Protein 6UTO (pdb70)

InterPro domains:
  IPR006424 Glyceraldehyde-3-phosphate dehydrogenase, type I [TIGR01534] (4-324)
  IPR020828 Glyceraldehyde 3-phosphate dehydrogenase, NAD(P) binding domain [PF00044] (3-102)
  IPR020828 Glyceraldehyde 3-phosphate dehydrogenase, NAD(P) binding domain [SM00846] (3-150)
  IPR020829 Glyceraldehyde 3-phosphate dehydrogenase, catalytic domain [PF02800] (155-312)
  IPR020830 Glyceraldehyde 3-phosphate dehydrogenase, active site [PS00071] (148-155)
  IPR020831 Glyceraldehyde/Erythrose phosphate dehydrogenase family [PIRSF000149] (1-330)
  IPR020831 Glyceraldehyde/Erythrose phosphate dehydrogenase family [PR00078] (109-122)
  IPR020831 Glyceraldehyde/Erythrose phosphate dehydrogenase family [PR00078] (144-162)
  IPR020831 Glyceraldehyde/Erythrose phosphate dehydrogenase family [PR00078] (171-187)
  IPR020831 Glyceraldehyde/Erythrose phosphate dehydrogenase family [PR00078] (228-245)
  IPR020831 Glyceraldehyde/Erythrose phosphate dehydrogenase family [PR00078] (268-283)
  IPR020831 Glyceraldehyde/Erythrose phosphate dehydrogenase family [PTHR10836] (2-330)
  IPR036291 NAD(P)-binding domain superfamily [SSF51735] (3-166)

B-factor: mean 21.81, std 9.91, range [8.24, 70.38]

GO terms:
  GO:0051287 NAD binding (F, IDA)
  GO:0004365 glyceraldehyde-3-phosphate dehydrogenase (NAD+) (phosphorylating) activity (F, IDA)
  GO:0042802 identical protein binding (F, IPI)
  GO:0005515 protein binding (F, IPI)
  GO:0005829 cytosol (C, IDA)
  GO:0006096 glycolytic process (P, IMP)
  GO:0051287 NAD binding (F, IPI)
  GO:0005829 cytosol (C, HDA)
  GO:0016020 membrane (C, HDA)

CATH classification: 3.30.360.10

Radius of gyration: 27.79 Å; Cα contacts (8 Å, |Δi|>4): 1585; chains: 2; bounding box: 50×75×79 Å

Secondary structure (DSSP, 8-state):
-EEEEEE--SHHHHHHHHHHHT-SSEEEEEEE-SS-S--------TTT-S-SS-EEEETTEEEETTEEEEEE--SSGGG--GGGGT--EEEE-SSS--SHHHHTHHHHTT-SEE-----SSS----TTTTGGG--S-SB-----HHHHHHHHHHHHHHHHH-EEEE--EEEE--TTSBSSS---TT-SGGGSBGGG--EE---THHHHHHHHSGGGTTTB---EEES-SS-EEEEEEEEESS---HHHHHHHHHHHHH----SEEEE-S---GGGGTT--SSEEEETTT-EEEETTEEEEEEEE-TTHHHHHHHHHHHHHHH-/-EEEEEE--SHHHHHHHHHHHT-SSEEEEEEE-SS-S--------TTT-S-SS-EEEETTEEEETTEEEEEE--SSGGG--GGGGT-SEEEE-SSS--SHHHHTHHHHTT-SEE-----SSS----TTTTGGG----SB-----HHHHHHHHHHHHHHHHH-EEEE--EEEE--TTSBSSS---TT-SGGGSBGGG--EE---HHHHHHHHHSGGGTTTB---EEES-SS-EEEEEEEEESS---HHHHHHHHHHHHH----SEEEE-S---GGGGTT--SSEEEETTT-EEEETTEEEEEEEE-TTHHHHHHHHHHHHHHH-

Nearest PDB structures (foldseek):
  2ep7-assembly1_B  TM=9.533E-01  e=4.306E-43  Aquifex aeolicus
  1vc2-assembly1_A  TM=9.626E-01  e=2.678E-40  Thermus thermophilus
  3lc7-assembly1_P  TM=9.422E-01  e=2.764E-39  Staphylococcus aureus subsp. aureus MRSA252
  4dib-assembly1_F  TM=9.390E-01  e=6.699E-38  Bacillus anthracis str. Sterne
  4dib-assembly1_D  TM=9.387E-01  e=8.412E-38  Bacillus anthracis str. Sterne

Organism: Escherichia coli (strain K12) (NCBI:txid83333)

Solvent-accessible surface area: 28480 Å² total

Foldseek 3Di:
DAEEEEEDCPLLNLLLQLLQVPDPVYDYAEYEAQDFQVVLCNQQDPQQGGRPFDWDADPRFIQTNNHTHHYYHDPQLLQVLCVVRPHAEYEYPHVPQQECVRQCSNVNSPYQAYEAAHHPDPAAEAPLQALVVDDQDRYHYNHALVLLAPLNLVVLQCVVWNFQAKEEKAFEDDPQADQAQDDDPVQNQRNHHQAPDFGDDADCSFCCSCRSHVVCHVRYGYYTYHHDHWKMKDKMKTFTPHFADLVRSLVSQCCVCVPPHQAEAEDADPDDRSVCSQPQHSWYWHSVVKAAPGRGIIITMTMGGRRRNSSNVSVVSVVSSVD/DAEEEEEDCPLQSLLLQLLVVVDPVYDYAEYEAQDFQVVLCNQQDPQQGGRPFDWDADPRWIQTNNHTHHYYHDPQLLQVLCVVRPHAEYEYPHVPQQECVRQCSPVNSPYQAYEAEHHPDPAAEAPQQALVVDDLDRYHYHHALVLNAPLNLVVLQCVVFNFQAKEEKAFEDDPQADQAQDDDPVQNQRNHHQAPDFGDDADASFCCSCRSHVVCHVRYGYYTYHHDHWKMKDKMKTFTNHFADLVRSLVSQCVCCVPCHQAEAEDADPDDRSVCSQPQHSWYWHSVVKDAPGRGIIITMTMGGRRRNSSNVSVVSVVSSVD

Structure (mmCIF, N/CA/C/O backbone):
data_6UTO
#
_entry.id   6UTO
#
_cell.length_a   77.273
_cell.length_b   186.709
_cell.length_c   122.132
_cell.angle_alpha   90.000
_cell.angle_beta   90.000
_cell.angle_gamma   90.000
#
_symmetry.space_group_name_H-M   'C 2 2 21'
#
loop_
_entity.id
_entity.type
_entity.pdbx_description
1 polymer 'Glyceraldehyde-3-phosphate dehydrogenase'
2 branched alpha-D-glucopyranose-(1-1)-alpha-D-glucopyranose
3 non-polymer 'SODIUM ION'
4 non-polymer SN-GLYCEROL-3-PHOSPHATE
5 non-polymer 'ACETATE ION'
6 water water
#
loop_
_atom_site.group_PDB
_atom_site.id
_atom_site.type_symbol
_atom_site.label_atom_id
_atom_site.label_alt_id
_atom_site.label_comp_id
_atom_site.label_asym_id
_atom_site.label_entity_id
_atom_site.label_seq_id
_atom_site.pdbx_PDB_ins_code
_atom_site.Cartn_x
_atom_site.Cartn_y
_atom_site.Cartn_z
_atom_site.occupancy
_atom_site.B_iso_or_equiv
_atom_site.auth_seq_id
_atom_site.auth_comp_id
_atom_site.auth_asym_id
_atom_site.auth_atom_id
_atom_site.pdbx_PDB_model_num
ATOM 1 N N . THR A 1 1 ? 31.62433 82.74494 69.16242 1.000 41.95541 1 THR A N 1
ATOM 2 C CA . THR A 1 1 ? 30.62427 82.44676 70.18111 1.000 38.48830 1 THR A CA 1
ATOM 3 C C . THR A 1 1 ? 29.52597 83.50438 70.22107 1.000 32.69583 1 THR A C 1
ATOM 4 O O . THR A 1 1 ? 29.80572 84.69446 70.33545 1.000 33.82638 1 THR A O 1
ATOM 8 N N . ILE A 1 2 ? 28.27708 83.06103 70.12995 1.000 27.23607 2 ILE A N 1
ATOM 9 C CA . ILE A 1 2 ? 27.12868 83.95770 70.21804 1.000 24.51495 2 ILE A CA 1
ATOM 10 C C . ILE A 1 2 ? 26.85720 84.24390 71.69114 1.000 23.56830 2 ILE A C 1
ATOM 11 O O . ILE A 1 2 ? 26.58826 83.32113 72.46486 1.000 23.30209 2 ILE A O 1
ATOM 16 N N . LYS A 1 3 ? 26.88500 85.52129 72.07598 1.000 22.00482 3 LYS A N 1
ATOM 17 C CA . LYS A 1 3 ? 26.60987 85.91011 73.45747 1.000 22.34748 3 LYS A CA 1
ATOM 18 C C . LYS A 1 3 ? 25.11454 86.13240 73.63646 1.000 20.82123 3 LYS A C 1
ATOM 19 O O . LYS A 1 3 ? 24.49615 86.88023 72.87595 1.000 21.89868 3 LYS A O 1
ATOM 25 N N . VAL A 1 4 ? 24.52960 85.47783 74.63376 1.000 18.42113 4 VAL A N 1
ATOM 26 C CA . VAL A 1 4 ? 23.08663 85.49915 74.81948 1.000 18.13826 4 VAL A CA 1
ATOM 27 C C . VAL A 1 4 ? 22.76118 86.05044 76.20213 1.000 20.45007 4 VAL A C 1
ATOM 28 O O . VAL A 1 4 ? 23.40533 85.69235 77.19651 1.000 21.09196 4 VAL A O 1
A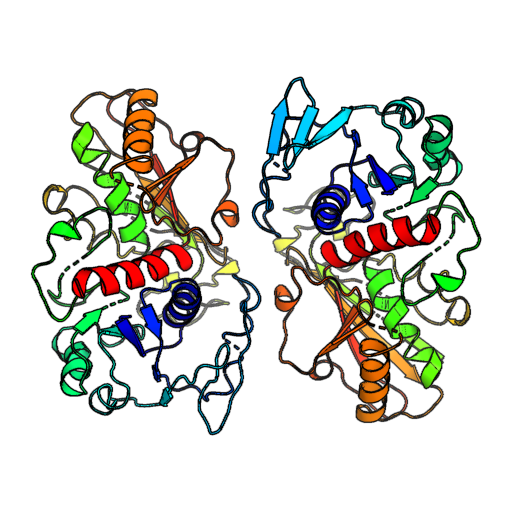TOM 32 N N . GLY A 1 5 ? 21.77482 86.94044 76.25250 1.000 19.50448 5 GLY A N 1
ATOM 33 C CA . GLY A 1 5 ? 21.17292 87.38599 77.50209 1.000 20.48783 5 GLY A CA 1
ATOM 34 C C . GLY A 1 5 ? 19.79232 86.73183 77.63196 1.000 19.12977 5 GLY A C 1
ATOM 35 O O . GLY A 1 5 ? 19.05632 86.64195 76.65434 1.000 18.19680 5 GLY A O 1
ATOM 36 N N . ILE A 1 6 ? 19.48685 86.24306 78.81829 1.000 16.01942 6 ILE A N 1
ATOM 37 C CA . ILE A 1 6 ? 18.18272 85.63855 79.06372 1.000 17.27901 6 ILE A CA 1
ATOM 38 C C . ILE A 1 6 ? 17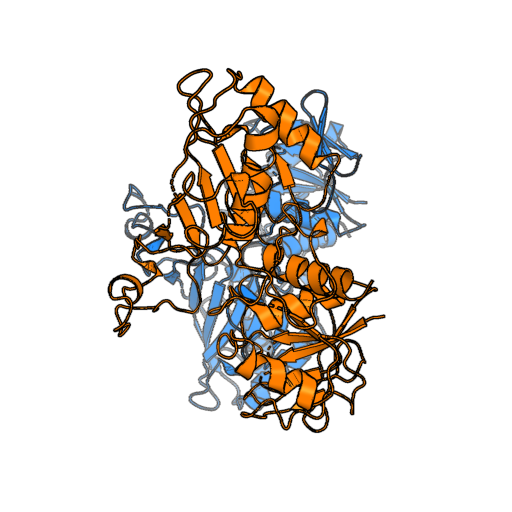.35036 86.64291 79.83974 1.000 19.64812 6 ILE A C 1
ATOM 39 O O . ILE A 1 6 ? 17.75694 87.08735 80.91930 1.000 19.73573 6 ILE A O 1
ATOM 44 N N . ASN A 1 7 ? 16.18347 87.00166 79.30632 1.000 17.35335 7 ASN A N 1
ATOM 45 C CA . ASN A 1 7 ? 15.22768 87.81942 80.04607 1.000 17.58910 7 ASN A CA 1
ATOM 46 C C . ASN A 1 7 ? 14.10695 86.90587 80.53103 1.000 18.73847 7 ASN A C 1
ATOM 47 O O . ASN A 1 7 ? 13.32041 86.39644 79.72583 1.000 17.89541 7 ASN A O 1
ATOM 52 N N . GLY A 1 8 ? 14.04593 86.68270 81.85624 1.000 17.88889 8 GLY A N 1
ATOM 53 C CA . GLY A 1 8 ? 13.07920 85.77660 82.45057 1.000 16.30470 8 GLY A CA 1
ATOM 54 C C . GLY A 1 8 ? 13.69162 84.43222 82.81003 1.000 19.01894 8 GLY A C 1
ATOM 55 O O . GLY A 1 8 ? 14.17200 83.69714 81.94181 1.000 19.09517 8 GLY A O 1
ATOM 56 N N . PHE A 1 9 ? 13.69862 84.09551 84.09461 1.000 19.28880 9 PHE A N 1
ATOM 57 C CA . PHE A 1 9 ? 14.31743 82.85765 84.56547 1.000 19.20262 9 PHE A CA 1
ATOM 58 C C . PHE A 1 9 ? 13.26436 81.88439 85.08681 1.000 19.82992 9 PHE A C 1
ATOM 59 O O . PHE A 1 9 ? 13.43881 81.25201 86.13301 1.000 20.55323 9 PHE A O 1
ATOM 67 N N . GLY A 1 10 ? 12.15080 81.76123 84.35793 1.000 18.53993 10 GLY A N 1
ATOM 68 C CA . GLY A 1 10 ? 11.17313 80.71541 84.59190 1.000 18.49169 10 GLY A CA 1
ATOM 69 C C . GLY A 1 10 ? 11.63369 79.41206 83.96990 1.000 18.92283 10 GLY A C 1
ATOM 70 O O . GLY A 1 10 ? 12.81408 79.23940 83.66232 1.000 18.96992 10 GLY A O 1
ATOM 71 N N . ARG A 1 11 ? 10.69146 78.46927 83.79770 1.000 18.06920 11 ARG A N 1
ATOM 72 C CA . ARG A 1 11 ? 11.06396 77.13203 83.32749 1.000 17.27441 11 ARG A CA 1
ATOM 73 C C . ARG A 1 11 ? 11.85957 77.19594 82.02169 1.000 17.13678 11 ARG A C 1
ATOM 74 O O . ARG A 1 11 ? 12.89464 76.53758 81.88342 1.000 17.37216 11 ARG A O 1
ATOM 82 N N . ILE A 1 12 ? 11.37172 77.94702 81.03138 1.000 17.88072 12 ILE A N 1
ATOM 83 C CA . ILE A 1 12 ? 12.08350 77.98177 79.75700 1.000 17.12825 12 ILE A CA 1
ATOM 84 C C . ILE A 1 12 ? 13.43855 78.65440 79.92069 1.000 14.77074 12 ILE A C 1
ATOM 85 O O . ILE A 1 12 ? 14.45537 78.15742 79.42866 1.000 15.08791 12 ILE A O 1
ATOM 90 N N . GLY A 1 13 ? 13.47709 79.79772 80.61112 1.000 14.95050 13 GLY A N 1
ATOM 91 C CA . GLY A 1 13 ? 14.74809 80.46655 80.82737 1.000 15.16559 13 GLY A CA 1
ATOM 92 C C . GLY A 1 13 ? 15.78225 79.55752 81.47631 1.000 15.79933 13 GLY A C 1
ATOM 93 O O . GLY A 1 13 ? 16.94154 79.51872 81.05503 1.000 15.21630 13 GLY A O 1
ATOM 94 N N . ARG A 1 14 ? 15.36834 78.78460 82.48880 1.000 15.38376 14 ARG A N 1
ATOM 95 C CA . ARG A 1 14 ? 16.33006 77.94861 83.20518 1.000 14.67140 14 ARG A CA 1
ATOM 96 C C . ARG A 1 14 ? 16.75125 76.72800 82.40210 1.000 15.55610 14 ARG A C 1
ATOM 97 O O . ARG A 1 14 ? 17.88874 76.26390 82.53934 1.000 16.86575 14 ARG A O 1
ATOM 105 N N . ILE A 1 15 ? 15.85250 76.16862 81.59046 1.000 15.51281 15 ILE A N 1
ATOM 106 C CA . ILE A 1 15 ? 16.24559 74.99776 80.81225 1.000 15.25019 15 ILE A CA 1
ATOM 107 C C . ILE A 1 15 ? 17.02549 75.41853 79.56164 1.000 16.31243 15 ILE A C 1
ATOM 108 O O . ILE A 1 15 ? 17.94306 74.70758 79.13742 1.000 16.34253 15 ILE A O 1
ATOM 113 N N . VAL A 1 16 ? 16.71323 76.58943 78.98181 1.000 14.44414 16 VAL A N 1
ATOM 114 C CA . VAL A 1 16 ? 17.59793 77.16912 77.97270 1.000 14.84562 16 VAL A CA 1
ATOM 115 C C . VAL A 1 16 ? 18.99555 77.35889 78.53945 1.000 16.76900 16 VAL A C 1
ATOM 116 O O . VAL A 1 16 ? 19.99793 77.02864 77.88995 1.000 17.21912 16 VAL A O 1
ATOM 120 N N . PHE A 1 17 ? 19.09048 77.88978 79.76349 1.000 14.51289 17 PHE A N 1
ATOM 121 C CA . PHE A 1 17 ? 20.40359 78.06623 80.37698 1.000 14.67740 17 PHE A CA 1
ATOM 122 C C . PHE A 1 17 ? 21.15417 76.73597 80.47224 1.000 16.08147 17 PHE A C 1
ATOM 123 O O . PHE A 1 17 ? 22.34253 76.65339 80.12578 1.000 16.16957 17 PHE A O 1
ATOM 131 N N . ARG A 1 18 ? 20.49449 75.69791 80.98137 1.000 16.42100 18 ARG A N 1
ATOM 132 C CA . ARG A 1 18 ? 21.17270 74.40756 81.10749 1.000 16.43185 18 ARG A CA 1
ATOM 133 C C . ARG A 1 18 ? 21.59807 73.86486 79.74882 1.000 18.24915 18 ARG A C 1
ATOM 134 O O . ARG A 1 18 ? 22.72565 73.37456 79.59402 1.000 20.05109 18 ARG A O 1
ATOM 142 N N . ALA A 1 19 ? 20.71516 73.95526 78.75113 1.000 17.09776 19 ALA A N 1
ATOM 143 C CA . ALA A 1 19 ? 21.04691 73.43699 77.42355 1.000 17.20604 19 ALA A CA 1
ATOM 144 C C . ALA A 1 19 ? 22.19460 74.20638 76.78262 1.000 18.31853 19 ALA A C 1
ATOM 145 O O . ALA A 1 19 ? 22.98230 73.63118 76.01549 1.000 19.81125 19 ALA A O 1
ATOM 147 N N . ALA A 1 20 ? 22.30717 75.50486 77.06716 1.000 16.27197 20 ALA A N 1
ATOM 148 C CA . ALA A 1 20 ? 23.39114 76.28934 76.49324 1.000 18.05667 20 ALA A CA 1
ATOM 149 C C . ALA A 1 20 ? 24.74560 75.83006 77.00520 1.000 21.62592 20 ALA A C 1
ATOM 150 O O . ALA A 1 20 ? 25.75961 76.03500 76.33919 1.000 22.98750 20 ALA A O 1
ATOM 152 N N . GLN A 1 21 ? 24.78953 75.21761 78.19177 1.000 22.27796 21 GLN A N 1
ATOM 153 C CA . GLN A 1 21 ? 26.07367 74.77081 78.72180 1.000 26.23791 21 GLN A CA 1
ATOM 154 C C . GLN A 1 21 ? 26.70984 73.70025 77.83910 1.000 29.07352 21 GLN A C 1
ATOM 155 O O . GLN A 1 21 ? 27.93838 73.56866 77.81523 1.000 33.79426 21 GLN A O 1
ATOM 161 N N . LYS A 1 22 ? 25.89989 72.92267 77.12279 1.000 28.48465 22 LYS A N 1
ATOM 162 C CA . LYS A 1 22 ? 26.38328 71.82286 76.30118 1.000 32.51977 22 LYS A CA 1
ATOM 163 C C . LYS A 1 22 ? 26.71777 72.22797 74.86716 1.000 33.27263 22 LYS A C 1
ATOM 164 O O . LYS A 1 22 ? 27.12149 71.37053 74.07688 1.000 38.10860 22 LYS A O 1
ATOM 170 N N . ARG A 1 23 ? 26.56365 73.49635 74.50969 1.000 27.80096 23 ARG A N 1
ATOM 171 C CA . ARG A 1 23 ? 26.82916 73.97682 73.15658 1.000 26.74934 23 ARG A CA 1
ATOM 172 C C . ARG A 1 23 ? 28.04377 74.88914 73.17471 1.000 28.50238 23 ARG A C 1
ATOM 173 O O . ARG A 1 23 ? 28.13446 75.78064 74.02117 1.000 32.71746 23 ARG A O 1
ATOM 181 N N . SER A 1 24 ? 28.95858 74.69764 72.22756 1.000 29.13341 24 SER A N 1
ATOM 182 C CA . SER A 1 24 ? 30.13727 75.55093 72.19986 1.000 34.15954 24 SER A CA 1
ATOM 183 C C . SER A 1 24 ? 29.89736 76.86223 71.46238 1.000 33.65638 24 SER A C 1
ATOM 184 O O . SER A 1 24 ? 30.65362 77.81445 71.66920 1.000 37.73761 24 SER A O 1
ATOM 187 N N . ASP A 1 25 ? 28.87270 76.93288 70.60916 1.000 29.59382 25 ASP A N 1
ATOM 188 C CA . ASP A 1 25 ? 28.62846 78.11756 69.78694 1.000 27.67414 25 ASP A CA 1
ATOM 189 C C . ASP A 1 25 ? 27.84270 79.21052 70.50343 1.000 26.40812 25 ASP A C 1
ATOM 190 O O . ASP A 1 25 ? 27.75943 80.32803 69.97181 1.000 26.41386 25 ASP A O 1
ATOM 195 N N . ILE A 1 26 ? 27.26118 78.92172 71.67149 1.000 24.66927 26 ILE A N 1
ATOM 196 C CA . ILE A 1 26 ? 26.41455 79.87136 72.38797 1.000 24.73922 26 ILE A CA 1
ATOM 197 C C . ILE A 1 26 ? 26.85273 79.92686 73.84369 1.000 25.61299 26 ILE A C 1
ATOM 198 O O . ILE A 1 26 ? 27.08849 78.88988 74.46761 1.000 24.35163 26 ILE A O 1
ATOM 203 N N . GLU A 1 27 ? 26.97506 81.13464 74.37532 1.000 25.34772 27 GLU A N 1
ATOM 204 C CA . GLU A 1 27 ? 27.37391 81.34037 75.75593 1.000 28.86352 27 GLU A CA 1
ATOM 205 C C . GLU A 1 27 ? 26.40089 82.32035 76.39535 1.000 25.26197 27 GLU A C 1
ATOM 206 O O . GLU A 1 27 ? 26.16674 83.40093 75.84407 1.000 25.76193 27 GLU A O 1
ATOM 212 N N . ILE A 1 28 ? 25.79018 81.92608 77.51878 1.000 21.57331 28 ILE A N 1
ATOM 213 C CA . ILE A 1 28 ? 24.95041 82.84510 78.28503 1.000 21.44418 28 ILE A CA 1
ATOM 214 C C . ILE A 1 28 ? 25.85241 83.75948 79.09428 1.000 21.77035 28 ILE A C 1
ATOM 215 O O . ILE A 1 28 ? 26.67663 83.27638 79.87667 1.000 24.01354 28 ILE A O 1
ATOM 220 N N . VAL A 1 29 ? 25.68103 85.07242 78.94354 1.000 20.91590 29 VAL A N 1
ATOM 221 C CA . VAL A 1 29 ? 26.50520 86.03442 79.67145 1.000 21.68954 29 VAL A CA 1
ATOM 222 C C . VAL A 1 29 ? 25.71006 86.88178 80.64855 1.000 20.71213 29 VAL A C 1
ATOM 223 O O . VAL A 1 29 ? 26.32017 87.66029 81.39983 1.000 24.33523 29 VAL A O 1
ATOM 227 N N . ALA A 1 30 ? 24.38426 86.77723 80.66865 1.000 19.96343 30 ALA A N 1
ATOM 228 C CA . ALA A 1 30 ? 23.59598 87.66245 81.51109 1.000 19.76899 30 ALA A CA 1
ATOM 229 C C . ALA A 1 30 ? 22.19233 87.10164 81.64823 1.000 21.78733 30 ALA A C 1
ATOM 230 O O . ALA A 1 30 ? 21.65664 86.48757 80.71988 1.000 21.66004 30 ALA A O 1
ATOM 232 N N . ILE A 1 31 ? 21.61083 87.30995 82.82821 1.000 19.55132 31 ILE A N 1
ATOM 233 C CA . ILE A 1 31 ? 20.23625 86.92653 83.11983 1.000 19.91519 31 ILE A CA 1
ATOM 234 C C . ILE A 1 31 ? 19.55041 88.10537 83.79285 1.000 22.61373 31 ILE A C 1
ATOM 235 O O . ILE A 1 31 ? 20.12493 88.72635 84.69452 1.000 24.93952 31 ILE A O 1
ATOM 240 N N . ASN A 1 32 ? 18.31708 88.40240 83.37900 1.000 20.08644 32 ASN A N 1
ATOM 241 C CA . ASN A 1 32 ? 17.51789 89.44648 84.01153 1.000 19.70550 32 ASN A CA 1
ATOM 242 C C . ASN A 1 32 ? 16.21126 88.86420 84.52897 1.000 19.67902 32 ASN A C 1
ATOM 243 O O . ASN A 1 32 ? 15.47491 88.22352 83.77466 1.000 20.07585 32 ASN A O 1
ATOM 248 N N . ASP A 1 33 ? 15.93542 89.06050 85.82080 1.000 20.48198 33 ASP A N 1
ATOM 249 C CA . ASP A 1 33 ? 14.64370 88.68991 86.38767 1.000 20.81508 33 ASP A CA 1
ATOM 250 C C . ASP A 1 33 ? 14.54700 89.32915 87.76379 1.000 22.07122 33 ASP A C 1
ATOM 251 O O . ASP A 1 33 ? 15.54841 89.76391 88.33636 1.000 24.26764 33 ASP A O 1
ATOM 256 N N . LEU A 1 34 ? 13.33185 89.35417 88.30309 1.000 24.37488 34 LEU A N 1
ATOM 257 C CA . LEU A 1 34 ? 13.12729 89.92014 89.63886 1.000 28.07273 34 LEU A CA 1
ATOM 258 C C . LEU A 1 34 ? 13.34331 88.84296 90.70140 1.000 29.11078 34 LEU A C 1
ATOM 259 O O . LEU A 1 34 ? 12.46161 88.47903 91.48338 1.000 31.82154 34 LEU A O 1
ATOM 264 N N . LEU A 1 35 ? 14.55989 88.31687 90.68957 1.000 26.00726 35 LEU A N 1
ATOM 265 C CA . LEU A 1 35 ? 15.00774 87.33339 91.65983 1.000 24.49256 35 LEU A CA 1
ATOM 266 C C . LEU A 1 35 ? 16.41265 87.71380 92.08812 1.000 24.59455 35 LEU A C 1
ATOM 267 O O . LEU A 1 35 ? 17.23212 88.09310 91.24778 1.000 26.62042 35 LEU A O 1
ATOM 272 N N . ASP A 1 36 ? 16.68426 87.62198 93.39179 1.000 23.46593 36 ASP A N 1
ATOM 273 C CA . ASP A 1 36 ? 18.04240 87.79928 93.88424 1.000 24.79531 36 ASP A CA 1
ATOM 274 C C . ASP A 1 36 ? 18.94647 86.72835 93.28984 1.000 18.90681 36 ASP A C 1
ATOM 275 O O . ASP A 1 36 ? 18.50268 85.61736 92.97743 1.000 19.40196 36 ASP A O 1
ATOM 280 N N . ALA A 1 37 ? 20.23485 87.05778 93.16342 1.000 20.25661 37 ALA A N 1
ATOM 281 C CA . ALA A 1 37 ? 21.18317 86.10392 92.59196 1.000 20.29606 37 ALA A CA 1
ATOM 282 C C . ALA A 1 37 ? 21.23884 84.80982 93.40028 1.000 20.18172 37 ALA A C 1
ATOM 283 O O . ALA A 1 37 ? 21.37756 83.72258 92.82999 1.000 19.75228 37 ALA A O 1
ATOM 285 N N . ASP A 1 38 ? 21.16164 84.89784 94.73289 1.000 21.28606 38 ASP A N 1
ATOM 286 C CA . ASP A 1 38 ? 21.24637 83.64830 95.47904 1.000 20.06836 38 ASP A CA 1
ATOM 287 C C . ASP A 1 38 ? 20.02138 82.78030 95.24030 1.000 18.88917 38 ASP A C 1
ATOM 288 O O . ASP A 1 38 ? 20.13243 81.54835 95.20722 1.000 18.84269 38 ASP A O 1
ATOM 293 N N . TYR A 1 39 ? 18.85871 83.39026 95.01612 1.000 18.59978 39 TYR A N 1
ATOM 294 C CA . TYR A 1 39 ? 17.68915 82.59019 94.67681 1.000 17.20786 39 TYR A CA 1
ATOM 295 C C . TYR A 1 39 ? 17.77692 82.04918 93.24352 1.000 17.90146 39 TYR A C 1
ATOM 296 O O . TYR A 1 39 ? 17.38739 80.90194 92.99229 1.000 14.95639 39 TYR A O 1
ATOM 313 N N . ALA A 1 41 ? 20.49474 81.18339 91.79200 1.000 14.96495 41 ALA A N 1
ATOM 314 C CA . ALA A 1 41 ? 21.43006 80.07033 91.94093 1.000 14.57330 41 ALA A CA 1
ATOM 315 C C . ALA A 1 41 ? 20.72967 78.82948 92.46526 1.000 16.31698 41 ALA A C 1
ATOM 316 O O . ALA A 1 41 ? 20.97877 77.72109 91.98691 1.000 15.68961 41 ALA A O 1
ATOM 318 N N . TYR A 1 42 ? 19.86372 78.99776 93.46882 1.000 15.48596 42 TYR A N 1
ATOM 319 C CA . TYR A 1 42 ? 19.11259 77.86257 94.00364 1.000 14.66469 42 TYR A CA 1
ATOM 320 C C . TYR A 1 42 ? 18.22366 77.21950 92.94180 1.000 13.84894 42 TYR A C 1
ATOM 321 O O . TYR A 1 42 ? 18.16424 75.98809 92.82594 1.000 14.24533 42 TYR A O 1
ATOM 338 N N . LEU A 1 44 ? 18.55390 77.29105 89.67516 1.000 15.50523 44 LEU A N 1
ATOM 339 C CA . LEU A 1 44 ? 19.41527 76.62202 88.70190 1.000 15.44960 44 LEU A CA 1
ATOM 340 C C . LEU A 1 44 ? 19.97899 75.31253 89.25070 1.000 16.01743 44 LEU A C 1
ATOM 341 O O . LEU A 1 44 ? 20.03170 74.29860 88.53169 1.000 15.62550 44 LEU A O 1
ATOM 346 N N . LYS A 1 45 ? 20.41054 75.31960 90.52056 1.000 15.14395 45 LYS A N 1
ATOM 347 C CA . LYS A 1 45 ? 21.10998 74.16568 91.09127 1.000 15.34063 45 LYS A CA 1
ATOM 348 C C . LYS A 1 45 ? 20.18993 72.96883 91.21597 1.000 14.68999 45 LYS A C 1
ATOM 349 O O . LYS A 1 45 ? 20.60964 71.83067 90.97598 1.000 16.17182 45 LYS A O 1
ATOM 355 N N . TYR A 1 46 ? 18.94918 73.19559 91.64318 1.000 14.88355 46 TYR A N 1
ATOM 356 C CA . TYR A 1 46 ? 18.03166 72.11056 91.97013 1.000 13.61852 46 TYR A CA 1
ATOM 357 C C . TYR A 1 46 ? 16.81330 72.17818 91.06788 1.000 13.24646 46 TYR A C 1
ATOM 358 O O . TYR A 1 46 ? 16.17633 73.23370 90.96161 1.000 15.27517 46 TYR A O 1
ATOM 367 N N . ASP A 1 47 ? 16.47671 71.05926 90.43774 1.000 12.28982 47 ASP A N 1
ATOM 368 C CA . ASP A 1 47 ? 15.32045 71.00113 89.54591 1.000 11.23354 47 ASP A CA 1
ATOM 369 C C . ASP A 1 47 ? 14.55884 69.70977 89.80577 1.000 10.90837 47 ASP A C 1
ATOM 370 O O . ASP A 1 47 ? 15.12658 68.61670 89.70806 1.000 12.74424 47 ASP A O 1
ATOM 375 N N . SER A 1 48 ? 13.27365 69.82984 90.14135 1.000 10.37900 48 SER A N 1
ATOM 376 C CA . SER A 1 48 ? 12.50932 68.62682 90.46491 1.000 11.63029 48 SER A CA 1
ATOM 377 C C . SER A 1 48 ? 12.39572 67.68544 89.27486 1.000 11.30735 48 SER A C 1
ATOM 378 O O . SER A 1 48 ? 12.33416 66.46747 89.44976 1.000 14.04995 48 SER A O 1
ATOM 381 N N . THR A 1 49 ? 12.33143 68.23020 88.06339 1.000 11.37064 49 THR A N 1
ATOM 382 C CA . THR A 1 49 ? 12.12723 67.42424 86.86997 1.000 11.94039 49 THR A CA 1
ATOM 383 C C . THR A 1 49 ? 13.43516 66.92559 86.25980 1.000 13.62730 49 THR A C 1
ATOM 384 O O . THR A 1 49 ? 13.52092 65.76514 85.83081 1.000 14.83202 49 THR A O 1
ATOM 388 N N . HIS A 1 50 ? 14.45488 67.78151 86.22672 1.000 13.20445 50 HIS A N 1
ATOM 389 C CA . HIS A 1 50 ? 15.67956 67.50003 85.49195 1.000 13.98225 50 HIS A CA 1
ATOM 390 C C . HIS A 1 50 ? 16.88572 67.26355 86.37639 1.000 14.82258 50 HIS A C 1
ATOM 391 O O . HIS A 1 50 ? 17.98167 67.05833 85.85603 1.000 15.66290 50 HIS A O 1
ATOM 398 N N . GLY A 1 51 ? 16.71025 67.23571 87.69423 1.000 13.04068 51 GLY A N 1
ATOM 399 C CA . GLY A 1 51 ? 17.80777 66.86789 88.54793 1.000 13.08363 51 GLY A CA 1
ATOM 400 C C . GLY A 1 51 ? 18.77317 68.01054 88.78733 1.000 13.27857 51 GLY A C 1
ATOM 401 O O . GLY A 1 51 ? 18.54281 69.17301 88.42532 1.000 14.35249 51 GLY A O 1
ATOM 402 N N . ARG A 1 52 ? 19.87221 67.66706 89.44663 1.000 14.74425 52 ARG A N 1
ATOM 403 C CA . ARG A 1 52 ? 20.82607 68.69573 89.84629 1.000 15.17317 52 ARG A CA 1
ATOM 404 C C . ARG A 1 52 ? 21.60252 69.23350 88.65246 1.000 13.69420 52 ARG A C 1
ATOM 405 O O . ARG A 1 52 ? 21.90241 68.51522 87.69449 1.000 16.71739 52 ARG A O 1
ATOM 413 N N . PHE A 1 53 ? 21.92521 70.52154 88.72029 1.000 13.69376 53 PHE A N 1
ATOM 414 C CA . PHE A 1 53 ? 22.73309 71.15569 87.68996 1.000 15.78628 53 PHE A CA 1
ATOM 415 C C . PHE A 1 53 ? 24.07960 70.46108 87.55601 1.000 18.44997 53 PHE A C 1
ATOM 416 O O . PHE A 1 53 ? 24.74297 70.14963 88.55160 1.000 19.26621 53 PHE A O 1
ATOM 424 N N . ASP A 1 54 ? 24.49259 70.23049 86.31443 1.000 19.88776 54 ASP A N 1
ATOM 425 C CA . ASP A 1 54 ? 25.76488 69.56268 86.04599 1.000 23.75676 54 ASP A CA 1
ATOM 426 C C . ASP A 1 54 ? 26.85891 70.62325 85.94509 1.000 25.12166 54 ASP A C 1
ATOM 427 O O . ASP A 1 54 ? 27.22054 71.09122 84.86388 1.000 27.28037 54 ASP A O 1
ATOM 432 N N . GLY A 1 55 ? 27.39649 71.00340 87.08508 1.000 26.27264 55 GLY A N 1
ATOM 433 C CA . GLY A 1 55 ? 28.39608 72.05104 87.12544 1.000 25.84125 55 GLY A CA 1
ATOM 434 C C . GLY A 1 55 ? 28.39028 72.75137 88.46681 1.000 26.90834 55 GLY A C 1
ATOM 435 O O . GLY A 1 55 ? 27.74331 72.32017 89.41336 1.000 26.67225 55 GLY A O 1
ATOM 436 N N . THR A 1 56 ? 29.14829 73.83758 88.53257 1.000 28.69823 56 THR A N 1
ATOM 437 C CA . THR A 1 56 ? 29.28792 74.62037 89.75015 1.000 28.98576 56 THR A CA 1
ATOM 438 C C . THR A 1 56 ? 28.53876 75.93875 89.61887 1.000 26.67413 56 THR A C 1
ATOM 439 O O . THR A 1 56 ? 28.52468 76.55241 88.54501 1.000 27.42543 56 THR A O 1
ATOM 443 N N . VAL A 1 57 ? 27.89529 76.34737 90.71299 1.000 25.80420 57 VAL A N 1
ATOM 444 C CA . VAL A 1 57 ? 27.12763 77.58395 90.79216 1.000 25.47736 57 VAL A CA 1
ATOM 445 C C . VAL A 1 57 ? 27.54394 78.28224 92.07160 1.000 28.85141 57 VAL A C 1
ATOM 446 O O . VAL A 1 57 ? 27.39986 77.71263 93.16076 1.000 29.90230 57 VAL A O 1
ATOM 450 N N . GLU A 1 58 ? 28.08206 79.48997 91.94405 1.000 28.75129 58 GLU A N 1
ATOM 451 C CA . GLU A 1 58 ? 28.43984 80.31061 93.09067 1.000 30.05436 58 GLU A CA 1
ATOM 452 C C . GLU A 1 58 ? 27.84514 81.69502 92.89904 1.000 27.71911 58 GLU A C 1
ATOM 453 O O . GLU A 1 58 ? 27.58468 82.12366 91.77250 1.000 27.63465 58 GLU A O 1
ATOM 455 N N . VAL A 1 59 ? 27.62726 82.39667 94.00407 1.000 25.09996 59 VAL A N 1
ATOM 456 C CA . VAL A 1 59 ? 27.21306 83.79176 93.97097 1.000 25.39638 59 VAL A CA 1
ATOM 457 C C . VAL A 1 59 ? 28.37888 84.62967 94.46082 1.000 26.98156 59 VAL A C 1
ATOM 458 O O . VAL A 1 59 ? 28.97006 84.32269 95.50007 1.000 28.72390 59 VAL A O 1
ATOM 462 N N . LYS A 1 60 ? 28.73869 85.65667 93.69580 1.000 25.22275 60 LYS A N 1
ATOM 463 C CA . LYS A 1 60 ? 29.84912 86.53044 94.05949 1.000 28.06254 60 LYS A CA 1
ATOM 464 C C . LYS A 1 60 ? 29.47435 87.94314 93.65209 1.000 29.89279 60 LYS A C 1
ATOM 465 O O . LYS A 1 60 ? 29.23969 88.20177 92.46788 1.000 30.33886 60 LYS A O 1
ATOM 471 N N . ASP A 1 61 ? 29.37283 88.83357 94.64229 1.000 33.74503 61 ASP A N 1
ATOM 472 C CA . ASP A 1 61 ? 29.12716 90.25769 94.41471 1.000 38.56172 61 ASP A CA 1
ATOM 473 C C . ASP A 1 61 ? 27.80529 90.48626 93.68859 1.000 35.56434 61 ASP A C 1
ATOM 474 O O . ASP A 1 61 ? 27.69923 91.33936 92.80362 1.000 36.35253 61 ASP A O 1
ATOM 479 N N . GLY A 1 62 ? 26.78430 89.73544 94.08901 1.000 33.64538 62 GLY A N 1
ATOM 480 C CA . GLY A 1 62 ? 25.46584 89.86024 93.51257 1.000 31.50618 62 GLY A CA 1
ATOM 481 C C . GLY A 1 62 ? 25.29737 89.27106 92.13344 1.000 27.81002 62 GLY A C 1
ATOM 482 O O . GLY A 1 62 ? 24.22405 89.43270 91.54282 1.000 29.28316 62 GLY A O 1
ATOM 483 N N . HIS A 1 63 ? 26.31410 88.60715 91.59322 1.000 26.10073 63 HIS A N 1
ATOM 484 C CA . HIS A 1 63 ? 26.22608 87.96674 90.28791 1.000 24.26107 63 HIS A CA 1
ATOM 485 C C . HIS A 1 63 ? 26.47556 86.47254 90.42456 1.000 24.62457 63 HIS A C 1
ATOM 486 O O . HIS A 1 63 ? 26.90917 85.98110 91.46966 1.000 23.25318 63 HIS A O 1
ATOM 493 N N . LEU A 1 64 ? 26.17256 85.74556 89.35790 1.000 24.09408 64 LEU A N 1
ATOM 494 C CA . LEU A 1 64 ? 26.35364 84.30245 89.33488 1.000 24.14681 64 LEU A CA 1
ATOM 495 C C . LEU A 1 64 ? 27.70134 83.96515 88.72427 1.000 27.13862 64 LEU A C 1
ATOM 496 O O . LEU A 1 64 ? 28.15346 84.62403 87.78130 1.000 28.50112 64 LEU A O 1
ATOM 501 N N . ILE A 1 65 ? 28.35881 82.96140 89.29481 1.000 27.21071 65 ILE A N 1
ATOM 502 C CA . ILE A 1 65 ? 29.55318 82.36544 88.70935 1.000 28.60957 65 ILE A CA 1
ATOM 503 C C . ILE A 1 65 ? 29.19597 80.92065 88.40230 1.000 25.78956 65 ILE A C 1
ATOM 504 O O . ILE A 1 65 ? 29.02787 80.10887 89.32092 1.000 26.63319 65 ILE A O 1
ATOM 509 N N . VAL A 1 66 ? 29.06299 80.59339 87.12342 1.000 26.08322 66 VAL A N 1
ATOM 510 C CA . VAL A 1 66 ? 28.59325 79.27657 86.71351 1.000 25.59846 66 VAL A CA 1
ATOM 511 C C . VAL A 1 66 ? 29.70405 78.61444 85.92177 1.000 30.12306 66 VAL A C 1
ATOM 512 O O . VAL A 1 66 ? 30.12451 79.13848 84.88324 1.000 30.96376 66 VAL A O 1
ATOM 516 N N . ASN A 1 67 ? 30.16877 77.46262 86.40423 1.000 31.43520 67 ASN A N 1
ATOM 517 C CA . ASN A 1 67 ? 31.31496 76.78648 85.80774 1.000 34.14884 67 ASN A CA 1
ATOM 518 C C . ASN A 1 67 ? 32.47705 77.76322 85.65440 1.000 36.65348 67 ASN A C 1
ATOM 519 O O . ASN A 1 67 ? 33.17446 77.78964 84.63768 1.000 37.73429 67 ASN A O 1
ATOM 524 N N . GLY A 1 68 ? 32.66806 78.59551 86.67769 1.000 38.61041 68 GLY A N 1
ATOM 525 C CA . GLY A 1 68 ? 33.75672 79.54199 86.71149 1.000 41.96555 68 GLY A CA 1
ATOM 526 C C . GLY A 1 68 ? 33.55610 80.81506 85.91669 1.000 43.17341 68 GLY A C 1
ATOM 527 O O . GLY A 1 68 ? 34.39809 81.71354 86.01663 1.000 48.39527 68 GLY A O 1
ATOM 528 N N . LYS A 1 69 ? 32.48980 80.92633 85.12250 1.000 38.39677 69 LYS A N 1
ATOM 529 C CA . LYS A 1 69 ? 32.23542 82.10442 84.29736 1.000 34.74740 69 LYS A CA 1
ATOM 530 C C . LYS A 1 69 ? 31.22530 83.03842 84.96049 1.000 33.30367 69 LYS A C 1
ATOM 531 O O . LYS A 1 69 ? 30.21477 82.58972 85.50964 1.000 33.37095 69 LYS A O 1
ATOM 533 N N . LYS A 1 70 ? 31.48967 84.34535 84.88880 1.000 32.11043 70 LYS A N 1
ATOM 534 C CA . LYS A 1 70 ? 30.58929 85.31987 85.48866 1.000 29.82046 70 LYS A CA 1
ATOM 535 C C . LYS A 1 70 ? 29.37569 85.54540 84.58952 1.000 28.69374 70 LYS A C 1
ATOM 536 O O . LYS A 1 70 ? 29.51605 85.77365 83.38261 1.000 31.33652 70 LYS A O 1
ATOM 542 N N . ILE A 1 71 ? 28.18520 85.48181 85.18454 1.000 24.93951 71 ILE A N 1
ATOM 543 C CA . ILE A 1 71 ? 26.92150 85.79790 84.51796 1.000 23.73051 71 ILE A CA 1
ATOM 544 C C . ILE A 1 71 ? 26.38075 87.06419 85.17153 1.000 22.67183 71 ILE A C 1
ATOM 545 O O . ILE A 1 71 ? 26.09029 87.05560 86.37185 1.000 21.87833 71 ILE A O 1
ATOM 550 N N . ARG A 1 72 ? 26.23094 88.14713 84.40192 1.000 22.65970 72 ARG A N 1
ATOM 551 C CA . ARG A 1 72 ? 25.69271 89.38486 84.96467 1.000 22.60967 72 ARG A CA 1
ATOM 552 C C . ARG A 1 72 ? 24.22150 89.21389 85.32351 1.000 24.66975 72 ARG A C 1
ATOM 553 O O . ARG A 1 72 ? 23.41390 88.78492 84.49464 1.000 24.59447 72 ARG A O 1
ATOM 561 N N . VAL A 1 73 ? 23.87198 89.55149 86.56124 1.000 22.45538 73 VAL A N 1
ATOM 562 C CA . VAL A 1 73 ? 22.50411 89.44989 87.05874 1.000 23.11555 73 VAL A CA 1
ATOM 563 C C . VAL A 1 73 ? 21.94303 90.85225 87.23416 1.000 24.15824 73 VAL A C 1
ATOM 564 O O . VAL A 1 73 ? 22.59415 91.71269 87.83983 1.000 26.84332 73 VAL A O 1
ATOM 568 N N . THR A 1 74 ? 20.74285 91.08089 86.69359 1.000 23.52652 74 THR A N 1
ATOM 569 C CA . THR A 1 74 ? 20.03112 92.34709 86.83527 1.000 23.83903 74 THR A CA 1
ATOM 570 C C . THR A 1 74 ? 18.57083 92.04590 87.14755 1.000 24.30355 74 THR A C 1
ATOM 571 O O . THR A 1 74 ? 18.09000 90.92387 86.95154 1.000 25.07212 74 THR A O 1
ATOM 575 N N . ALA A 1 75 ? 17.86421 93.07239 87.62246 1.000 26.04935 75 ALA A N 1
ATOM 576 C CA . ALA A 1 75 ? 16.45315 92.95851 87.98098 1.000 26.17954 75 ALA A CA 1
ATOM 577 C C . ALA A 1 75 ? 15.67726 94.16168 87.44600 1.000 29.33535 75 ALA A C 1
ATOM 578 O O . ALA A 1 75 ? 15.02204 94.89092 88.19198 1.000 31.08521 75 ALA A O 1
ATOM 580 N N . GLU A 1 76 ? 15.76928 94.39228 86.13637 1.000 28.54992 76 GLU A N 1
ATOM 581 C CA . GLU A 1 76 ? 15.11303 95.52582 85.48544 1.000 27.31816 76 GLU A CA 1
ATOM 582 C C . GLU A 1 76 ? 13.72404 95.13493 85.00445 1.000 28.54649 76 GLU A C 1
ATOM 583 O O . GLU A 1 76 ? 13.56367 94.12173 84.31352 1.000 26.44208 76 GLU A O 1
ATOM 589 N N . ARG A 1 77 ? 12.72396 95.95113 85.35225 1.000 30.57130 77 ARG A N 1
ATOM 590 C CA . ARG A 1 77 ? 11.38041 95.71447 84.83768 1.000 33.98006 77 ARG A CA 1
ATOM 591 C C . ARG A 1 77 ? 11.21842 96.20017 83.40735 1.000 34.73669 77 ARG A C 1
ATOM 592 O O . ARG A 1 77 ? 10.42422 95.62819 82.65278 1.000 37.96731 77 ARG A O 1
ATOM 600 N N . ASP A 1 78 ? 11.95872 97.23476 83.02304 1.000 34.11480 78 ASP A N 1
ATOM 601 C CA . ASP A 1 78 ? 11.84400 97.83208 81.70116 1.000 35.10268 78 ASP A CA 1
ATOM 602 C C . ASP A 1 78 ? 13.00404 97.37043 80.82934 1.000 33.45066 78 ASP A C 1
ATOM 603 O O . ASP A 1 78 ? 14.15674 97.74380 81.10345 1.000 33.74163 78 ASP A O 1
ATOM 608 N N . PRO A 1 79 ? 12.76628 96.58150 79.77528 1.000 32.82119 79 PRO A N 1
ATOM 609 C CA . PRO A 1 79 ? 13.89617 96.05874 78.99021 1.000 29.93954 79 PRO A CA 1
ATOM 610 C C . PRO A 1 79 ? 14.73997 97.13570 78.34229 1.000 29.78182 79 PRO A C 1
ATOM 611 O O . PRO A 1 79 ? 15.90153 96.87525 78.01627 1.000 29.91117 79 PRO A O 1
ATOM 615 N N . ALA A 1 80 ? 14.21239 98.34603 78.16900 1.000 30.85483 80 ALA A N 1
ATOM 616 C CA . ALA A 1 80 ? 15.01587 99.41055 77.58594 1.000 32.67952 80 ALA A CA 1
ATOM 617 C C . ALA A 1 80 ? 16.20612 99.78439 78.46197 1.000 32.22263 80 ALA A C 1
ATOM 618 O O . ALA A 1 80 ? 17.16184 100.38699 77.95918 1.000 32.37869 80 ALA A O 1
ATOM 620 N N . ASN A 1 81 ? 16.17342 99.44176 79.75447 1.000 32.20231 81 ASN A N 1
ATOM 621 C CA . ASN A 1 81 ? 17.25563 99.74848 80.68047 1.000 34.24546 81 ASN A CA 1
ATOM 622 C C . ASN A 1 81 ? 18.22158 98.59063 80.87154 1.000 33.24583 81 ASN A C 1
ATOM 623 O O . ASN A 1 81 ? 19.00957 98.60279 81.82154 1.000 34.02645 81 ASN A O 1
ATOM 628 N N . LEU A 1 82 ? 18.16896 97.58116 80.01315 1.000 29.48132 82 LEU A N 1
ATOM 629 C CA . LEU A 1 82 ? 18.92575 96.37332 80.29301 1.000 26.75776 82 LEU A CA 1
ATOM 630 C C . LEU A 1 82 ? 20.40473 96.48822 79.95404 1.000 26.56266 82 LEU A C 1
ATOM 631 O O . LEU A 1 82 ? 21.16653 95.60531 80.35185 1.000 26.49553 82 LEU A O 1
ATOM 636 N N . LYS A 1 83 ? 20.82833 97.53113 79.23042 1.000 27.07495 83 LYS A N 1
ATOM 637 C CA . LYS A 1 83 ? 22.25200 97.74726 78.94613 1.000 29.27159 83 LYS A CA 1
ATOM 638 C C . LYS A 1 83 ? 22.91078 96.47938 78.40228 1.000 28.17937 83 LYS A C 1
ATOM 639 O O . LYS A 1 83 ? 23.98159 96.06391 78.85296 1.000 28.55159 83 LYS A O 1
ATOM 645 N N . TRP A 1 84 ? 22.23615 95.81926 77.46078 1.000 26.26926 84 TRP A N 1
ATOM 646 C CA . TRP A 1 84 ? 22.77929 94.56892 76.93839 1.000 26.63129 84 TRP A CA 1
ATOM 647 C C . TRP A 1 84 ? 24.14453 94.76814 76.30152 1.000 28.12666 84 TRP A C 1
ATOM 648 O O . TRP A 1 84 ? 24.94933 93.83225 76.25892 1.000 29.13935 84 TRP A O 1
ATOM 659 N N . ASP A 1 85 ? 24.40531 95.96250 75.76247 1.000 28.51172 85 ASP A N 1
ATOM 660 C CA . ASP A 1 85 ? 25.67494 96.20433 75.08636 1.000 31.45070 85 ASP A CA 1
ATOM 661 C C . ASP A 1 85 ? 26.85004 96.14089 76.05129 1.000 31.57096 85 ASP A C 1
ATOM 662 O O . ASP A 1 85 ? 27.97148 95.83021 75.63555 1.000 32.34249 85 ASP A O 1
ATOM 667 N N . GLU A 1 86 ? 26.60789 96.40675 77.33818 1.000 30.24173 86 GLU A N 1
ATOM 668 C CA . GLU A 1 86 ? 27.67859 96.39393 78.32824 1.000 31.88412 86 GLU A CA 1
ATOM 669 C C . GLU A 1 86 ? 28.22712 94.99356 78.58096 1.000 32.00278 86 GLU A C 1
ATOM 670 O O . GLU A 1 86 ? 29.35502 94.86485 79.06814 1.000 34.36478 86 GLU A O 1
ATOM 676 N N . VAL A 1 87 ? 27.47705 93.94835 78.24606 1.000 29.09430 87 VAL A N 1
ATOM 677 C CA . VAL A 1 87 ? 27.96679 92.57891 78.35351 1.000 29.40432 87 VAL A CA 1
ATOM 678 C C . VAL A 1 87 ? 28.10466 91.92488 76.97592 1.000 27.99010 87 VAL A C 1
ATOM 679 O O . VAL A 1 87 ? 28.23261 90.70466 76.87025 1.000 29.40740 87 VAL A O 1
ATOM 683 N N . GLY A 1 88 ? 28.07725 92.72524 75.91559 1.000 26.33883 88 GLY A N 1
ATOM 684 C CA . GLY A 1 88 ? 28.31323 92.21521 74.57699 1.000 26.80593 88 GLY A CA 1
ATOM 685 C C . GLY A 1 88 ? 27.26539 91.24560 74.08528 1.000 27.16328 88 GLY A C 1
ATOM 686 O O . GLY A 1 88 ? 27.57092 90.38661 73.25248 1.000 27.27368 88 GLY A O 1
ATOM 687 N N . VAL A 1 89 ? 26.02530 91.37911 74.55179 1.000 26.97182 89 VAL A N 1
ATOM 688 C CA . VAL A 1 89 ? 24.97785 90.44146 74.15797 1.000 23.72650 89 VAL A CA 1
ATOM 689 C C . VAL A 1 89 ? 24.64801 90.62376 72.68348 1.000 23.08672 89 VAL A C 1
ATOM 690 O O . VAL A 1 89 ? 24.41013 91.74794 72.21278 1.000 26.62079 89 VAL A O 1
ATOM 694 N N . ASP A 1 90 ? 24.66933 89.51511 71.94235 1.000 23.09663 90 ASP A N 1
ATOM 695 C CA . ASP A 1 90 ? 24.23716 89.44617 70.54983 1.000 23.98751 90 ASP A CA 1
ATOM 696 C C . ASP A 1 90 ? 22.73114 89.22473 70.43303 1.000 22.40234 90 ASP A C 1
ATOM 697 O O . ASP A 1 90 ? 22.03844 89.98571 69.74463 1.000 22.61348 90 ASP A O 1
ATOM 702 N N . VAL A 1 91 ? 22.21486 88.18246 71.08254 1.000 20.48277 91 VAL A N 1
ATOM 703 C CA . VAL A 1 91 ? 20.82011 87.78239 70.95075 1.000 18.77448 91 VAL A CA 1
ATOM 704 C C . VAL A 1 91 ? 20.21926 87.66638 72.34409 1.000 19.77003 91 VAL A C 1
ATOM 705 O O . VAL A 1 91 ? 20.84343 87.11581 73.26247 1.000 19.91293 91 VAL A O 1
ATOM 709 N N . VAL A 1 92 ? 18.99638 88.15606 72.49941 1.000 18.15464 92 VAL A N 1
ATOM 710 C CA . VAL A 1 92 ? 18.25880 88.00764 73.75700 1.000 17.60617 92 VAL A CA 1
ATOM 711 C C . VAL A 1 92 ? 17.27063 86.85378 73.63593 1.000 18.32173 92 VAL A C 1
ATOM 712 O O . VAL A 1 92 ? 16.48917 86.78968 72.68227 1.000 18.28917 92 VAL A O 1
ATOM 716 N N . ALA A 1 93 ? 17.30085 85.93104 74.59176 1.000 15.70087 93 ALA A N 1
ATOM 717 C CA . ALA A 1 93 ? 16.21800 84.95725 74.71879 1.000 16.30330 93 ALA A CA 1
ATOM 718 C C . ALA A 1 93 ? 15.14833 85.60504 75.58432 1.000 19.36452 93 ALA A C 1
ATOM 719 O O . ALA A 1 93 ? 15.32207 85.75113 76.80253 1.000 17.36941 93 ALA A O 1
ATOM 721 N N . GLU A 1 94 ? 14.06085 86.03925 74.94961 1.000 16.95096 94 GLU A N 1
ATOM 722 C CA . GLU A 1 94 ? 13.01437 86.80646 75.62797 1.000 15.96034 94 GLU A CA 1
ATOM 723 C C . GLU A 1 94 ? 12.00151 85.80135 76.15123 1.000 15.74128 94 GLU A C 1
ATOM 724 O O . GLU A 1 94 ? 11.14902 85.30444 75.40754 1.000 14.40695 94 GLU A O 1
ATOM 730 N N . ALA A 1 95 ? 12.10904 85.50532 77.45239 1.000 14.08114 95 ALA A N 1
ATOM 731 C CA . ALA A 1 95 ? 11.46189 84.35822 78.07931 1.000 15.61040 95 ALA A CA 1
ATOM 732 C C . ALA A 1 95 ? 10.54475 84.75474 79.23207 1.000 17.06643 95 ALA A C 1
ATOM 733 O O . ALA A 1 95 ? 10.27003 83.92162 80.10271 1.000 18.82405 95 ALA A O 1
ATOM 735 N N . THR A 1 96 ? 10.07608 86.00377 79.27231 1.000 17.58764 96 THR A N 1
ATOM 736 C CA . THR A 1 96 ? 9.20030 86.43788 80.36215 1.000 19.92200 96 THR A CA 1
ATOM 737 C C . THR A 1 96 ? 7.72523 86.22255 80.06212 1.000 21.47187 96 THR A C 1
ATOM 738 O O . THR A 1 96 ? 6.89910 86.31972 80.97895 1.000 23.02888 96 THR A O 1
ATOM 742 N N . GLY A 1 97 ? 7.37475 85.98106 78.80183 1.000 18.58564 97 GLY A N 1
ATOM 743 C CA . GLY A 1 97 ? 5.99683 85.94525 78.36142 1.000 21.23407 97 GLY A CA 1
ATOM 744 C C . GLY A 1 97 ? 5.31807 87.29438 78.23997 1.000 20.42177 97 GLY A C 1
ATOM 745 O O . GLY A 1 97 ? 4.14844 87.33821 77.84695 1.000 24.25748 97 GLY A O 1
ATOM 746 N N . LEU A 1 98 ? 6.01093 88.39520 78.54572 1.000 19.43851 98 LEU A N 1
ATOM 747 C CA . LEU A 1 98 ? 5.40523 89.72024 78.61584 1.000 21.37216 98 LEU A CA 1
ATOM 748 C C . LEU A 1 98 ? 5.67586 90.58189 77.39199 1.000 20.33101 98 LEU A C 1
ATOM 749 O O . LEU A 1 98 ? 5.04494 91.63464 77.25305 1.000 22.99078 98 LEU A O 1
ATOM 754 N N . PHE A 1 99 ? 6.60738 90.18119 76.51107 1.000 19.29091 99 PHE A N 1
ATOM 755 C CA . PHE A 1 99 ? 7.09143 91.04954 75.43508 1.000 20.69011 99 PHE A CA 1
ATOM 756 C C . PHE A 1 99 ? 7.02986 90.27225 74.12140 1.000 19.08465 99 PHE A C 1
ATOM 757 O O . PHE A 1 99 ? 8.04336 89.99000 73.48589 1.000 23.63510 99 PHE A O 1
ATOM 765 N N . LEU A 1 100 ? 5.81538 89.93974 73.70402 1.000 19.57299 100 LEU A N 1
ATOM 766 C CA . LEU A 1 100 ? 5.59856 89.07215 72.55645 1.000 17.95193 100 LEU A CA 1
ATOM 767 C C . LEU A 1 100 ? 5.10250 89.86268 71.34887 1.000 19.40072 100 LEU A C 1
ATOM 768 O O . LEU A 1 100 ? 4.43010 89.31995 70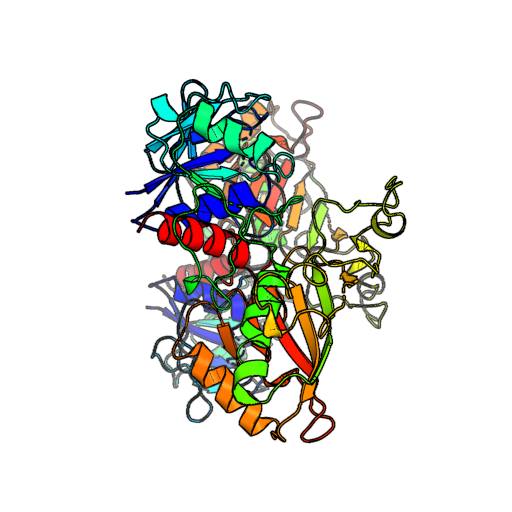.47061 1.000 19.88509 100 LEU A O 1
ATOM 773 N N . THR A 1 101 ? 5.44556 91.14941 71.28754 1.000 19.29814 101 THR A N 1
ATOM 774 C CA . THR A 1 101 ? 5.17247 91.96557 70.11202 1.000 18.86646 101 THR A CA 1
ATOM 775 C C . THR A 1 101 ? 6.44297 92.68591 69.69265 1.000 18.00654 101 THR A C 1
ATOM 776 O O . THR A 1 101 ? 7.37589 92.84637 70.48474 1.000 19.07039 101 THR A O 1
ATOM 780 N N . ASP A 1 102 ? 6.46003 93.15435 68.43836 1.000 18.18933 102 ASP A N 1
ATOM 781 C CA . ASP A 1 102 ? 7.64079 93.86240 67.96218 1.000 19.31932 102 ASP A CA 1
ATOM 782 C C . ASP A 1 102 ? 7.95750 95.06099 68.84772 1.000 20.85899 102 ASP A C 1
ATOM 783 O O . ASP A 1 102 ? 9.10902 95.26718 69.23502 1.000 21.97078 102 ASP A O 1
ATOM 788 N N . GLU A 1 103 ? 6.94602 95.86299 69.18566 1.000 20.55164 103 GLU A N 1
ATOM 789 C CA . GLU A 1 103 ? 7.23478 97.10577 69.88378 1.000 23.24580 103 GLU A CA 1
ATOM 790 C C . GLU A 1 103 ? 7.83519 96.84613 71.26070 1.000 24.61485 103 GLU A C 1
ATOM 791 O O . GLU A 1 103 ? 8.73237 97.57935 71.69595 1.000 27.06627 103 GLU A O 1
ATOM 797 N N . THR A 1 104 ? 7.34903 95.81855 71.96746 1.000 23.13984 104 THR A N 1
ATOM 798 C CA . THR A 1 104 ? 7.89144 95.53443 73.29380 1.000 21.82859 104 THR A CA 1
ATOM 799 C C . THR A 1 104 ? 9.24780 94.83949 73.20742 1.000 21.61529 104 THR A C 1
ATOM 800 O O . THR A 1 104 ? 10.17775 95.19901 73.93401 1.000 23.53751 104 THR A O 1
ATOM 804 N N . ALA A 1 105 ? 9.37569 93.82671 72.34596 1.000 20.40106 105 ALA A N 1
ATOM 805 C CA . ALA A 1 105 ? 10.64036 93.09866 72.25909 1.000 18.30943 105 ALA A CA 1
ATOM 806 C C . ALA A 1 105 ? 11.75449 93.96267 71.68287 1.000 19.15155 105 ALA A C 1
ATOM 807 O O . ALA A 1 105 ? 12.93152 93.74605 72.00097 1.000 19.77455 105 ALA A O 1
ATOM 809 N N . ARG A 1 106 ? 11.40999 94.93235 70.82800 1.000 17.49600 106 ARG A N 1
ATOM 810 C CA . ARG A 1 106 ? 12.42889 95.77455 70.22072 1.000 18.13805 106 ARG A CA 1
ATOM 811 C C . ARG A 1 106 ? 13.11262 96.66867 71.25060 1.000 18.58370 106 ARG A C 1
ATOM 812 O O . ARG A 1 106 ? 14.17102 97.23113 70.96096 1.000 20.56799 106 ARG A O 1
ATOM 820 N N . LYS A 1 107 ? 12.53330 96.82625 72.44569 1.000 21.57376 107 LYS A N 1
ATOM 821 C CA . LYS A 1 107 ? 13.24619 97.55830 73.48549 1.000 24.32493 107 LYS A CA 1
ATOM 822 C C . LYS A 1 107 ? 14.60009 96.92038 73.79071 1.000 21.58261 107 LYS A C 1
ATOM 823 O O . LYS A 1 107 ? 15.53075 97.62103 74.19510 1.000 22.56492 107 LYS A O 1
ATOM 829 N N . HIS A 1 108 ? 14.72881 95.60077 73.60739 1.000 20.38628 108 HIS A N 1
ATOM 830 C CA . HIS A 1 108 ? 16.02483 94.94689 73.80028 1.000 19.44345 108 HIS A CA 1
ATOM 831 C C . HIS A 1 108 ? 17.05796 95.44685 72.81127 1.000 20.46418 108 HIS A C 1
ATOM 832 O O . HIS A 1 108 ? 18.25191 95.50639 73.13461 1.000 22.76058 108 HIS A O 1
ATOM 839 N N . ILE A 1 109 ? 16.63090 95.76994 71.58852 1.000 18.88784 109 ILE A N 1
ATOM 840 C CA . ILE A 1 109 ? 17.57845 96.25731 70.60339 1.000 19.88818 109 ILE A CA 1
ATOM 841 C C . ILE A 1 109 ? 17.97117 97.68746 70.93480 1.000 22.82076 109 ILE A C 1
ATOM 842 O O . ILE A 1 109 ? 19.15106 98.05477 70.87689 1.000 25.93743 109 ILE A O 1
ATOM 847 N N . THR A 1 110 ? 17.00255 98.50067 71.35538 1.000 22.43927 110 THR A N 1
ATOM 848 C CA . THR A 1 110 ? 17.32818 99.82178 71.88660 1.000 25.32151 110 THR A CA 1
ATOM 849 C C . THR A 1 110 ? 18.31487 99.72303 73.04713 1.000 27.06774 110 THR A C 1
ATOM 850 O O . THR A 1 110 ? 19.19318 100.57689 73.19548 1.000 28.50936 110 THR A O 1
ATOM 854 N N . ALA A 1 111 ? 18.20077 98.67403 73.86027 1.000 25.86226 111 ALA A N 1
ATOM 855 C CA . ALA A 1 111 ? 19.10829 98.44812 74.98499 1.000 26.66987 111 ALA A CA 1
ATOM 856 C C . ALA A 1 111 ? 20.43462 97.80490 74.58066 1.000 28.60632 111 ALA A C 1
ATOM 857 O O . ALA A 1 111 ? 21.24690 97.49898 75.46055 1.000 29.56855 111 ALA A O 1
ATOM 859 N N . GLY A 1 112 ? 20.67557 97.58009 73.29016 1.000 25.18868 112 GLY A N 1
ATOM 860 C CA . GLY A 1 112 ? 21.98854 97.19977 72.80334 1.000 25.65103 112 GLY A CA 1
ATOM 861 C C . GLY A 1 112 ? 22.10851 95.80872 72.22017 1.000 24.61787 112 GLY A C 1
ATOM 862 O O . GLY A 1 112 ? 23.15708 95.49958 71.64109 1.000 25.97553 112 GLY A O 1
ATOM 863 N N . ALA A 1 113 ? 21.08642 94.96289 72.33821 1.000 22.64480 113 ALA A N 1
ATOM 864 C CA . ALA A 1 113 ? 21.14387 93.65217 71.70467 1.000 21.70006 113 ALA A CA 1
ATOM 865 C C . ALA A 1 113 ? 20.99013 93.80407 70.19868 1.000 22.95416 113 ALA A C 1
ATOM 866 O O . ALA A 1 113 ? 20.49549 94.81779 69.70656 1.000 26.09497 113 ALA A O 1
ATOM 868 N N . LYS A 1 114 ? 21.46695 92.80022 69.45820 1.000 21.68854 114 LYS A N 1
ATOM 869 C CA . LYS A 1 114 ? 21.31104 92.83374 68.00608 1.000 21.53183 114 LYS A CA 1
ATOM 870 C C . LYS A 1 114 ? 20.03929 92.13405 67.53109 1.000 21.76819 114 LYS A C 1
ATOM 871 O O . LYS A 1 114 ? 19.44725 92.55438 66.52515 1.000 21.83785 114 LYS A O 1
ATOM 873 N N . LYS A 1 115 ? 19.64666 91.03667 68.18326 1.000 21.52530 115 LYS A N 1
ATOM 874 C CA . LYS A 1 115 ? 18.47619 90.26366 67.78712 1.000 19.21851 115 LYS A CA 1
ATOM 875 C C . LYS A 1 115 ? 17.76632 89.73804 69.03102 1.000 17.60893 115 LYS A C 1
ATOM 876 O O . LYS A 1 115 ? 18.32597 89.71600 70.13309 1.000 20.59058 115 LYS A O 1
ATOM 882 N N . VAL A 1 116 ? 16.50832 89.34937 68.84809 1.000 16.42074 116 VAL A N 1
ATOM 883 C CA . VAL A 1 116 ? 15.67709 88.81234 69.92662 1.000 15.87703 116 VAL A CA 1
ATOM 884 C C . VAL A 1 116 ? 14.99654 87.54164 69.44175 1.000 15.31528 116 VAL A C 1
ATOM 885 O O . VAL A 1 116 ? 14.44140 87.51503 68.33813 1.000 16.12418 116 VAL A O 1
ATOM 889 N N . VAL A 1 117 ? 15.01190 86.49556 70.27086 1.000 14.83677 117 VAL A N 1
ATOM 890 C CA . VAL A 1 117 ? 14.18775 85.31612 70.03514 1.000 15.23966 117 VAL A CA 1
ATOM 891 C C . VAL A 1 117 ? 13.15196 85.25304 71.15059 1.000 15.32487 117 VAL A C 1
ATOM 892 O O . VAL A 1 117 ? 13.50922 85.09123 72.32398 1.000 16.91205 117 VAL A O 1
ATOM 904 N N . THR A 1 119 ? 10.51512 83.32087 73.29091 1.000 13.36287 119 THR A N 1
ATOM 905 C CA . THR A 1 119 ? 10.30443 81.91517 73.64768 1.000 14.39027 119 THR A CA 1
ATOM 906 C C . THR A 1 119 ? 8.83124 81.58791 73.85625 1.000 15.84557 119 THR A C 1
ATOM 907 O O . THR A 1 119 ? 8.45700 80.83651 74.76526 1.000 17.25616 119 THR A O 1
ATOM 911 N N . GLY A 1 120 ? 7.98109 82.13914 73.00591 1.000 16.35918 120 GLY A N 1
ATOM 912 C CA . GLY A 1 120 ? 6.57352 81.82838 72.95298 1.000 16.26590 120 GLY A CA 1
ATOM 913 C C . GLY A 1 120 ? 6.00983 82.41384 71.67544 1.000 15.86914 120 GLY A C 1
ATOM 914 O O . GLY A 1 120 ? 6.68760 83.18714 70.97801 1.000 16.60030 120 GLY A O 1
ATOM 915 N N . PRO A 1 121 ? 4.77655 82.04360 71.32061 1.000 16.56276 121 PRO A N 1
ATOM 916 C CA . PRO A 1 121 ? 4.18728 82.54509 70.07120 1.000 16.18673 121 PRO A CA 1
ATOM 917 C C . PRO A 1 121 ? 3.99902 84.05657 70.10656 1.000 18.56841 121 PRO A C 1
ATOM 918 O O . PRO A 1 121 ? 3.54478 84.61872 71.10496 1.000 19.12417 121 PRO A O 1
ATOM 922 N N . SER A 1 122 ? 4.32579 84.71560 68.99886 1.000 19.10384 122 SER A N 1
ATOM 923 C CA . SER A 1 122 ? 4.16039 86.15891 68.99577 1.000 19.68865 122 SER A CA 1
ATOM 924 C C . SER A 1 122 ? 2.67982 86.52937 69.03686 1.000 20.91742 122 SER A C 1
ATOM 925 O O . SER A 1 122 ? 1.81428 85.79062 68.56417 1.000 22.24629 122 SER A O 1
ATOM 928 N N . LYS A 1 123 ? 2.39459 87.68582 69.62946 1.000 21.68379 123 LYS A N 1
ATOM 929 C CA . LYS A 1 123 ? 1.03147 88.18588 69.69101 1.000 22.40658 123 LYS A CA 1
ATOM 930 C C . LYS A 1 123 ? 0.70606 89.15262 68.56304 1.000 26.10519 123 LYS A C 1
ATOM 931 O O . LYS A 1 123 ? -0.45848 89.53402 68.41386 1.000 29.46384 123 LYS A O 1
ATOM 937 N N . ASP A 1 124 ? 1.70357 89.55979 67.78231 1.000 23.39985 124 ASP A N 1
ATOM 938 C CA . ASP A 1 124 ? 1.47481 90.32024 66.55759 1.000 21.07862 124 ASP A CA 1
ATOM 939 C C . ASP A 1 124 ? 2.00974 89.49097 65.40330 1.000 24.00326 124 ASP A C 1
ATOM 940 O O . ASP A 1 124 ? 2.09641 88.26469 65.52348 1.000 26.04431 124 ASP A O 1
ATOM 945 N N . ASN A 1 125 ? 2.40057 90.12091 64.29998 1.000 26.18134 125 ASN A N 1
ATOM 946 C CA . ASN A 1 125 ? 2.85774 89.34336 63.15783 1.000 28.70845 125 ASN A CA 1
ATOM 947 C C . ASN A 1 125 ? 4.36058 89.11400 63.15843 1.000 23.61764 125 ASN A C 1
ATOM 948 O O . ASN A 1 125 ? 4.92809 88.82085 62.10194 1.000 23.09692 125 ASN A O 1
ATOM 953 N N . THR A 1 126 ? 5.01943 89.27275 64.29966 1.000 20.96769 126 THR A N 1
ATOM 954 C CA . THR A 1 126 ? 6.39680 88.83291 64.40961 1.000 18.75708 126 THR A CA 1
ATOM 955 C C . THR A 1 126 ? 6.48219 87.40783 63.87937 1.000 17.66624 126 THR A C 1
ATOM 956 O O . THR A 1 126 ? 5.70044 86.54579 64.31515 1.000 19.35247 126 THR A O 1
ATOM 960 N N . PRO A 1 127 ? 7.38499 87.12571 62.94441 1.000 16.65736 127 PRO A N 1
ATOM 961 C CA . PRO A 1 127 ? 7.38079 85.81133 62.29224 1.000 16.76269 127 PRO A CA 1
ATOM 962 C C . PRO A 1 127 ? 7.82597 84.71541 63.23821 1.000 17.33594 127 PRO A C 1
ATOM 963 O O . PRO A 1 127 ? 8.73647 84.89882 64.04929 1.000 16.99380 127 PRO A O 1
ATOM 975 N N . PHE A 1 129 ? 9.34446 80.77848 63.59425 1.000 16.00930 129 PHE A N 1
ATOM 976 C CA . PHE A 1 129 ? 10.13574 79.78124 62.89939 1.000 15.84507 129 PHE A CA 1
ATOM 977 C C . PHE A 1 129 ? 10.21791 78.54699 63.76539 1.000 15.18338 129 PHE A C 1
ATOM 978 O O . PHE A 1 129 ? 10.45672 78.64260 64.97760 1.000 16.38011 129 PHE A O 1
ATOM 986 N N . VAL A 1 130 ? 10.00841 77.39122 63.14046 1.000 14.32342 130 VAL A N 1
ATOM 987 C CA . VAL A 1 130 ? 9.99246 76.11115 63.83987 1.000 14.28537 130 VAL A CA 1
ATOM 988 C C . VAL A 1 130 ? 10.90856 75.17643 63.06619 1.000 14.97762 130 VAL A C 1
ATOM 989 O O . VAL A 1 130 ? 10.72130 74.99015 61.85569 1.000 16.21091 130 VAL A O 1
ATOM 993 N N . LYS A 1 131 ? 11.92145 74.63465 63.74302 1.000 15.77858 131 LYS A N 1
ATOM 994 C CA . LYS A 1 131 ? 12.87310 73.77550 63.05049 1.000 13.48483 131 LYS A CA 1
ATOM 995 C C . LYS A 1 131 ? 12.17946 72.50901 62.55365 1.000 14.90332 131 LYS A C 1
ATOM 996 O O . LYS A 1 131 ? 11.40000 71.88373 63.27021 1.000 15.58899 131 LYS A O 1
ATOM 1002 N N . GLY A 1 132 ? 12.46497 72.12089 61.31222 1.000 17.24886 132 GLY A N 1
ATOM 1003 C CA . GLY A 1 132 ? 11.70147 71.03290 60.73862 1.000 20.87060 132 GLY A CA 1
ATOM 1004 C C . GLY A 1 132 ? 10.40621 71.47310 60.08459 1.000 22.53822 132 GLY A C 1
ATOM 1005 O O . GLY A 1 132 ? 9.64102 70.62486 59.60733 1.000 24.63179 132 GLY A O 1
ATOM 1006 N N . ALA A 1 133 ? 10.08492 72.76141 60.12313 1.000 17.15199 133 ALA A N 1
ATOM 1007 C CA . ALA A 1 133 ? 8.93946 73.27019 59.38908 1.000 17.76956 133 ALA A CA 1
ATOM 1008 C C . ALA A 1 133 ? 9.32879 74.40592 58.46047 1.000 17.03341 133 ALA A C 1
ATOM 1009 O O . ALA A 1 133 ? 9.04191 74.34842 57.25778 1.000 19.84259 133 ALA A O 1
ATOM 1011 N N . ASN A 1 134 ? 10.03536 75.41846 58.97602 1.000 18.29513 134 ASN A N 1
ATOM 1012 C CA . ASN A 1 134 ? 10.28415 76.59511 58.13821 1.000 16.49080 134 ASN A CA 1
ATOM 1013 C C . ASN A 1 134 ? 11.52791 77.37593 58.52965 1.000 15.03160 134 ASN A C 1
ATOM 1014 O O . ASN A 1 134 ? 11.56675 78.57388 58.21021 1.000 15.48417 134 ASN A O 1
ATOM 1019 N N . PHE A 1 135 ? 12.53683 76.80260 59.20558 1.000 15.94891 135 PHE A N 1
ATOM 1020 C CA . PHE A 1 135 ? 13.76907 77.56468 59.42734 1.000 16.27177 135 PHE A CA 1
ATOM 1021 C C . PHE A 1 135 ? 14.33255 78.10273 58.12092 1.000 19.14199 135 PHE A C 1
ATOM 1022 O O . PHE A 1 135 ? 14.93174 79.18794 58.09128 1.000 17.89007 135 PHE A O 1
ATOM 1030 N N . ASP A 1 136 ? 14.16822 77.35766 57.02589 1.000 20.79898 136 ASP A N 1
ATOM 1031 C CA . ASP A 1 136 ? 14.77655 77.83209 55.78637 1.000 25.95389 136 ASP A CA 1
ATOM 1032 C C . ASP A 1 136 ? 14.06228 79.04633 55.19815 1.000 23.30092 136 ASP A C 1
ATOM 1033 O O . ASP A 1 136 ? 14.57262 79.63488 54.23142 1.000 24.61836 136 ASP A O 1
ATOM 1038 N N . LYS A 1 137 ? 12.91922 79.44938 55.75548 1.000 19.42907 137 LYS A N 1
ATOM 1039 C CA . LYS A 1 137 ? 12.27879 80.69567 55.33089 1.000 19.96522 137 LYS A CA 1
ATOM 1040 C C . LYS A 1 137 ? 12.83343 81.92570 56.04294 1.000 21.07429 137 LYS A C 1
ATOM 1041 O O . LYS A 1 137 ? 12.51352 83.05815 55.64544 1.000 20.81303 137 LYS A O 1
ATOM 1047 N N . TYR A 1 138 ? 13.65765 81.74241 57.07229 1.000 17.90298 138 TYR A N 1
ATOM 1048 C CA . TYR A 1 138 ? 14.23142 82.88420 57.76835 1.000 17.23180 138 TYR A CA 1
ATOM 1049 C C . TYR A 1 138 ? 15.04567 83.73724 56.79755 1.000 19.15508 138 TYR A C 1
ATOM 1050 O O . TYR A 1 138 ? 15.79822 83.21591 55.96223 1.000 19.43808 138 TYR A O 1
ATOM 1059 N N . ALA A 1 139 ? 14.84746 85.05382 56.85850 1.000 19.10257 139 ALA A N 1
ATOM 1060 C CA . ALA A 1 139 ? 15.41389 85.95437 55.86335 1.000 20.16972 139 ALA A CA 1
ATOM 1061 C C . ALA A 1 139 ? 15.87955 87.26076 56.50675 1.000 20.68845 139 ALA A C 1
ATOM 1062 O O . ALA A 1 139 ? 15.55010 88.35697 56.05330 1.000 21.10904 139 ALA A O 1
ATOM 1064 N N . GLY A 1 140 ? 16.59026 87.15403 57.62790 1.000 18.82768 140 GLY A N 1
ATOM 1065 C CA . GLY A 1 140 ? 17.31708 88.27396 58.19689 1.000 21.21980 140 GLY A CA 1
ATOM 1066 C C . GLY A 1 140 ? 16.61434 89.06319 59.28759 1.000 20.11524 140 GLY A C 1
ATOM 1067 O O . GLY A 1 140 ? 17.22213 90.00247 59.83115 1.000 18.41575 140 GLY A O 1
ATOM 1068 N N . GLN A 1 141 ? 15.39170 88.69036 59.65435 1.000 18.44717 141 GLN A N 1
ATOM 1069 C CA . GLN A 1 141 ? 14.65258 89.44299 60.66903 1.000 20.75495 141 GLN A CA 1
ATOM 1070 C C . GLN A 1 141 ? 15.41517 89.48508 61.98929 1.000 20.68110 141 GLN A C 1
ATOM 1071 O O . GLN A 1 141 ? 16.04043 88.50144 62.39429 1.000 19.97591 141 GLN A O 1
ATOM 1077 N N . ASP A 1 142 ? 15.37427 90.63975 62.66554 1.000 20.91386 142 ASP A N 1
ATOM 1078 C CA . ASP A 1 142 ? 16.07339 90.74719 63.94818 1.000 17.63008 142 ASP A CA 1
ATOM 1079 C C . ASP A 1 142 ? 15.22289 90.35034 65.14739 1.000 18.57903 142 ASP A C 1
ATOM 1080 O O . ASP A 1 142 ? 15.78088 90.14191 66.22910 1.000 19.48106 142 ASP A O 1
ATOM 1085 N N . ILE A 1 143 ? 13.91182 90.18336 64.98833 1.000 17.00783 143 ILE A N 1
ATOM 1086 C CA . ILE A 1 143 ? 13.04933 89.72032 66.07328 1.000 16.21384 143 ILE A CA 1
ATOM 1087 C C . ILE A 1 143 ? 12.20851 88.57638 65.52656 1.000 16.21623 143 ILE A C 1
ATOM 1088 O O . ILE A 1 143 ? 11.54828 88.72714 64.49397 1.000 16.55221 143 ILE A O 1
ATOM 1093 N N . VAL A 1 144 ? 12.27281 87.42723 66.18587 1.000 15.19546 144 VAL A N 1
ATOM 1094 C CA . VAL A 1 144 ? 11.58028 86.22908 65.73419 1.000 14.72473 144 VAL A CA 1
ATOM 1095 C C . VAL A 1 144 ? 11.01294 85.51737 66.95184 1.000 14.33492 144 VAL A C 1
ATOM 1096 O O . VAL A 1 144 ? 11.35901 85.81937 68.08999 1.000 15.11037 144 VAL A O 1
ATOM 1100 N N . SER A 1 145 ? 10.13661 84.56349 66.69257 1.000 14.57286 145 SER A N 1
ATOM 1101 C CA . SER A 1 145 ? 9.52336 83.74234 67.73177 1.000 13.69823 145 SER A CA 1
ATOM 1102 C C . SER A 1 145 ? 9.74666 82.28063 67.38836 1.000 14.97820 145 SER A C 1
ATOM 1103 O O . SER A 1 145 ? 9.72198 81.91259 66.21096 1.000 14.67223 145 SER A O 1
ATOM 1106 N N . ASN A 1 146 ? 10.00116 81.46006 68.41119 1.000 12.59396 146 ASN A N 1
ATOM 1107 C CA . ASN A 1 146 ? 10.14331 80.01597 68.22650 1.000 13.90714 146 ASN A CA 1
ATOM 1108 C C . ASN A 1 146 ? 8.81749 79.27345 68.36884 1.000 13.83720 146 ASN A C 1
ATOM 1109 O O . ASN A 1 146 ? 8.82786 78.05625 68.54507 1.000 14.56340 146 ASN A O 1
ATOM 1114 N N . ALA A 1 147 ? 7.68772 79.97017 68.29071 1.000 15.60912 147 ALA A N 1
ATOM 1115 C CA . ALA A 1 147 ? 6.34251 79.35601 68.45675 1.000 14.35552 147 ALA A CA 1
ATOM 1116 C C . ALA A 1 147 ? 6.27638 78.76553 69.86769 1.000 13.95687 147 ALA A C 1
ATOM 1117 O O . ALA A 1 147 ? 6.79862 79.37484 70.81049 1.000 15.77058 147 ALA A O 1
ATOM 1119 N N . SER A 1 148 ? 5.67833 77.58804 70.04093 1.000 14.25594 148 SER A N 1
ATOM 1120 C CA . SER A 1 148 ? 5.44451 76.97315 71.34319 1.000 14.44428 148 SER A CA 1
ATOM 1121 C C . SER A 1 148 ? 5.88165 75.52255 71.25712 1.000 15.71666 148 SER A C 1
ATOM 1122 O O . SER A 1 148 ? 6.12593 75.00295 70.16759 1.000 13.54030 148 SER A O 1
ATOM 1125 N N . CYS A 1 149 ? 5.93887 74.84823 72.40981 1.000 16.14816 149 CYS A N 1
ATOM 1126 C CA . CYS A 1 149 ? 6.38910 73.46055 72.40335 1.000 16.05706 149 CYS A CA 1
ATOM 1127 C C . CYS A 1 149 ? 5.46590 72.57678 71.57071 1.000 13.45259 149 CYS A C 1
ATOM 1128 O O . CYS A 1 149 ? 5.93523 71.74082 70.78986 1.000 11.95248 149 CYS A O 1
ATOM 1131 N N . THR A 1 150 ? 4.15841 72.74787 71.70481 1.000 11.68016 150 THR A N 1
ATOM 1132 C CA . THR A 1 150 ? 3.24822 71.86954 70.99229 1.000 13.90155 150 THR A CA 1
ATOM 1133 C C . THR A 1 150 ? 3.37119 72.10305 69.50179 1.000 12.44046 150 THR A C 1
ATOM 1134 O O . THR A 1 150 ? 3.28272 71.16133 68.69287 1.000 12.30527 150 THR A O 1
ATOM 1138 N N . THR A 1 151 ? 3.56998 73.36198 69.10699 1.000 13.30610 151 THR A N 1
ATOM 1139 C CA . THR A 1 151 ? 3.76423 73.62644 67.68672 1.000 14.22249 151 THR A CA 1
ATOM 1140 C C . THR A 1 151 ? 5.04590 72.97860 67.17303 1.000 12.82832 151 THR A C 1
ATOM 1141 O O . THR A 1 151 ? 5.09947 72.49582 66.02776 1.000 12.92497 151 THR A O 1
ATOM 1145 N N . ASN A 1 152 ? 6.08807 72.95195 68.00864 1.000 11.78488 152 ASN A N 1
ATOM 1146 C CA . ASN A 1 152 ? 7.33823 72.30241 67.61928 1.000 12.93145 152 ASN A CA 1
ATOM 1147 C C . ASN A 1 152 ? 7.19819 70.78391 67.51588 1.000 12.13307 152 ASN A C 1
ATOM 1148 O O . ASN A 1 152 ? 7.99915 70.15637 66.82109 1.000 13.72160 152 ASN A O 1
ATOM 1153 N N . CYS A 1 153 ? 6.21026 70.18537 68.18955 1.000 11.53731 153 CYS A N 1
ATOM 1154 C CA . CYS A 1 153 ? 5.94883 68.76130 67.99117 1.000 11.40362 153 CYS A CA 1
ATOM 1155 C C . CYS A 1 153 ? 5.08679 68.53719 66.74910 1.000 14.09662 153 CYS A C 1
ATOM 1156 O O . CYS A 1 153 ? 5.41011 67.70496 65.89123 1.000 13.28072 153 CYS A O 1
ATOM 1159 N N . LEU A 1 154 ? 3.99667 69.29381 66.62677 1.000 12.80394 154 LEU A N 1
ATOM 1160 C CA . LEU A 1 154 ? 3.02410 69.04417 65.56597 1.000 11.87829 154 LEU A CA 1
ATOM 1161 C C . LEU A 1 154 ? 3.57889 69.40799 64.19507 1.000 14.18711 154 LEU A C 1
ATOM 1162 O O . LEU A 1 154 ? 3.39341 68.65831 63.23196 1.000 14.53081 154 LEU A O 1
ATOM 1167 N N . ALA A 1 155 ? 4.25523 70.55019 64.08516 1.000 14.34400 155 ALA A N 1
ATOM 1168 C CA . ALA A 1 155 ? 4.58859 71.03921 62.74270 1.000 14.12177 155 ALA A CA 1
ATOM 1169 C C . ALA A 1 155 ? 5.56018 70.12582 61.99307 1.000 12.75447 155 ALA A C 1
ATOM 1170 O O . ALA A 1 155 ? 5.33735 69.85430 60.80891 1.000 14.37592 155 ALA A O 1
ATOM 1172 N N . PRO A 1 156 ? 6.64354 69.63155 62.60604 1.000 13.52059 156 PRO A N 1
ATOM 1173 C CA . PRO A 1 156 ? 7.53896 68.74767 61.84156 1.000 15.04242 156 PRO A CA 1
ATOM 1174 C C . PRO A 1 156 ? 6.84500 67.47598 61.38791 1.000 15.18571 156 PRO A C 1
ATOM 1175 O O . PRO A 1 156 ? 7.09051 66.99457 60.26746 1.000 14.43118 156 PRO A O 1
ATOM 1179 N N . LEU A 1 157 ? 5.97993 66.92209 62.24112 1.000 14.85135 157 LEU A N 1
ATOM 1180 C CA . LEU A 1 157 ? 5.24358 65.71299 61.87547 1.000 14.87015 157 LEU A CA 1
ATOM 1181 C C . LEU A 1 157 ? 4.24278 66.00282 60.76494 1.000 14.89110 157 LEU A C 1
ATOM 1182 O O . LEU A 1 157 ? 4.15136 65.24916 59.78796 1.000 15.71507 157 LEU A O 1
ATOM 1187 N N . ALA A 1 158 ? 3.48794 67.09953 60.89800 1.000 13.67321 158 ALA A N 1
ATOM 1188 C CA . ALA A 1 158 ? 2.51894 67.46400 59.86741 1.000 13.52718 158 ALA A CA 1
ATOM 1189 C C . ALA A 1 158 ? 3.20485 67.70897 58.52996 1.000 15.03064 158 ALA A C 1
ATOM 1190 O O . ALA A 1 158 ? 2.66538 67.35908 57.47266 1.000 14.34772 158 ALA A O 1
ATOM 1192 N N . LYS A 1 159 ? 4.39990 68.30133 58.55502 1.000 14.84834 159 LYS A N 1
ATOM 1193 C CA . LYS A 1 159 ? 5.09523 68.56843 57.30246 1.000 14.40422 159 LYS A CA 1
ATOM 1194 C C . LYS A 1 159 ? 5.47889 67.27050 56.59229 1.000 15.23961 159 LYS A C 1
ATOM 1195 O O . LYS A 1 159 ? 5.28230 67.14779 55.38156 1.000 16.87099 159 LYS A O 1
ATOM 1201 N N . VAL A 1 160 ? 6.04486 66.28884 57.30712 1.000 15.21333 160 VAL A N 1
ATOM 1202 C CA A VAL A 1 160 ? 6.43345 65.04784 56.63773 0.691 14.74922 160 VAL A CA 1
ATOM 1203 C CA B VAL A 1 160 ? 6.43284 65.06090 56.61149 0.309 15.13320 160 VAL A CA 1
ATOM 1204 C C . VAL A 1 160 ? 5.20568 64.33732 56.07952 1.000 14.92681 160 VAL A C 1
ATOM 1205 O O . VAL A 1 160 ? 5.22901 63.79737 54.96993 1.000 16.31903 160 VAL A O 1
ATOM 1212 N N . ILE A 1 161 ? 4.11568 64.32545 56.84333 1.000 14.84510 161 ILE A N 1
ATOM 1213 C CA . ILE A 1 161 ? 2.91708 63.63019 56.38605 1.000 13.66020 161 ILE A CA 1
ATOM 1214 C C . ILE A 1 161 ? 2.30299 64.35463 55.19621 1.000 15.56281 161 ILE A C 1
ATOM 1215 O O . ILE A 1 161 ? 1.94539 63.73841 54.18368 1.000 15.31870 161 ILE A O 1
ATOM 1220 N N . ASN A 1 162 ? 2.18478 65.67857 55.29059 1.000 15.78525 162 ASN A N 1
ATOM 1221 C CA . ASN A 1 162 ? 1.61273 66.43153 54.17706 1.000 15.02336 162 ASN A CA 1
ATOM 1222 C C . ASN A 1 162 ? 2.48080 66.33219 52.92266 1.000 15.81255 162 ASN A C 1
ATOM 1223 O O . ASN A 1 162 ? 1.96062 66.15462 51.81508 1.000 16.68388 162 ASN A O 1
ATOM 1228 N N . ASP A 1 163 ? 3.80435 66.47566 53.06675 1.000 17.09090 163 ASP A N 1
ATOM 1229 C CA . ASP A 1 163 ? 4.67848 66.45733 51.89540 1.000 17.27607 163 ASP A CA 1
ATOM 1230 C C . ASP A 1 163 ? 4.61255 65.11723 51.17509 1.000 17.66586 163 ASP A C 1
ATOM 1231 O O . ASP A 1 163 ? 4.68397 65.06060 49.93959 1.000 18.82936 163 ASP A O 1
ATOM 1236 N N . ASN A 1 164 ? 4.49254 64.02989 51.92754 1.000 16.32329 164 ASN A N 1
ATOM 1237 C CA . ASN A 1 164 ? 4.48427 62.70232 51.32054 1.000 17.95988 164 ASN A CA 1
ATOM 1238 C C . ASN A 1 164 ? 3.10583 62.25355 50.86621 1.000 17.50832 164 ASN A C 1
ATOM 1239 O O . ASN A 1 164 ? 2.98722 61.60364 49.81930 1.000 18.10844 164 ASN A O 1
ATOM 1244 N N . PHE A 1 165 ? 2.05974 62.56522 51.63739 1.000 16.67934 165 PHE A N 1
ATOM 1245 C CA . PHE A 1 165 ? 0.75964 61.95927 51.41198 1.000 15.31988 165 PHE A CA 1
ATOM 1246 C C . PHE A 1 165 ? -0.37163 62.96449 51.25787 1.000 17.09062 165 PHE A C 1
ATOM 1247 O O . PHE A 1 165 ? -1.43788 62.57604 50.77349 1.000 19.39572 165 PHE A O 1
ATOM 1255 N N . GLY A 1 166 ? -0.17461 64.23469 51.63221 1.000 16.19048 166 GLY A N 1
ATOM 1256 C CA . GLY A 1 166 ? -1.20474 65.25158 51.48862 1.000 15.03659 166 GLY A CA 1
ATOM 1257 C C . GLY A 1 166 ? -2.23834 65.20436 52.59557 1.000 18.25973 166 GLY A C 1
ATOM 1258 O O . GLY A 1 166 ? -3.11120 64.33213 52.60906 1.000 18.72033 166 GLY A O 1
ATOM 1259 N N . ILE A 1 167 ? -2.14010 66.11184 53.56141 1.000 13.74316 167 ILE A N 1
ATOM 1260 C CA . ILE A 1 167 ? -3.17178 66.21322 54.58364 1.000 13.74169 167 ILE A CA 1
ATOM 1261 C C . ILE A 1 167 ? -4.34653 66.99836 54.00346 1.000 16.63899 167 ILE A C 1
ATOM 1262 O O . ILE A 1 167 ? -4.23611 68.19998 53.74975 1.000 19.48618 167 ILE A O 1
ATOM 1267 N N . ILE A 1 168 ? -5.48124 66.33048 53.81257 1.000 14.32412 168 ILE A N 1
ATOM 1268 C CA . ILE A 1 168 ? -6.68609 67.04630 53.40606 1.000 13.95630 168 ILE A CA 1
ATOM 1269 C C . ILE A 1 168 ? -7.20467 67.86798 54.56625 1.000 15.41904 168 ILE A C 1
ATOM 1270 O O . ILE A 1 168 ? -7.54626 69.05216 54.42158 1.000 17.78073 168 ILE A O 1
ATOM 1275 N N . GLU A 1 169 ? -7.28381 67.23477 55.73211 1.000 12.75645 169 GLU A N 1
ATOM 1276 C CA . GLU A 1 169 ? -7.78688 67.87826 56.93220 1.000 13.37264 169 GLU A CA 1
ATOM 1277 C C . GLU A 1 169 ? -7.29954 67.05371 58.10864 1.000 12.97993 169 GLU A C 1
ATOM 1278 O O . GLU A 1 169 ? -7.05250 65.85090 57.97943 1.000 15.81870 169 GLU A O 1
ATOM 1284 N N . GLY A 1 170 ? -7.12631 67.70040 59.24473 1.000 13.99134 170 GLY A N 1
ATOM 1285 C CA . GLY A 1 170 ? -6.67773 66.97064 60.41866 1.000 13.46342 170 GLY A CA 1
ATOM 1286 C C . GLY A 1 170 ? -7.13159 67.65053 61.68524 1.000 13.28026 170 GLY A C 1
ATOM 1287 O O . GLY A 1 170 ? -7.36546 68.86045 61.71598 1.000 15.15677 170 GLY A O 1
ATOM 1288 N N . LEU A 1 171 ? -7.28542 66.85731 62.72921 1.000 12.24775 171 LEU A N 1
ATOM 1289 C CA . LEU A 1 171 ? -7.62098 67.39000 64.03362 1.000 12.92210 171 LEU A CA 1
ATOM 1290 C C . LEU A 1 171 ? -6.67638 66.76180 65.03683 1.000 14.13846 171 LEU A C 1
ATOM 1291 O O . LEU A 1 171 ? -6.36666 65.57316 64.94040 1.000 14.21399 171 LEU A O 1
ATOM 1304 N N . THR A 1 173 ? -5.11320 66.38897 69.21652 1.000 11.99496 173 THR A N 1
ATOM 1305 C CA . THR A 1 173 ? -5.17988 66.56782 70.65917 1.000 11.96257 173 THR A CA 1
ATOM 1306 C C . THR A 1 173 ? -3.76207 66.48285 71.17149 1.000 12.36531 173 THR A C 1
ATOM 1307 O O . THR A 1 173 ? -2.99867 65.64898 70.68998 1.000 12.74263 173 THR A O 1
ATOM 1311 N N . THR A 1 174 ? -3.38532 67.33611 72.12403 1.000 11.54599 174 THR A N 1
ATOM 1312 C CA . THR A 1 174 ? -2.19683 67.04770 72.91452 1.000 10.46062 174 THR A CA 1
ATOM 1313 C C . THR A 1 174 ? -2.62161 66.66199 74.32077 1.000 11.86760 174 THR A C 1
ATOM 1314 O O . THR A 1 174 ? -3.42549 67.36180 74.95107 1.000 12.18959 174 THR A O 1
ATOM 1318 N N . VAL A 1 175 ? -2.13259 65.51417 74.77380 1.000 9.52022 175 VAL A N 1
ATOM 1319 C CA . VAL A 1 175 ? -2.27124 65.10843 76.16908 1.000 9.18287 175 VAL A CA 1
ATOM 1320 C C . VAL A 1 175 ? -1.02513 65.66145 76.85411 1.000 10.19129 175 VAL A C 1
ATOM 1321 O O . VAL A 1 175 ? 0.10056 65.24237 76.56875 1.000 11.96999 175 VAL A O 1
ATOM 1325 N N . HIS A 1 176 ? -1.22189 66.66226 77.70019 1.000 10.48101 176 HIS A N 1
ATOM 1326 C CA . HIS A 1 176 ? -0.18594 67.63444 78.00078 1.000 10.36580 176 HIS A CA 1
ATOM 1327 C C . HIS A 1 176 ? 0.09985 67.63248 79.49205 1.000 10.83354 176 HIS A C 1
ATOM 1328 O O . HIS A 1 176 ? -0.82099 67.59942 80.31446 1.000 12.42198 176 HIS A O 1
ATOM 1335 N N . ALA A 1 177 ? 1.38052 67.66968 79.82465 1.000 10.00144 177 ALA A N 1
ATOM 1336 C CA . ALA A 1 177 ? 1.79800 67.76806 81.21995 1.000 11.07797 177 ALA A CA 1
ATOM 1337 C C . ALA A 1 177 ? 1.23204 69.02380 81.90095 1.000 11.12162 177 ALA A C 1
ATOM 1338 O O . ALA A 1 177 ? 0.90071 70.01897 81.26986 1.000 12.26729 177 ALA A O 1
ATOM 1340 N N . THR A 1 178 ? 1.12894 68.96434 83.22962 1.000 10.13147 178 THR A N 1
ATOM 1341 C CA . THR A 1 178 ? 0.79246 70.15295 84.01115 1.000 9.40302 178 THR A CA 1
ATOM 1342 C C . THR A 1 178 ? 1.85749 71.22639 83.81573 1.000 13.34616 178 THR A C 1
ATOM 1343 O O . THR A 1 178 ? 3.05051 70.92276 83.70533 1.000 16.74422 178 THR A O 1
ATOM 1347 N N . THR A 1 179 ? 1.43548 72.48590 83.77318 1.000 13.51480 179 THR A N 1
ATOM 1348 C CA . THR A 1 179 ? 2.40523 73.56994 83.67284 1.000 14.19950 179 THR A CA 1
ATOM 1349 C C . THR A 1 179 ? 2.17055 74.58798 84.78060 1.000 13.58673 179 THR A C 1
ATOM 1350 O O . THR A 1 179 ? 1.23075 74.49026 85.57774 1.000 14.13769 179 THR A O 1
ATOM 1354 N N . ALA A 1 180 ? 3.06559 75.57107 84.80955 1.000 14.28286 180 ALA A N 1
ATOM 1355 C CA . ALA A 1 180 ? 3.07345 76.59328 85.84376 1.000 12.84640 180 ALA A CA 1
ATOM 1356 C C . ALA A 1 180 ? 1.81913 77.46334 85.84739 1.000 15.99836 180 ALA A C 1
ATOM 1357 O O . ALA A 1 180 ? 1.54051 78.09885 86.86695 1.000 17.34527 180 ALA A O 1
ATOM 1359 N N . THR A 1 181 ? 1.06482 77.53282 84.74126 1.000 16.48527 181 THR A N 1
ATOM 1360 C CA . THR A 1 181 ? -0.15176 78.33838 84.78126 1.000 16.98700 181 THR A CA 1
ATOM 1361 C C . THR A 1 181 ? -1.26296 77.67594 85.57348 1.000 16.26500 181 THR A C 1
ATOM 1362 O O . THR A 1 181 ? -2.24479 78.35075 85.91646 1.000 17.53607 181 THR A O 1
ATOM 1366 N N . GLN A 1 182 ? -1.11106 76.40380 85.91184 1.000 14.21450 182 GLN A N 1
ATOM 1367 C CA . GLN A 1 182 ? -2.15614 75.67252 86.60763 1.000 11.93670 182 GLN A CA 1
ATOM 1368 C C . GLN A 1 182 ? -2.06756 75.88026 88.11605 1.000 11.96216 182 GLN A C 1
ATOM 1369 O O . GLN A 1 182 ? -1.18926 76.58629 88.61503 1.000 14.22781 182 GLN A O 1
ATOM 1375 N N . LYS A 1 183 ? -3.04776 75.32398 88.83306 1.000 12.20208 183 LYS A N 1
ATOM 1376 C CA . LYS A 1 183 ? -3.21994 75.49895 90.27671 1.000 9.75121 183 LYS A CA 1
ATOM 1377 C C . LYS A 1 183 ? -3.11800 74.15321 90.98165 1.000 13.26022 183 LYS A C 1
ATOM 1378 O O . LYS A 1 183 ? -3.54561 73.13430 90.44723 1.000 12.68906 183 LYS A O 1
ATOM 1384 N N . THR A 1 184 ? -2.56510 74.16947 92.20081 1.000 11.78276 184 THR A N 1
ATOM 1385 C CA . THR A 1 184 ? -2.36416 72.93019 92.94890 1.000 11.63576 184 THR A CA 1
ATOM 1386 C C . THR A 1 184 ? -3.66931 72.38153 93.50829 1.000 13.66043 184 THR A C 1
ATOM 1387 O O . THR A 1 184 ? -3.81654 71.15642 93.63056 1.000 14.83255 184 THR A O 1
ATOM 1391 N N . VAL A 1 185 ? -4.59553 73.26576 93.87962 1.000 13.35164 185 VAL A N 1
ATOM 1392 C CA . VAL A 1 185 ? -5.94881 72.92173 94.30612 1.000 13.18391 185 VAL A CA 1
ATOM 1393 C C . VAL A 1 185 ? -6.87270 73.93055 93.63250 1.000 13.72772 185 VAL A C 1
ATOM 1394 O O . VAL A 1 185 ? -6.41696 74.96558 93.14998 1.000 15.54244 185 VAL A O 1
ATOM 1398 N N . ASP A 1 186 ? -8.18292 73.62575 93.59041 1.000 12.27396 186 ASP A N 1
ATOM 1399 C CA . ASP A 1 186 ? -9.13853 74.49784 92.88386 1.000 11.76768 186 ASP A CA 1
ATOM 1400 C C . ASP A 1 186 ? -8.96016 75.94792 93.31248 1.000 13.26775 186 ASP A C 1
ATOM 1401 O O . ASP A 1 186 ? -9.21417 76.29153 94.47533 1.000 14.58217 186 ASP A O 1
ATOM 1406 N N . GLY A 1 187 ? -8.59013 76.80844 92.36658 1.000 12.71330 187 GLY A N 1
ATOM 1407 C CA . GLY A 1 187 ? -8.31610 78.19127 92.69348 1.000 14.74933 187 GLY A CA 1
ATOM 1408 C C . GLY A 1 187 ? -8.69137 79.13110 91.56937 1.000 13.93966 187 GLY A C 1
ATOM 1409 O O . GLY A 1 187 ? -9.18897 78.71434 90.51504 1.000 14.35901 187 GLY A O 1
ATOM 1410 N N . PRO A 1 188 ? -8.44681 80.42697 91.76279 1.000 16.64534 188 PRO A N 1
ATOM 1411 C CA . PRO A 1 188 ? -8.99986 81.42679 90.83522 1.000 16.67100 188 PRO A CA 1
ATOM 1412 C C . PRO A 1 188 ? -8.24814 81.46781 89.51420 1.000 18.15025 188 PRO A C 1
ATOM 1413 O O . PRO A 1 188 ? -7.01485 81.49541 89.47103 1.000 17.71594 188 PRO A O 1
ATOM 1417 N N . SER A 1 189 ? -9.01313 81.46176 88.42875 1.000 16.72795 189 SER A N 1
ATOM 1418 C CA . SER A 1 189 ? -8.46575 81.49088 87.08613 1.000 16.54292 189 SER A CA 1
ATOM 1419 C C . SER A 1 189 ? -9.56063 82.10734 86.22487 1.000 18.25609 189 SER A C 1
ATOM 1420 O O . SER A 1 189 ? -10.19463 81.42147 85.42752 1.000 17.24127 189 SER A O 1
ATOM 1423 N N . HIS A 1 190 ? -9.83801 83.39980 86.42605 1.000 21.60394 190 HIS A N 1
ATOM 1424 C CA . HIS A 1 190 ? -11.09630 83.93401 85.91993 1.000 24.43326 190 HIS A CA 1
ATOM 1425 C C . HIS A 1 190 ? -11.14346 83.98302 84.40034 1.000 23.38303 190 HIS A C 1
ATOM 1426 O O . HIS A 1 190 ? -12.24277 84.03805 83.84194 1.000 25.27687 190 HIS A O 1
ATOM 1433 N N . LYS A 1 191 ? -9.99645 83.91246 83.71976 1.000 22.35557 191 LYS A N 1
ATOM 1434 C CA . LYS A 1 191 ? -9.95621 83.90707 82.26086 1.000 24.81398 191 LYS A CA 1
ATOM 1435 C C . LYS A 1 191 ? -9.90401 82.49903 81.67702 1.000 24.53629 191 LYS A C 1
ATOM 1436 O O . LYS A 1 191 ? -9.94324 82.34481 80.45164 1.000 25.30106 191 LYS A O 1
ATOM 1439 N N . ASP A 1 192 ? -9.82562 81.46914 82.52121 1.000 22.71547 192 ASP A N 1
ATOM 1440 C CA . ASP A 1 192 ? -9.78326 80.08248 82.04048 1.000 19.72218 192 ASP A CA 1
ATOM 1441 C C . ASP A 1 192 ? -10.28520 79.22758 83.21487 1.000 16.31059 192 ASP A C 1
ATOM 1442 O O . ASP A 1 192 ? -9.48865 78.74216 84.01291 1.000 15.63153 192 ASP A O 1
ATOM 1447 N N . TRP A 1 193 ? -11.61322 79.09454 83.31712 1.000 15.80229 193 TRP A N 1
ATOM 1448 C CA . TRP A 1 193 ? -12.17060 78.49239 84.52853 1.000 14.68538 193 TRP A CA 1
ATOM 1449 C C . TRP A 1 193 ? -11.67937 77.05972 84.71337 1.000 13.42930 193 TRP A C 1
ATOM 1450 O O . TRP A 1 193 ? -11.27614 76.68444 85.81558 1.000 12.95711 193 TRP A O 1
ATOM 1461 N N . ARG A 1 194 ? -11.69610 76.23827 83.65023 1.000 14.79611 194 ARG A N 1
ATOM 1462 C CA . ARG A 1 194 ? -11.22591 74.86429 83.83183 1.000 13.58629 194 ARG A CA 1
ATOM 1463 C C . ARG A 1 194 ? -9.78698 74.84122 84.32667 1.000 11.61582 194 ARG A C 1
ATOM 1464 O O . ARG A 1 194 ? -9.41969 73.98643 85.13488 1.000 12.87285 194 ARG A O 1
ATOM 1472 N N . GLY A 1 195 ? -8.96524 75.78805 83.86068 1.000 12.82572 195 GLY A N 1
ATOM 1473 C CA . GLY A 1 195 ? -7.56399 75.82561 84.22531 1.000 14.00775 195 GLY A CA 1
ATOM 1474 C C . GLY A 1 195 ? -7.29515 76.19904 85.65900 1.000 15.73098 195 GLY A C 1
ATOM 1475 O O . GLY A 1 195 ? -6.13710 76.14756 86.08813 1.000 15.87040 195 GLY A O 1
ATOM 1476 N N . GLY A 1 196 ? -8.31516 76.61142 86.39360 1.000 13.34969 196 GLY A N 1
ATOM 1477 C CA . GLY A 1 196 ? -8.10918 76.83445 87.80988 1.000 12.49518 196 GLY A CA 1
ATOM 1478 C C . GLY A 1 196 ? -8.29848 75.60806 88.65142 1.000 11.94881 196 GLY A C 1
ATOM 1479 O O . GLY A 1 196 ? -7.92919 75.60116 89.82494 1.000 13.27482 196 GLY A O 1
ATOM 1480 N N . ARG A 1 197 ? -8.83894 74.53936 88.07604 1.000 12.44001 197 ARG A N 1
ATOM 1481 C CA . ARG A 1 197 ? -9.14861 73.36648 88.88472 1.000 12.64247 197 ARG A CA 1
ATOM 1482 C C . ARG A 1 197 ? -7.87143 72.60980 89.23554 1.000 12.28431 197 ARG A C 1
ATOM 1483 O O . ARG A 1 197 ? -6.89105 72.62964 88.47947 1.000 13.66829 197 ARG A O 1
ATOM 1491 N N . GLY A 1 198 ? -7.88178 71.95089 90.40348 1.000 11.28802 198 GLY A N 1
ATOM 1492 C CA . GLY A 1 198 ? -6.68392 71.31145 90.94856 1.000 10.75743 198 GLY A CA 1
ATOM 1493 C C . GLY A 1 198 ? -5.97240 70.41326 89.94524 1.000 12.84576 198 GLY A C 1
ATOM 1494 O O . GLY A 1 198 ? -6.55230 69.43604 89.44468 1.000 12.11066 198 GLY A O 1
ATOM 1495 N N . ALA A 1 199 ? -4.71294 70.73408 89.62840 1.000 11.46968 199 ALA A N 1
ATOM 1496 C CA . ALA A 1 199 ? -4.03830 70.07335 88.50177 1.000 11.08133 199 ALA A CA 1
ATOM 1497 C C . ALA A 1 199 ? -3.78165 68.59663 88.76523 1.000 12.96865 199 ALA A C 1
ATOM 1498 O O . ALA A 1 199 ? -3.87715 67.77477 87.84223 1.000 14.41771 199 ALA A O 1
ATOM 1500 N N . SER A 1 200 ? -3.44800 68.22782 90.00816 1.000 10.80341 200 SER A N 1
ATOM 1501 C CA . SER A 1 200 ? -3.08324 66.83812 90.28469 1.000 13.22232 200 SER A CA 1
ATOM 1502 C C . SER A 1 200 ? -4.28663 65.91279 90.33960 1.000 13.59522 200 SER A C 1
ATOM 1503 O O . SER A 1 200 ? -4.11116 64.68711 90.28903 1.000 14.53771 200 SER A O 1
ATOM 1506 N N . GLN A 1 201 ? -5.49024 66.46711 90.43032 1.000 10.37105 201 GLN A N 1
ATOM 1507 C CA . GLN A 1 201 ? -6.70630 65.68777 90.58624 1.000 8.97139 201 GLN A CA 1
ATOM 1508 C C . GLN A 1 201 ? -7.41231 65.40298 89.27663 1.000 10.51289 201 GLN A C 1
ATOM 1509 O O . GLN A 1 201 ? -8.28939 64.52812 89.25384 1.000 13.75682 201 GLN A O 1
ATOM 1515 N N . ASN A 1 202 ? -7.06783 66.10918 88.19992 1.000 10.83909 202 ASN A N 1
ATOM 1516 C CA . ASN A 1 202 ? -7.99379 66.24251 87.07973 1.000 10.22906 202 ASN A CA 1
ATOM 1517 C C . ASN A 1 202 ? -7.34795 66.01191 85.72341 1.000 11.56519 202 ASN A C 1
ATOM 1518 O O . ASN A 1 202 ? -6.19096 66.38266 85.49042 1.000 12.04994 202 ASN A O 1
ATOM 1523 N N . ILE A 1 203 ? -8.16493 65.48509 84.80024 1.000 10.29061 203 ILE A N 1
ATOM 1524 C CA . ILE A 1 203 ? -7.99078 65.71981 83.36115 1.000 8.94131 203 ILE A CA 1
ATOM 1525 C C . ILE A 1 203 ? -8.72883 67.00933 83.02388 1.000 9.95106 203 ILE A C 1
ATOM 1526 O O . ILE A 1 203 ? -9.92690 67.12832 83.30811 1.000 11.39883 203 ILE A O 1
ATOM 1531 N N . ILE A 1 204 ? -8.02475 67.97266 82.42358 1.000 8.80152 204 ILE A N 1
ATOM 1532 C CA . ILE A 1 204 ? -8.55004 69.33004 82.21988 1.000 8.96729 204 ILE A CA 1
ATOM 1533 C C . ILE A 1 204 ? -8.53681 69.69457 80.73766 1.000 10.16617 204 ILE A C 1
ATOM 1534 O O . ILE A 1 204 ? -7.46237 69.93871 80.16401 1.000 12.25340 204 ILE A O 1
ATOM 1539 N N . PRO A 1 205 ? -9.69690 69.79590 80.09555 1.000 10.81342 205 PRO A N 1
ATOM 1540 C CA . PRO A 1 205 ? -9.73100 70.29360 78.71336 1.000 12.15194 205 PRO A CA 1
ATOM 1541 C C . PRO A 1 205 ? -9.19229 71.72005 78.64771 1.000 12.66912 205 PRO A C 1
ATOM 1542 O O . PRO A 1 205 ? -9.47006 72.55856 79.51511 1.000 13.94439 205 PRO A O 1
ATOM 1546 N N . SER A 1 206 ? -8.42915 71.99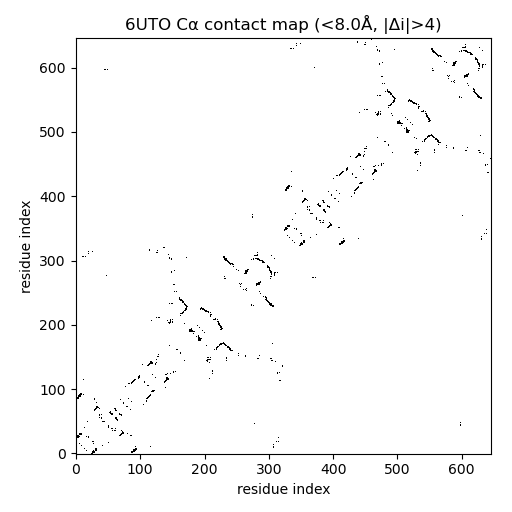627 77.59268 1.000 13.22546 206 SER A N 1
ATOM 1547 C CA A SER A 1 206 ? -7.82066 73.30587 77.44421 0.592 14.39231 206 SER A CA 1
ATOM 1548 C CA B SER A 1 206 ? -7.68030 73.24085 77.44347 0.408 14.51625 206 SER A CA 1
ATOM 1549 C C . SER A 1 206 ? -7.64050 73.61161 75.96574 1.000 15.69567 206 SER A C 1
ATOM 1550 O O . SER A 1 206 ? -7.65209 72.73190 75.11086 1.000 16.54869 206 SER A O 1
ATOM 1555 N N A SER A 1 207 ? -7.25968 74.85416 75.67758 0.601 18.95791 207 SER A N 1
ATOM 1556 N N B SER A 1 207 ? -7.84905 74.89057 75.68102 0.399 18.53233 207 SER A N 1
ATOM 1557 C CA A SER A 1 207 ? -6.85693 75.18961 74.31576 0.601 18.75334 207 SER A CA 1
ATOM 1558 C CA B SER A 1 207 ? -7.85572 75.35787 74.30805 0.399 19.18736 207 SER A CA 1
ATOM 1559 C C A SER A 1 207 ? -5.34077 75.03878 74.14343 0.601 18.42474 207 SER A C 1
ATOM 1560 C C B SER A 1 207 ? -6.41774 75.65190 73.92332 0.399 19.79711 207 SER A C 1
ATOM 1561 O O A SER A 1 207 ? -4.57170 75.12179 75.10119 0.601 19.54181 207 SER A O 1
ATOM 1562 O O B SER A 1 207 ? -5.62072 76.07535 74.76310 0.399 19.92552 207 SER A O 1
ATOM 1567 N N A THR A 1 208 ? -4.90277 74.84729 72.89307 0.601 19.18783 208 THR A N 1
ATOM 1568 N N B THR A 1 208 ? -6.07421 75.40168 72.66355 0.399 19.36125 208 THR A N 1
ATOM 1569 C CA A THR A 1 208 ? -3.47945 74.69330 72.60751 0.601 19.51604 208 THR A CA 1
ATOM 1570 C CA B THR A 1 208 ? -4.72011 75.69514 72.22320 0.399 18.49183 208 THR A CA 1
ATOM 1571 C C A THR A 1 208 ? -2.98100 75.81422 71.70572 0.601 18.04201 208 THR A C 1
ATOM 1572 C C B THR A 1 208 ? -4.75115 76.13945 70.77024 0.399 17.69357 208 THR A C 1
ATOM 1573 O O A THR A 1 208 ? -3.68090 76.23392 70.78167 0.601 18.08741 208 THR A O 1
ATOM 1574 O O B THR A 1 208 ? -5.44995 75.54991 69.94423 0.399 17.58499 208 THR A O 1
ATOM 1581 N N A GLY A 1 209 ? -1.75192 76.27382 71.96302 0.601 17.58723 209 GLY A N 1
ATOM 1582 N N B GLY A 1 209 ? -4.00646 77.19478 70.47754 0.399 19.72560 209 GLY A N 1
ATOM 1583 C CA A GLY A 1 209 ? -1.14652 77.28530 71.10731 0.601 17.31336 209 GLY A CA 1
ATOM 1584 C CA B GLY A 1 209 ? -3.83943 77.64105 69.11566 0.399 19.57387 209 GLY A CA 1
ATOM 1585 C C A GLY A 1 209 ? -0.90931 76.81073 69.68945 0.601 19.43211 209 GLY A C 1
ATOM 1586 C C B GLY A 1 209 ? -2.74567 76.93680 68.34273 0.399 20.22328 209 GLY A C 1
ATOM 1587 O O A GLY A 1 209 ? -0.82246 77.63487 68.76730 0.601 19.69720 209 GLY A O 1
ATOM 1588 O O B GLY A 1 209 ? -2.46155 77.34251 67.21362 0.399 21.93649 209 GLY A O 1
ATOM 1589 N N A ALA A 1 210 ? -0.82963 75.49344 69.48878 0.601 18.60008 210 ALA A N 1
ATOM 1590 N N B ALA A 1 210 ? -2.13978 75.87804 68.89368 0.399 19.56066 210 ALA A N 1
ATOM 1591 C CA A ALA A 1 210 ? -0.55700 74.94217 68.16633 0.601 19.60604 210 ALA A CA 1
ATOM 1592 C CA B ALA A 1 210 ? -0.91488 75.33849 68.30477 0.399 19.37240 210 ALA A CA 1
ATOM 1593 C C A ALA A 1 210 ? -1.72585 75.10568 67.20833 0.601 20.35489 210 ALA A C 1
ATOM 1594 C C B ALA A 1 210 ? -1.16190 74.74612 66.92323 0.399 20.30178 210 ALA A C 1
ATOM 1595 O O A ALA A 1 210 ? -1.52354 75.07994 65.98935 0.601 20.84809 210 ALA A O 1
ATOM 1596 O O B ALA A 1 210 ? -0.34388 74.91666 66.00877 0.399 20.97959 210 ALA A O 1
ATOM 1599 N N A ALA A 1 211 ? -2.94403 75.27097 67.71814 0.601 20.32263 211 ALA A N 1
ATOM 1600 N N B ALA A 1 211 ? -2.28430 74.04802 66.74607 0.399 19.98963 211 ALA A N 1
ATOM 1601 C CA A ALA A 1 211 ? -4.08219 75.37212 66.81544 0.601 21.80333 211 ALA A CA 1
ATOM 1602 C CA B ALA A 1 211 ? -2.54431 73.41553 65.45931 0.399 22.31745 211 ALA A CA 1
ATOM 1603 C C A ALA A 1 211 ? -4.00173 76.63784 65.96812 0.601 24.71861 211 ALA A C 1
ATOM 1604 C C B ALA A 1 211 ? -2.89035 74.44661 64.39833 0.399 22.99784 211 ALA A C 1
ATOM 1605 O O A ALA A 1 211 ? -4.39346 76.62736 64.79597 0.601 26.73791 211 ALA A O 1
ATOM 1606 O O B ALA A 1 211 ? -2.39121 74.37490 63.26710 0.399 24.54567 211 ALA A O 1
ATOM 1609 N N A LYS A 1 212 ? -3.47535 77.73327 66.53488 0.601 20.74681 212 LYS A N 1
ATOM 1610 N N B LYS A 1 212 ? -3.73533 75.42071 64.74216 0.399 24.46088 212 LYS A N 1
ATOM 1611 C CA A LYS A 1 212 ? -3.28281 78.95817 65.75629 0.601 21.17977 212 LYS A CA 1
ATOM 1612 C CA B LYS A 1 212 ? -3.99106 76.51404 63.81632 0.399 26.24942 212 LYS A CA 1
ATOM 1613 C C A LYS A 1 212 ? -1.95307 78.98049 65.00858 0.601 21.58295 212 LYS A C 1
ATOM 1614 C C B LYS A 1 212 ? -2.70003 77.24482 63.48520 0.399 24.22661 212 LYS A C 1
ATOM 1615 O O A LYS A 1 212 ? -1.87456 79.55487 63.91716 0.601 23.88265 212 LYS A O 1
ATOM 1616 O O B LYS A 1 212 ? -2.48166 77.62833 62.33233 0.399 21.32275 212 LYS A O 1
ATOM 1619 N N A ALA A 1 213 ? -0.90969 78.35845 65.55309 0.601 20.78342 213 ALA A N 1
ATOM 1620 N N B ALA A 1 213 ? -1.80851 77.38472 64.47808 0.399 22.96372 213 ALA A N 1
ATOM 1621 C CA A ALA A 1 213 ? 0.44041 78.57416 65.03657 0.601 20.08366 213 ALA A CA 1
ATOM 1622 C CA B ALA A 1 213 ? -0.54362 78.09745 64.31792 0.399 21.48365 213 ALA A CA 1
ATOM 1623 C C A ALA A 1 213 ? 0.81341 77.70099 63.84008 0.601 21.06106 213 ALA A C 1
ATOM 1624 C C B ALA A 1 213 ? 0.46055 77.33606 63.47241 0.399 21.46504 213 ALA A C 1
ATOM 1625 O O A ALA A 1 213 ? 1.68447 78.08907 63.04945 0.601 21.82447 213 ALA A O 1
ATOM 1626 O O B ALA A 1 213 ? 1.36315 77.95702 62.89694 0.399 21.50335 213 ALA A O 1
ATOM 1629 N N A VAL A 1 214 ? 0.19729 76.53170 63.67330 0.601 21.03836 214 VAL A N 1
ATOM 1630 N N B VAL A 1 214 ? 0.33113 76.01130 63.36887 0.399 20.25028 214 VAL A N 1
ATOM 1631 C CA A VAL A 1 214 ? 0.73124 75.56132 62.71845 0.601 20.56979 214 VAL A CA 1
ATOM 1632 C CA B VAL A 1 214 ? 1.01731 75.34145 62.27519 0.399 20.98860 214 VAL A CA 1
ATOM 1633 C C A VAL A 1 214 ? 0.59221 76.05560 61.26970 0.601 21.85801 214 VAL A C 1
ATOM 1634 C C B VAL A 1 214 ? 0.62359 76.00853 60.97426 0.399 21.87384 214 VAL A C 1
ATOM 1635 O O A VAL A 1 214 ? 1.51199 75.90426 60.45982 0.601 21.30451 214 VAL A O 1
ATOM 1636 O O B VAL A 1 214 ? 1.39974 76.00913 60.01295 0.399 22.25719 214 VAL A O 1
ATOM 1643 N N . GLY A 1 215 ? -0.55508 76.64606 60.93011 1.000 24.69859 215 GLY A N 1
ATOM 1644 C CA . GLY A 1 215 ? -0.85030 77.29777 59.66549 1.000 26.27489 215 GLY A CA 1
ATOM 1645 C C . GLY A 1 215 ? -0.01968 78.53755 59.40989 1.000 26.58347 215 GLY A C 1
ATOM 1646 O O . GLY A 1 215 ? 0.03788 79.00878 58.27175 1.000 27.82864 215 GLY A O 1
ATOM 1647 N N . LYS A 1 216 ? 0.61054 79.08921 60.44449 1.000 24.58136 216 LYS A N 1
ATOM 1648 C CA . LYS A 1 216 ? 1.52422 80.20190 60.21673 1.000 24.93465 216 LYS A CA 1
ATOM 1649 C C . LYS A 1 216 ? 2.91370 79.71875 59.80727 1.000 24.63939 216 LYS A C 1
ATOM 1650 O O . LYS A 1 216 ? 3.52511 80.30034 58.91090 1.000 26.30265 216 LYS A O 1
ATOM 1654 N N . VAL A 1 217 ? 3.43233 78.64416 60.41035 1.000 20.87222 217 VAL A N 1
ATOM 1655 C CA . VAL A 1 217 ? 4.73606 78.15658 59.96153 1.000 20.65304 217 VAL A CA 1
ATOM 1656 C C . VAL A 1 217 ? 4.64037 77.23997 58.74663 1.000 22.27225 217 VAL A C 1
ATOM 1657 O O . VAL A 1 217 ? 5.64041 77.06684 58.04166 1.000 22.78473 217 VAL A O 1
ATOM 1661 N N . LEU A 1 218 ? 3.47984 76.63661 58.49202 1.000 23.23097 218 LEU A N 1
ATOM 1662 C CA . LEU A 1 218 ? 3.24606 75.84797 57.28209 1.000 24.56611 218 LEU A CA 1
ATOM 1663 C C . LEU A 1 218 ? 1.99961 76.40863 56.61207 1.000 23.83618 218 LEU A C 1
ATOM 1664 O O . LEU A 1 218 ? 0.88955 75.89994 56.81276 1.000 22.67319 218 LEU A O 1
ATOM 1669 N N . PRO A 1 219 ? 2.14267 77.48151 55.82935 1.000 27.82514 219 PRO A N 1
ATOM 1670 C CA . PRO A 1 219 ? 0.95284 78.11658 55.23792 1.000 27.70773 219 PRO A CA 1
ATOM 1671 C C . PRO A 1 219 ? 0.12511 77.17297 54.37989 1.000 25.79014 219 PRO A C 1
ATOM 1672 O O . PRO A 1 219 ? -1.09626 77.35004 54.28827 1.000 26.19739 219 PRO A O 1
ATOM 1676 N N . GLU A 1 220 ? 0.75275 76.18291 53.74710 1.000 25.62304 220 GLU A N 1
ATOM 1677 C CA . GLU A 1 220 ? 0.00816 75.19092 52.97304 1.000 25.58372 220 GLU A CA 1
ATOM 1678 C C . GLU A 1 220 ? -0.99103 74.39708 53.81936 1.000 24.16415 220 GLU A C 1
ATOM 1679 O O . GLU A 1 220 ? -1.88406 73.75448 53.25354 1.000 25.15691 220 GLU A O 1
ATOM 1685 N N . LEU A 1 221 ? -0.86260 74.40142 55.14859 1.000 22.10052 221 LEU A N 1
ATOM 1686 C CA . LEU A 1 221 ? -1.81191 73.72402 56.02285 1.000 19.35907 221 LEU A CA 1
ATOM 1687 C C . LEU A 1 221 ? -2.75245 74.68984 56.72617 1.000 19.31392 221 LEU A C 1
ATOM 1688 O O . LEU A 1 221 ? -3.51468 74.27552 57.60391 1.000 19.61513 221 LEU A O 1
ATOM 1693 N N . ASN A 1 222 ? -2.71436 75.97525 56.38544 1.000 23.19533 222 ASN A N 1
ATOM 1694 C CA . ASN A 1 222 ? -3.59043 76.90219 57.07787 1.000 26.97122 222 ASN A CA 1
ATOM 1695 C C . ASN A 1 222 ? -5.04439 76.55012 56.78650 1.000 22.53170 222 ASN A C 1
ATOM 1696 O O . ASN A 1 222 ? -5.41163 76.27566 55.63898 1.000 21.99348 222 ASN A O 1
ATOM 1701 N N . GLY A 1 223 ? -5.85929 76.52620 57.83442 1.000 22.63079 223 GLY A N 1
ATOM 1702 C CA . GLY A 1 223 ? -7.25007 76.15130 57.70318 1.000 24.41291 223 GLY A CA 1
ATOM 1703 C C . GLY A 1 223 ? -7.49631 74.66425 57.60500 1.000 23.02537 223 GLY A C 1
ATOM 1704 O O . GLY A 1 223 ? -8.66162 74.24450 57.58350 1.000 23.47491 223 GLY A O 1
ATOM 1705 N N . LYS A 1 224 ? -6.44349 73.85650 57.56138 1.000 17.70446 224 LYS A N 1
ATOM 1706 C CA . LYS A 1 224 ? -6.59619 72.42157 57.39812 1.000 16.53620 224 LYS A CA 1
ATOM 1707 C C . LYS A 1 224 ? -6.41044 71.64626 58.70092 1.000 14.76336 224 LYS A C 1
ATOM 1708 O O . LYS A 1 224 ? -6.67923 70.44609 58.72231 1.000 16.60082 224 LYS A O 1
ATOM 1714 N N . LEU A 1 225 ? -5.95430 72.29367 59.77434 1.000 13.97371 225 LEU A N 1
ATOM 1715 C CA . LEU A 1 225 ? -5.67519 71.61047 61.03252 1.000 16.61943 225 LEU A CA 1
ATOM 1716 C C . LEU A 1 225 ? -6.12293 72.48954 62.17885 1.000 17.02885 225 LEU A C 1
ATOM 1717 O O . LEU A 1 225 ? -5.89368 73.70156 62.15759 1.000 19.65162 225 LEU A O 1
ATOM 1722 N N . THR A 1 226 ? -6.72073 71.87587 63.18852 1.000 15.24880 226 THR A N 1
ATOM 1723 C CA . THR A 1 226 ? -6.88832 72.55192 64.46824 1.000 15.58254 226 THR A CA 1
ATOM 1724 C C . THR A 1 226 ? -6.91596 71.47788 65.54038 1.000 16.50614 226 THR A C 1
ATOM 1725 O O . THR A 1 226 ? -6.69715 70.30107 65.25547 1.000 14.01788 226 THR A O 1
ATOM 1729 N N . GLY A 1 227 ? -7.11542 71.88473 66.79071 1.000 16.54474 227 GLY A N 1
ATOM 1730 C CA . GLY A 1 227 ? -7.09569 70.89106 67.83924 1.000 15.26795 227 GLY A CA 1
ATOM 1731 C C . GLY A 1 227 ? -7.28992 71.51516 69.19574 1.000 14.85578 227 GLY A C 1
ATOM 1732 O O . GLY A 1 227 ? -7.65855 72.68681 69.32311 1.000 16.96989 227 GLY A O 1
ATOM 1741 N N . ALA A 1 229 ? -6.37475 70.51695 73.81211 1.000 13.62516 229 ALA A N 1
ATOM 1742 C CA . ALA A 1 229 ? -5.49256 69.85722 74.76596 1.000 11.25391 229 ALA A CA 1
ATOM 1743 C C . ALA A 1 229 ? -6.27818 69.25374 75.92142 1.000 10.80985 229 ALA A C 1
ATOM 1744 O O . ALA A 1 229 ? -7.37531 69.70242 76.26982 1.000 12.75788 229 ALA A O 1
ATOM 1746 N N . PHE A 1 230 ? -5.68453 68.23217 76.53516 1.000 10.47454 230 PHE A N 1
ATOM 1747 C CA . PHE A 1 230 ? -6.08578 67.80953 77.87350 1.000 10.82654 230 PHE A CA 1
ATOM 1748 C C . PHE A 1 230 ? -4.86030 67.90414 78.75882 1.000 11.97733 230 PHE A C 1
ATOM 1749 O O . PHE A 1 230 ? -3.87319 67.21001 78.50874 1.000 12.55746 230 PHE A O 1
ATOM 1757 N N . ARG A 1 231 ? -4.93074 68.73006 79.80385 1.000 11.84052 231 ARG A N 1
ATOM 1758 C CA . ARG A 1 231 ? -3.86983 68.74671 80.79737 1.000 12.06449 231 ARG A CA 1
ATOM 1759 C C . ARG A 1 231 ? -4.08661 67.62312 81.79825 1.000 11.34039 231 ARG A C 1
ATOM 1760 O O . ARG A 1 231 ? -5.20689 67.43711 82.30097 1.000 12.61225 231 ARG A O 1
ATOM 1768 N N . VAL A 1 232 ? -3.01344 66.90620 82.11283 1.000 11.02415 232 VAL A N 1
ATOM 1769 C CA . VAL A 1 232 ? -3.09946 65.73610 82.99203 1.000 10.86738 232 VAL A CA 1
ATOM 1770 C C . VAL A 1 232 ? -2.01899 65.83769 84.07680 1.000 12.40300 232 VAL A C 1
ATOM 1771 O O . VAL A 1 232 ? -1.08164 66.64450 83.97681 1.000 12.88326 232 VAL A O 1
ATOM 1775 N N . PRO A 1 233 ? -2.16049 65.02803 85.16694 1.000 10.45760 233 PRO A N 1
ATOM 1776 C CA . PRO A 1 233 ? -1.23897 65.14682 86.32527 1.000 11.91977 233 PRO A CA 1
ATOM 1777 C C . PRO A 1 233 ? 0.11400 64.47288 86.11822 1.000 14.87230 233 PRO A C 1
ATOM 1778 O O . PRO A 1 233 ? 0.50437 63.55443 86.85559 1.000 18.13267 233 PRO A O 1
ATOM 1782 N N . THR A 1 234 ? 0.86149 64.93543 85.12008 1.000 13.00686 234 THR A N 1
ATOM 1783 C CA . THR A 1 234 ? 2.28532 64.62191 85.04238 1.000 11.88649 234 THR A CA 1
ATOM 1784 C C . THR A 1 234 ? 3.07055 65.92953 85.04188 1.000 10.98133 234 THR A C 1
ATOM 1785 O O . THR A 1 234 ? 2.53470 66.97437 84.64937 1.000 12.83908 234 THR A O 1
ATOM 1789 N N . PRO A 1 235 ? 4.32910 65.92323 85.48973 1.000 12.35479 235 PRO A N 1
ATOM 1790 C CA . PRO A 1 235 ? 5.06253 67.18726 85.63611 1.000 11.41497 235 PRO A CA 1
ATOM 1791 C C . PRO A 1 235 ? 5.77825 67.66761 84.38433 1.000 10.70876 235 PRO A C 1
ATOM 1792 O O . PRO A 1 235 ? 6.18727 68.83254 84.34009 1.000 12.91033 235 PRO A O 1
ATOM 1796 N N . ASN A 1 236 ? 5.94369 66.81518 83.37854 1.000 11.26971 236 ASN A N 1
ATOM 1797 C CA . ASN A 1 236 ? 6.67292 67.17499 82.17292 1.000 13.23417 236 ASN A CA 1
ATOM 1798 C C . ASN A 1 236 ? 6.50349 66.03413 81.19041 1.000 11.03378 236 ASN A C 1
ATOM 1799 O O . ASN A 1 236 ? 6.30438 64.88555 81.60101 1.000 11.84456 236 ASN A O 1
ATOM 1804 N N . VAL A 1 237 ? 6.59218 66.38002 79.90507 1.000 10.45620 237 VAL A N 1
ATOM 1805 C CA . VAL A 1 237 ? 6.46434 65.53839 78.70413 1.000 12.14938 237 VAL A CA 1
ATOM 1806 C C . VAL A 1 237 ? 5.00051 65.46562 78.28682 1.000 11.78014 237 VAL A C 1
ATOM 1807 O O . VAL A 1 237 ? 4.10310 65.26541 79.12193 1.000 12.26350 237 VAL A O 1
ATOM 1811 N N . SER A 1 238 ? 4.75933 65.62547 76.98535 1.000 9.47979 238 SER A N 1
ATOM 1812 C CA . SER A 1 238 ? 3.41226 65.65352 76.44860 1.000 8.90287 238 SER A CA 1
ATOM 1813 C C . SER A 1 238 ? 3.39859 64.83419 75.17306 1.000 9.53664 238 SER A C 1
ATOM 1814 O O . SER A 1 238 ? 4.43983 64.39805 74.68797 1.000 11.06020 238 SER A O 1
ATOM 1817 N N . VAL A 1 239 ? 2.21441 64.60476 74.62085 1.000 9.75713 239 VAL A N 1
ATOM 1818 C CA . VAL A 1 239 ? 2.13451 63.77361 73.42297 1.000 10.63671 239 VAL A CA 1
ATOM 1819 C C . VAL A 1 239 ? 1.06864 64.33008 72.48959 1.000 11.73519 239 VAL A C 1
ATOM 1820 O O . VAL A 1 239 ? -0.01765 64.70510 72.93093 1.000 12.18067 239 VAL A O 1
ATOM 1824 N N . VAL A 1 240 ? 1.40881 64.44021 71.19641 1.000 10.25313 240 VAL A N 1
ATOM 1825 C CA . VAL A 1 240 ? 0.46103 64.84149 70.16393 1.000 11.26949 240 VAL A CA 1
ATOM 1826 C C . VAL A 1 240 ? -0.19586 63.59932 69.58660 1.000 10.95628 240 VAL A C 1
ATOM 1827 O O . VAL A 1 240 ? 0.45815 62.59144 69.30986 1.000 11.74846 240 VAL A O 1
ATOM 1831 N N . ASP A 1 241 ? -1.50974 63.69115 69.41881 1.000 12.02380 241 ASP A N 1
ATOM 1832 C CA . ASP A 1 241 ? -2.38445 62.63945 68.91185 1.000 11.12791 241 ASP A CA 1
ATOM 1833 C C . ASP A 1 241 ? -3.05206 63.28186 67.69729 1.000 11.79690 241 ASP A C 1
ATOM 1834 O O . ASP A 1 241 ? -3.95349 64.11198 67.85715 1.000 13.79171 241 ASP A O 1
ATOM 1839 N N . LEU A 1 242 ? -2.55644 62.96170 66.49199 1.000 10.30485 242 LEU A N 1
ATOM 1840 C CA . LEU A 1 242 ? -2.92449 63.67110 65.26853 1.000 11.71415 242 LEU A CA 1
ATOM 1841 C C . LEU A 1 242 ? -3.76124 62.75978 64.37873 1.000 12.68565 242 LEU A C 1
ATOM 1842 O O . LEU A 1 242 ? -3.27919 61.71292 63.93602 1.000 13.58828 242 LEU A O 1
ATOM 1847 N N . THR A 1 243 ? -5.00149 63.15462 64.10225 1.000 12.08849 243 THR A N 1
ATOM 1848 C CA . THR A 1 243 ? -5.89382 62.34706 63.26549 1.000 10.80886 243 THR A CA 1
ATOM 1849 C C . THR A 1 243 ? -6.04467 63.03540 61.91663 1.000 11.42140 243 THR A C 1
ATOM 1850 O O . THR A 1 243 ? -6.53937 64.16080 61.85270 1.000 13.71063 243 THR A O 1
ATOM 1854 N N . VAL A 1 244 ? -5.61849 62.37450 60.84204 1.000 10.57201 244 VAL A N 1
ATOM 1855 C CA . VAL A 1 244 ? -5.56561 63.03318 59.53941 1.000 14.27206 244 VAL A CA 1
ATOM 1856 C C . VAL A 1 244 ? -6.23790 62.19088 58.47544 1.000 13.50596 244 VAL A C 1
ATOM 1857 O O . VAL A 1 244 ? -6.14752 60.95670 58.47299 1.000 14.81826 244 VAL A O 1
ATOM 1861 N N . ARG A 1 245 ? -6.88533 62.88020 57.54344 1.000 12.59883 245 ARG A N 1
ATOM 1862 C CA . ARG A 1 245 ? -7.34466 62.28766 56.30863 1.000 12.81926 245 ARG A CA 1
ATOM 1863 C C . ARG A 1 245 ? -6.33502 62.60632 55.21326 1.000 13.66860 245 ARG A C 1
ATOM 1864 O O . ARG A 1 245 ? -5.94196 63.77038 55.05426 1.000 14.22139 245 ARG A O 1
ATOM 1872 N N . LEU A 1 246 ? -5.93270 61.58483 54.46423 1.000 15.62950 246 LEU A N 1
ATOM 1873 C CA . LEU A 1 246 ? -4.84333 61.68575 53.49749 1.000 15.68161 246 LEU A CA 1
ATOM 1874 C C . LEU A 1 246 ? -5.36345 61.73047 52.07036 1.000 17.80299 246 LEU A C 1
ATOM 1875 O O . LEU A 1 246 ? -6.30088 61.01006 51.70480 1.000 18.94399 246 LEU A O 1
ATOM 1880 N N . GLU A 1 247 ? -4.72567 62.57735 51.26778 1.000 16.27396 247 GLU A N 1
ATOM 1881 C CA . GLU A 1 247 ? -5.02858 62.64259 49.84056 1.000 17.63159 247 GLU A CA 1
ATOM 1882 C C . GLU A 1 247 ? -4.56481 61.38354 49.11507 1.000 20.33267 247 GLU A C 1
ATOM 1883 O O . GLU A 1 247 ? -5.30872 60.80745 48.31366 1.000 22.30064 247 GLU A O 1
ATOM 1889 N N . LYS A 1 248 ? -3.32737 60.96046 49.36399 1.000 18.32504 248 LYS A N 1
ATOM 1890 C CA . LYS A 1 248 ? -2.74625 59.77734 48.74783 1.000 20.90792 248 LYS A CA 1
ATOM 1891 C C . LYS A 1 248 ? -2.81562 58.61887 49.73026 1.000 19.03706 248 LYS A C 1
ATOM 1892 O O . LYS A 1 248 ? -2.47154 58.78133 50.90578 1.000 19.79248 248 LYS A O 1
ATOM 1898 N N . ALA A 1 249 ? -3.28614 57.46527 49.25419 1.000 18.01942 249 ALA A N 1
ATOM 1899 C CA . ALA A 1 249 ? -3.37669 56.29083 50.11116 1.000 17.35207 249 ALA A CA 1
ATOM 1900 C C . ALA A 1 249 ? -1.99861 55.88641 50.60542 1.000 18.78258 249 ALA A C 1
ATOM 1901 O O . ALA A 1 249 ? -1.02659 55.86838 49.84182 1.000 19.83196 249 ALA A O 1
ATOM 1903 N N . ALA A 1 250 ? -1.91549 55.55681 51.89415 1.000 18.81402 250 ALA A N 1
ATOM 1904 C CA . ALA A 1 250 ? -0.65433 55.11458 52.47166 1.000 19.37517 250 ALA A CA 1
ATOM 1905 C C . ALA A 1 250 ? -0.95701 54.11024 53.56947 1.000 17.58117 250 ALA A C 1
ATOM 1906 O O . ALA A 1 250 ? -1.72057 54.41242 54.48576 1.000 19.73917 250 ALA A O 1
ATOM 1908 N N . THR A 1 251 ? -0.34995 52.93072 53.48475 1.000 16.17853 251 THR A N 1
ATOM 1909 C CA . THR A 1 251 ? -0.47060 51.97034 54.57127 1.000 15.47933 251 THR A CA 1
ATOM 1910 C C . THR A 1 251 ? 0.31869 52.45486 55.77157 1.000 15.45245 251 THR A C 1
ATOM 1911 O O . THR A 1 251 ? 1.17490 53.33753 55.67001 1.000 15.32491 251 THR A O 1
ATOM 1915 N N . TYR A 1 252 ? 0.01194 51.88113 56.93760 1.000 13.94793 252 TYR A N 1
ATOM 1916 C CA . TYR A 1 252 ? 0.73138 52.32534 58.11718 1.000 13.52408 252 TYR A CA 1
ATOM 1917 C C . TYR A 1 252 ? 2.23003 52.04184 58.00612 1.000 15.66792 252 TYR A C 1
ATOM 1918 O O . TYR A 1 252 ? 3.05063 52.85798 58.45903 1.000 14.86837 252 TYR A O 1
ATOM 1927 N N . GLU A 1 253 ? 2.62024 50.93102 57.36260 1.000 16.05954 253 GLU A N 1
ATOM 1928 C CA . GLU A 1 253 ? 4.04390 50.68222 57.16965 1.000 15.89435 253 GLU A CA 1
ATOM 1929 C C . GLU A 1 253 ? 4.67283 51.70913 56.23546 1.000 15.05261 253 GLU A C 1
ATOM 1930 O O . GLU A 1 253 ? 5.83877 52.07350 56.41608 1.000 16.23558 253 GLU A O 1
ATOM 1936 N N . GLN A 1 254 ? 3.93330 52.16222 55.21283 1.000 14.53756 254 GLN A N 1
ATOM 1937 C CA . GLN A 1 254 ? 4.46751 53.20647 54.33439 1.000 14.50920 254 GLN A CA 1
ATOM 1938 C C . GLN A 1 254 ? 4.60933 54.52519 55.08164 1.000 15.55045 254 GLN A C 1
ATOM 1939 O O . GLN A 1 254 ? 5.58885 55.25706 54.88253 1.000 15.14318 254 GLN A O 1
ATOM 1945 N N . ILE A 1 255 ? 3.64789 54.83763 55.95983 1.000 14.26754 255 ILE A N 1
ATOM 1946 C CA . ILE A 1 255 ? 3.75845 56.04692 56.77953 1.000 14.48951 255 ILE A CA 1
ATOM 1947 C C . ILE A 1 255 ? 4.96706 55.94437 57.70710 1.000 15.17591 255 ILE A C 1
ATOM 1948 O O . ILE A 1 255 ? 5.77263 56.87695 57.80999 1.000 14.53227 255 ILE A O 1
ATOM 1953 N N . LYS A 1 256 ? 5.12821 54.79623 58.37949 1.000 14.14030 256 LYS A N 1
ATOM 1954 C CA . LYS A 1 256 ? 6.30652 54.58709 59.22251 1.000 14.99670 256 LYS A CA 1
ATOM 1955 C C . LYS A 1 256 ? 7.60097 54.81242 58.45035 1.000 15.33548 256 LYS A C 1
ATOM 1956 O O . LYS A 1 256 ? 8.52317 55.48196 58.93383 1.000 15.99523 256 LYS A O 1
ATOM 1962 N N . ALA A 1 257 ? 7.69479 54.23388 57.25432 1.000 14.05522 257 ALA A N 1
ATOM 1963 C CA . ALA A 1 257 ? 8.93312 54.33856 56.48202 1.000 15.62866 257 ALA A CA 1
ATOM 1964 C C . ALA A 1 257 ? 9.25377 55.79008 56.15744 1.000 18.49679 257 ALA A C 1
ATOM 1965 O O . ALA A 1 257 ? 10.41980 56.20920 56.21068 1.000 18.02406 257 ALA A O 1
ATOM 1967 N N . ALA A 1 258 ? 8.22937 56.57203 55.82219 1.000 16.45986 258 ALA A N 1
ATOM 1968 C CA . ALA A 1 258 ? 8.44932 57.97805 55.48169 1.000 18.32456 258 ALA A CA 1
ATOM 1969 C C . ALA A 1 258 ? 8.90050 58.78242 56.69095 1.000 15.15846 258 ALA A C 1
ATOM 1970 O O . ALA A 1 258 ? 9.77175 59.65733 56.57193 1.000 15.72960 258 ALA A O 1
ATOM 1972 N N . VAL A 1 259 ? 8.28567 58.54204 57.85283 1.000 14.34194 259 VAL A N 1
ATOM 1973 C CA . VAL A 1 259 ? 8.67535 59.28023 59.04896 1.000 12.97728 259 VAL A CA 1
ATOM 1974 C C . VAL A 1 259 ? 10.08987 58.90376 59.46389 1.000 14.83515 259 VAL A C 1
ATOM 1975 O O . VAL A 1 259 ? 10.90111 59.76465 59.81125 1.000 14.83599 259 VAL A O 1
ATOM 1979 N N . LYS A 1 260 ? 10.39309 57.60229 59.46651 1.000 15.36201 260 LYS A N 1
ATOM 1980 C CA . LYS A 1 260 ? 11.73697 57.15152 59.81733 1.000 16.99706 260 LYS A CA 1
ATOM 1981 C C . LYS A 1 260 ? 12.78321 57.76507 58.89935 1.000 15.43082 260 LYS A C 1
ATOM 1982 O O . LYS A 1 260 ? 13.85870 58.18602 59.34959 1.000 16.45619 260 LYS A O 1
ATOM 1988 N N . ALA A 1 261 ? 12.48699 57.83160 57.60206 1.000 13.91898 261 ALA A N 1
ATOM 1989 C CA . ALA A 1 261 ? 13.44460 58.40595 56.67087 1.000 17.45659 261 ALA A CA 1
ATOM 1990 C C . ALA A 1 261 ? 13.71201 59.87233 56.98805 1.000 18.06181 261 ALA A C 1
ATOM 1991 O O . ALA A 1 261 ? 14.85280 60.33650 56.88003 1.000 18.12075 261 ALA A O 1
ATOM 1993 N N . ALA A 1 262 ? 12.66740 60.62532 57.35730 1.000 15.08143 262 ALA A N 1
ATOM 1994 C CA . ALA A 1 262 ? 12.87405 62.02502 57.71935 1.000 16.25266 262 ALA A CA 1
ATOM 1995 C C . ALA A 1 262 ? 13.65830 62.14659 59.01954 1.000 15.48741 262 ALA A C 1
ATOM 1996 O O . ALA A 1 262 ? 14.54245 63.00087 59.13747 1.000 15.63692 262 ALA A O 1
ATOM 1998 N N . ALA A 1 263 ? 13.35460 61.28892 60.00198 1.000 13.89730 263 ALA A N 1
ATOM 1999 C CA . ALA A 1 263 ? 14.05753 61.31101 61.28019 1.000 14.30847 263 ALA A CA 1
ATOM 2000 C C . ALA A 1 263 ? 15.52220 60.92962 61.11102 1.000 18.89762 263 ALA A C 1
ATOM 2001 O O . ALA A 1 263 ? 16.38132 61.40728 61.85892 1.000 18.15461 263 ALA A O 1
ATOM 2003 N N . GLU A 1 264 ? 15.82582 60.05596 60.15553 1.000 17.76818 264 GLU A N 1
ATOM 2004 C CA . GLU A 1 264 ? 17.21010 59.65043 59.95298 1.000 21.20091 264 GLU A CA 1
ATOM 2005 C C . GLU A 1 264 ? 17.93642 60.52460 58.95064 1.000 24.65092 264 GLU A C 1
ATOM 2006 O O . GLU A 1 264 ? 19.16906 60.47225 58.88091 1.000 27.60256 264 GLU A O 1
ATOM 2012 N N . GLY A 1 265 ? 17.21650 61.36033 58.21318 1.000 20.49877 265 GLY A N 1
ATOM 2013 C CA . GLY A 1 265 ? 17.85132 62.18739 57.21417 1.000 20.08194 265 GLY A CA 1
ATOM 2014 C C . GLY A 1 265 ? 17.70200 63.65701 57.50736 1.000 19.99847 265 GLY A C 1
ATOM 2015 O O . GLY A 1 265 ? 18.30177 64.16901 58.45955 1.000 20.55708 265 GLY A O 1
ATOM 2016 N N . GLU A 1 266 ? 16.87452 64.32440 56.70602 1.000 19.56974 266 GLU A N 1
ATOM 2017 C CA . GLU A 1 266 ? 16.82611 65.78101 56.70173 1.000 23.98248 266 GLU A CA 1
ATOM 2018 C C . GLU A 1 266 ? 16.46098 66.34303 58.06693 1.000 22.12052 266 GLU A C 1
ATOM 2019 O O . GLU A 1 266 ? 17.00297 67.37844 58.48135 1.000 23.07143 266 GLU A O 1
ATOM 2038 N N . LYS A 1 268 ? 16.88092 64.96374 61.05439 1.000 17.07893 268 LYS A N 1
ATOM 2039 C CA . LYS A 1 268 ? 17.59359 64.33741 62.16575 1.000 18.13321 268 LYS A CA 1
ATOM 2040 C C . LYS A 1 268 ? 17.84293 65.34027 63.28463 1.000 19.64459 268 LYS A C 1
ATOM 2041 O O . LYS A 1 268 ? 18.26280 66.47242 63.03045 1.000 22.49173 268 LYS A O 1
ATOM 2047 N N . GLY A 1 269 ? 17.57731 64.91222 64.52527 1.000 18.57251 269 GLY A N 1
ATOM 2048 C CA . GLY A 1 269 ? 17.69639 65.77189 65.69690 1.000 19.01574 269 GLY A CA 1
ATOM 2049 C C . GLY A 1 269 ? 16.48127 66.62117 65.97475 1.000 19.31367 269 GLY A C 1
ATOM 2050 O O . GLY A 1 269 ? 16.40534 67.25852 67.04334 1.000 20.84250 269 GLY A O 1
ATOM 2051 N N . VAL A 1 270 ? 15.53321 66.65921 65.04987 1.000 17.96812 270 VAL A N 1
ATOM 2052 C CA . VAL A 1 270 ? 14.27116 67.35897 65.22101 1.000 16.10021 270 VAL A CA 1
ATOM 2053 C C . VAL A 1 270 ? 13.13502 66.36405 65.35962 1.000 16.17865 270 VAL A C 1
ATOM 2054 O O . VAL A 1 270 ? 12.49725 66.26559 66.41384 1.000 16.33169 270 VAL A O 1
ATOM 2058 N N . LEU A 1 271 ? 12.88690 65.59221 64.30990 1.000 14.34882 271 LEU A N 1
ATOM 2059 C CA . LEU A 1 271 ? 11.95445 64.48227 64.31254 1.000 15.04090 271 LEU A CA 1
ATOM 2060 C C . LEU A 1 271 ? 12.72274 63.23480 64.71784 1.000 15.49157 271 LEU A C 1
ATOM 2061 O O . LEU A 1 271 ? 13.80818 62.97472 64.18503 1.000 16.50106 271 LEU A O 1
ATOM 2066 N N . GLY A 1 272 ? 12.19116 62.50438 65.69619 1.000 14.19925 272 GLY A N 1
ATOM 2067 C CA . GLY A 1 272 ? 12.71499 61.21426 66.08617 1.000 14.67755 272 GLY A CA 1
ATOM 2068 C C . GLY A 1 272 ? 11.72672 60.12127 65.71996 1.000 13.09409 272 GLY A C 1
ATOM 2069 O O . GLY A 1 272 ? 10.60216 60.37971 65.30895 1.000 13.83626 272 GLY A O 1
ATOM 2070 N N . TYR A 1 273 ? 12.18062 58.87649 65.85740 1.000 13.24003 273 TYR A N 1
ATOM 2071 C CA . TYR A 1 273 ? 11.37285 57.73747 65.44509 1.000 13.17264 273 TYR A CA 1
ATOM 2072 C C . TYR A 1 273 ? 11.68373 56.56970 66.35725 1.000 13.92478 273 TYR A C 1
ATOM 2073 O O . TYR A 1 273 ? 12.85524 56.22529 66.51939 1.000 16.62128 273 TYR A O 1
ATOM 2082 N N . THR A 1 274 ? 10.65221 55.96237 66.93324 1.000 12.22462 274 THR A N 1
ATOM 2083 C CA . THR A 1 274 ? 10.87079 54.78688 67.76448 1.000 12.92955 274 THR A CA 1
ATOM 2084 C C . THR A 1 274 ? 9.80999 53.74168 67.46629 1.000 13.36043 274 THR A C 1
ATOM 2085 O O . THR A 1 274 ? 8.68536 54.06358 67.06382 1.000 12.91530 274 THR A O 1
ATOM 2089 N N . GLU A 1 275 ? 10.19580 52.47895 67.66034 1.000 12.50800 275 GLU A N 1
ATOM 2090 C CA . GLU A 1 275 ? 9.27023 51.35529 67.62590 1.000 12.33164 275 GLU A CA 1
ATOM 2091 C C . GLU A 1 275 ? 9.21834 50.65910 68.98240 1.000 13.06774 275 GLU A C 1
ATOM 2092 O O . GLU A 1 275 ? 8.68925 49.53818 69.08639 1.000 16.08329 275 GLU A O 1
ATOM 2098 N N . ASP A 1 276 ? 9.77558 51.27669 70.01020 1.000 12.52504 276 ASP A N 1
ATOM 2099 C CA . ASP A 1 276 ? 9.83956 50.67705 71.34058 1.000 12.38505 276 ASP A CA 1
ATOM 2100 C C . ASP A 1 276 ? 8.57336 50.96068 72.15287 1.000 12.99083 276 ASP A C 1
ATOM 2101 O O . ASP A 1 276 ? 7.74812 51.81525 71.81728 1.000 12.35038 276 ASP A O 1
ATOM 2106 N N . ASP A 1 277 ? 8.43985 50.22668 73.26420 1.000 11.49112 277 ASP A N 1
ATOM 2107 C CA . ASP A 1 277 ? 7.26192 50.29754 74.13006 1.000 12.52729 277 ASP A CA 1
ATOM 2108 C C . ASP A 1 277 ? 7.40196 51.44497 75.13601 1.000 11.63449 277 ASP A C 1
ATOM 2109 O O . ASP A 1 277 ? 7.44751 51.25882 76.34946 1.000 13.35215 277 ASP A O 1
ATOM 2114 N N . VAL A 1 278 ? 7.44581 52.66899 74.59198 1.000 13.08380 278 VAL A N 1
ATOM 2115 C CA . VAL A 1 278 ? 7.82901 53.83231 75.38175 1.000 11.61148 278 VAL A CA 1
ATOM 2116 C C . VAL A 1 278 ? 6.63034 54.40974 76.12727 1.000 11.11368 278 VAL A C 1
ATOM 2117 O O . VAL A 1 278 ? 5.46185 54.22585 75.76012 1.000 12.24690 278 VAL A O 1
ATOM 2121 N N . VAL A 1 279 ? 6.94130 55.13669 77.19618 1.000 10.09532 279 VAL A N 1
ATOM 2122 C CA . VAL A 1 279 ? 5.96706 55.92026 77.93862 1.000 9.40796 279 VAL A CA 1
ATOM 2123 C C . VAL A 1 279 ? 6.55564 57.31122 78.16330 1.000 10.14689 279 VAL A C 1
ATOM 2124 O O . VAL A 1 279 ? 7.70203 57.58327 77.82589 1.000 11.48090 279 VAL A O 1
ATOM 2128 N N . SER A 1 280 ? 5.75101 58.21369 78.72244 1.000 9.97481 280 SER A N 1
ATOM 2129 C CA . SER A 1 280 ? 6.15924 59.62366 78.70011 1.000 10.38143 280 SER A CA 1
ATOM 2130 C C . SER A 1 280 ? 7.51065 59.85576 79.37949 1.000 10.77550 280 SER A C 1
ATOM 2131 O O . SER A 1 280 ? 8.33358 60.62582 78.87625 1.000 10.77007 280 SER A O 1
ATOM 2134 N N . THR A 1 281 ? 7.76535 59.21849 80.52814 1.000 10.25447 281 THR A N 1
ATOM 2135 C CA . THR A 1 281 ? 9.03929 59.49957 81.19910 1.000 9.80508 281 THR A CA 1
ATOM 2136 C C . THR A 1 281 ? 10.25393 59.08883 80.37599 1.000 9.36103 281 THR A C 1
ATOM 2137 O O . THR A 1 281 ? 11.37014 59.53865 80.67335 1.000 12.97513 281 THR A O 1
ATOM 2141 N N . ASP A 1 282 ? 10.07902 58.24134 79.36391 1.000 10.53334 282 ASP A N 1
ATOM 2142 C CA . ASP A 1 282 ? 11.19229 57.88232 78.49784 1.000 11.09910 282 ASP A CA 1
ATOM 2143 C C . ASP A 1 282 ? 11.64768 59.05220 77.64344 1.000 10.64210 282 ASP A C 1
ATOM 2144 O O . ASP A 1 282 ? 12.69699 58.95365 77.00241 1.000 13.09509 282 ASP A O 1
ATOM 2149 N N . PHE A 1 283 ? 10.91202 60.16453 77.66861 1.000 11.01826 283 PHE A N 1
ATOM 2150 C CA . PHE A 1 283 ? 11.30058 61.36033 76.93358 1.000 10.98287 283 PHE A CA 1
ATOM 2151 C C . PHE A 1 283 ? 11.59480 62.52882 77.84979 1.000 11.53853 283 PHE A C 1
ATOM 2152 O O . PHE A 1 283 ? 11.79779 63.64597 77.36560 1.000 13.51081 283 PHE A O 1
ATOM 2160 N N . ASN A 1 284 ? 11.66028 62.31089 79.15127 1.000 11.22632 284 ASN A N 1
ATOM 2161 C CA . ASN A 1 284 ? 12.11867 63.38619 80.02214 1.000 11.09970 284 ASN A CA 1
ATOM 2162 C C . ASN A 1 284 ? 13.59235 63.65005 79.72252 1.000 14.15691 284 ASN A C 1
ATOM 2163 O O . ASN A 1 284 ? 14.45374 62.78135 79.94380 1.000 17.52719 284 ASN A O 1
ATOM 2168 N N . GLY A 1 285 ? 13.89285 64.83378 79.18216 1.000 12.61555 285 GLY A N 1
ATOM 2169 C CA . GLY A 1 285 ? 15.22308 65.16486 78.70904 1.000 13.76556 285 GLY A CA 1
ATOM 2170 C C . GLY A 1 285 ? 15.40118 65.03812 77.20742 1.000 14.40707 285 GLY A C 1
ATOM 2171 O O . GLY A 1 285 ? 16.48407 65.34283 76.69654 1.000 16.67052 285 GLY A O 1
ATOM 2172 N N . GLU A 1 286 ? 14.36795 64.61129 76.49076 1.000 14.33972 286 GLU A N 1
ATOM 2173 C CA . GLU A 1 286 ? 14.45749 64.42836 75.04262 1.000 13.21913 286 GLU A CA 1
ATOM 2174 C C . GLU A 1 286 ? 14.71946 65.74867 74.32834 1.000 13.83249 286 GLU A C 1
ATOM 2175 O O . GLU A 1 286 ? 14.00512 66.73175 74.54997 1.000 14.28404 286 GLU A O 1
ATOM 2181 N N . VAL A 1 287 ? 15.70706 65.74359 73.42919 1.000 11.59648 287 VAL A N 1
ATOM 2182 C CA . VAL A 1 287 ? 16.04005 66.95049 72.66392 1.000 12.31588 287 VAL A CA 1
ATOM 2183 C C . VAL A 1 287 ? 15.25593 67.06115 71.35665 1.000 13.55375 287 VAL A C 1
ATOM 2184 O O . VAL A 1 287 ? 14.95036 68.18431 70.92276 1.000 13.16968 287 VAL A O 1
ATOM 2188 N N . CYS A 1 288 ? 14.90600 65.93635 70.72918 1.000 13.22265 288 CYS A N 1
ATOM 2189 C CA . CYS A 1 288 ? 14.04076 65.98546 69.54575 1.000 14.90188 288 CYS A CA 1
ATOM 2190 C C . CYS A 1 288 ? 12.69857 66.60205 69.92563 1.000 13.71971 288 CYS A C 1
ATOM 2191 O O . CYS A 1 288 ? 12.14811 66.30582 70.98745 1.000 15.08410 288 CYS A O 1
ATOM 2194 N N . THR A 1 289 ? 12.18381 67.49775 69.07881 1.000 11.57851 289 THR A N 1
ATOM 2195 C CA . THR A 1 289 ? 10.91280 68.13801 69.39784 1.000 11.90847 289 THR A CA 1
ATOM 2196 C C . THR A 1 289 ? 9.69537 67.32636 68.97379 1.000 11.94048 289 THR A C 1
ATOM 2197 O O . THR A 1 289 ? 8.57164 67.68419 69.35301 1.000 12.76933 289 THR A O 1
ATOM 2201 N N . SER A 1 290 ? 9.88373 66.20847 68.26262 1.000 12.32509 290 SER A N 1
ATOM 2202 C CA . SER A 1 290 ? 8.74845 65.39547 67.83191 1.000 13.18421 290 SER A CA 1
ATOM 2203 C C . SER A 1 290 ? 9.24975 63.96072 67.65665 1.000 15.07404 290 SER A C 1
ATOM 2204 O O . SER A 1 290 ? 9.90698 63.66214 66.66105 1.000 17.11633 290 SER A O 1
ATOM 2207 N N . VAL A 1 291 ? 8.93255 63.07602 68.59429 1.000 11.57343 291 VAL A N 1
ATOM 2208 C CA . VAL A 1 291 ? 9.38480 61.68913 68.47123 1.000 11.26349 291 VAL A CA 1
ATOM 2209 C C . VAL A 1 291 ? 8.18875 60.81222 68.13173 1.000 10.43104 291 VAL A C 1
ATOM 2210 O O . VAL A 1 291 ? 7.33115 60.54357 68.98831 1.000 11.61617 291 VAL A O 1
ATOM 2214 N N . PHE A 1 292 ? 8.15736 60.34600 66.87782 1.000 10.27596 292 PHE A N 1
ATOM 2215 C CA . PHE A 1 292 ? 7.07426 59.51409 66.37854 1.000 11.41930 292 PHE A CA 1
ATOM 2216 C C . PHE A 1 292 ? 7.08547 58.15337 67.06784 1.000 11.44625 292 PHE A C 1
ATOM 2217 O O . PHE A 1 292 ? 8.11676 57.47639 67.10769 1.000 13.87971 292 PHE A O 1
ATOM 2225 N N . ASP A 1 293 ? 5.92900 57.75377 67.58780 1.000 10.67475 293 ASP A N 1
ATOM 2226 C CA . ASP A 1 293 ? 5.74643 56.49080 68.31724 1.000 10.30785 293 ASP A CA 1
ATOM 2227 C C . ASP A 1 293 ? 5.06098 55.52034 67.36375 1.000 11.44453 293 ASP A C 1
ATOM 2228 O O . ASP A 1 293 ? 3.84157 55.56340 67.19185 1.000 13.34919 293 ASP A O 1
ATOM 2233 N N . ALA A 1 294 ? 5.85087 54.66253 66.70194 1.000 11.43493 294 ALA A N 1
ATOM 2234 C CA . ALA A 1 294 ? 5.27281 53.84316 65.63641 1.000 12.53793 294 ALA A CA 1
ATOM 2235 C C . ALA A 1 294 ? 4.20291 52.89876 66.17310 1.000 13.30116 294 ALA A C 1
ATOM 2236 O O . ALA A 1 294 ? 3.12908 52.75772 65.56847 1.000 14.17991 294 ALA A O 1
ATOM 2238 N N . LYS A 1 295 ? 4.45228 52.26263 67.32382 1.000 13.36764 295 LYS A N 1
ATOM 2239 C CA . LYS A 1 295 ? 3.50131 51.26413 67.78451 1.000 13.51758 295 LYS A CA 1
ATOM 2240 C C . LYS A 1 295 ? 2.23430 51.87338 68.38515 1.000 14.78338 295 LYS A C 1
ATOM 2241 O O . LYS A 1 295 ? 1.22793 51.16563 68.49523 1.000 19.04974 295 LYS A O 1
ATOM 2247 N N . ALA A 1 296 ? 2.24427 53.15118 68.77585 1.000 12.93513 296 ALA A N 1
ATOM 2248 C CA . ALA A 1 296 ? 1.07379 53.70914 69.45077 1.000 14.30107 296 ALA A CA 1
ATOM 2249 C C . ALA A 1 296 ? -0.00995 54.14385 68.47422 1.000 17.46009 296 ALA A C 1
ATOM 2250 O O . ALA A 1 296 ? -1.19549 54.13166 68.83024 1.000 17.95232 296 ALA A O 1
ATOM 2252 N N . GLY A 1 297 ? 0.37516 54.54130 67.26265 1.000 17.19986 297 GLY A N 1
ATOM 2253 C CA . GLY A 1 297 ? -0.58430 55.01983 66.28274 1.000 16.39328 297 GLY A CA 1
ATOM 2254 C C . GLY A 1 297 ? -1.40719 53.88805 65.69678 1.000 15.55335 297 GLY A C 1
ATOM 2255 O O . GLY A 1 297 ? -1.13509 52.69451 65.89747 1.000 16.73676 297 GLY A O 1
ATOM 2256 N N . ILE A 1 298 ? -2.45123 54.26725 64.95988 1.000 14.29124 298 ILE A N 1
ATOM 2257 C CA . ILE A 1 298 ? -3.36474 53.26231 64.42228 1.000 15.79814 298 ILE A CA 1
ATOM 2258 C C . ILE A 1 298 ? -4.00988 53.80761 63.15677 1.000 17.76801 298 ILE A C 1
ATOM 2259 O O . ILE A 1 298 ? -4.38062 54.98214 63.09405 1.000 17.82412 298 ILE A O 1
ATOM 2264 N N . ALA A 1 299 ? -4.10977 52.97045 62.13119 1.000 13.79707 299 ALA A N 1
ATOM 2265 C CA . ALA A 1 299 ? -4.76175 53.37542 60.89497 1.000 13.28167 299 ALA A CA 1
ATOM 2266 C C . ALA A 1 299 ? -6.13074 52.72538 60.85742 1.000 17.83761 299 ALA A C 1
ATOM 2267 O O . ALA A 1 299 ? -6.25971 51.53211 61.14517 1.000 22.76955 299 ALA A O 1
ATOM 2269 N N . LEU A 1 300 ? -7.15355 53.51675 60.54756 1.000 14.13619 300 LEU A N 1
ATOM 2270 C CA . LEU A 1 300 ? -8.44187 52.91001 60.21846 1.000 14.86330 300 LEU A CA 1
ATOM 2271 C C . LEU A 1 300 ? -8.42737 52.35357 58.80562 1.000 17.09628 300 LEU A C 1
ATOM 2272 O O . LEU A 1 300 ? -8.96104 51.26518 58.54456 1.000 17.80402 300 LEU A O 1
ATOM 2277 N N . ASN A 1 301 ? -7.82534 53.09056 57.88559 1.000 14.26370 301 ASN A N 1
ATOM 2278 C CA . ASN A 1 301 ? -7.73445 52.67624 56.49435 1.000 15.86394 301 ASN A CA 1
ATOM 2279 C C . ASN A 1 301 ? -6.59283 53.46148 55.86502 1.000 15.05043 301 ASN A C 1
ATOM 2280 O O . ASN A 1 301 ? -5.92572 54.26674 56.52722 1.000 15.44627 301 ASN A O 1
ATOM 2285 N N . ASP A 1 302 ? -6.37285 53.22744 54.57192 1.000 16.80932 302 ASP A N 1
ATOM 2286 C CA . ASP A 1 302 ? -5.22099 53.82999 53.91425 1.000 17.69446 302 ASP A CA 1
ATOM 2287 C C . ASP A 1 302 ? -5.33771 55.34315 53.75634 1.000 17.12913 302 ASP A C 1
ATOM 2288 O O . ASP A 1 302 ? -4.36674 55.96989 53.32476 1.000 17.19216 302 ASP A O 1
ATOM 2293 N N . ASN A 1 303 ? -6.48013 55.95699 54.08867 1.000 14.21537 303 ASN A N 1
ATOM 2294 C CA . ASN A 1 303 ? -6.58711 57.41087 54.00403 1.000 14.70696 303 ASN A CA 1
ATOM 2295 C C . ASN A 1 303 ? -7.03824 58.07478 55.30835 1.000 15.49072 303 ASN A C 1
ATOM 2296 O O . ASN A 1 303 ? -7.43420 59.24331 55.27687 1.000 16.56631 303 ASN A O 1
ATOM 2301 N N . PHE A 1 304 ? -7.01314 57.37192 56.44554 1.000 13.26614 304 PHE A N 1
ATOM 2302 C CA . PHE A 1 304 ? -7.53169 57.94411 57.69865 1.000 12.69766 304 PHE A CA 1
ATOM 2303 C C . PHE A 1 304 ? -6.76064 57.29931 58.84641 1.000 13.66519 304 PHE A C 1
ATOM 2304 O O . PHE A 1 304 ? -6.92019 56.09692 59.09479 1.000 14.12194 304 PHE A O 1
ATOM 2312 N N . VAL A 1 305 ? -5.90813 58.06323 59.53287 1.000 11.81075 305 VAL A N 1
ATOM 2313 C CA A VAL A 1 305 ? -4.93775 57.47176 60.44377 0.778 12.59481 305 VAL A CA 1
ATOM 2314 C CA B VAL A 1 305 ? -4.91181 57.48645 60.43093 0.222 12.79905 305 VAL A CA 1
ATOM 2315 C C . VAL A 1 305 ? -4.73658 58.38715 61.64491 1.000 13.26608 305 VAL A C 1
ATOM 2316 O O . VAL A 1 305 ? -4.91278 59.60949 61.56500 1.000 13.57818 305 VAL A O 1
ATOM 2323 N N . LYS A 1 306 ? -4.35871 57.77126 62.77529 1.000 11.65436 306 LYS A N 1
ATOM 2324 C CA . LYS A 1 306 ? -4.02622 58.47060 64.01579 1.000 11.91568 306 LYS A CA 1
ATOM 2325 C C . LYS A 1 306 ? -2.53519 58.28966 64.29483 1.000 11.77052 306 LYS A C 1
ATOM 2326 O O . LYS A 1 306 ? -2.04996 57.15860 64.37454 1.000 14.77670 306 LYS A O 1
ATOM 2332 N N . LEU A 1 307 ? -1.80043 59.39853 64.35621 1.000 11.92209 307 LEU A N 1
ATOM 2333 C CA . LEU A 1 307 ? -0.35320 59.37742 64.53136 1.000 10.30057 307 LEU A CA 1
ATOM 2334 C C . LEU A 1 307 ? -0.01231 59.97705 65.88313 1.000 11.21175 307 LEU A C 1
ATOM 2335 O O . LEU A 1 307 ? -0.64933 60.95078 66.31312 1.000 13.42583 307 LEU A O 1
ATOM 2340 N N . VAL A 1 308 ? 0.99397 59.40458 66.54933 1.000 9.64634 308 VAL A N 1
ATOM 2341 C CA . VAL A 1 308 ? 1.33507 59.74392 67.93421 1.000 10.41286 308 VAL A CA 1
ATOM 2342 C C . VAL A 1 308 ? 2.78336 60.21200 67.97892 1.000 12.76142 308 VAL A C 1
ATOM 2343 O O . VAL A 1 308 ? 3.67100 59.51130 67.48867 1.000 14.20018 308 VAL A O 1
ATOM 2347 N N . SER A 1 309 ? 3.03013 61.38194 68.58304 1.000 10.70440 309 SER A N 1
ATOM 2348 C CA . SER A 1 309 ? 4.39632 61.89350 68.67426 1.000 9.08834 309 SER A CA 1
ATOM 2349 C C . SER A 1 309 ? 4.64571 62.56924 70.01750 1.000 10.77791 309 SER A C 1
ATOM 2350 O O . SER A 1 309 ? 3.85340 63.40370 70.45048 1.000 12.26434 309 SER A O 1
ATOM 2353 N N . TRP A 1 310 ? 5.75083 62.20624 70.65235 1.000 10.97930 310 TRP A N 1
ATOM 2354 C CA . TRP A 1 310 ? 6.11969 62.67149 71.98525 1.000 9.94945 310 TRP A CA 1
ATOM 2355 C C . TRP A 1 310 ? 6.97113 63.92286 71.92854 1.000 9.61437 310 TRP A C 1
ATOM 2356 O O . TRP A 1 310 ? 7.72423 64.13927 70.97657 1.000 11.52289 310 TRP A O 1
ATOM 2367 N N . TYR A 1 311 ? 6.90939 64.70813 73.00401 1.000 9.75507 311 TYR A N 1
ATOM 2368 C CA . TYR A 1 311 ? 7.80619 65.84929 73.14201 1.000 10.21351 311 TYR A CA 1
ATOM 2369 C C . TYR A 1 311 ? 8.02047 66.17088 74.60873 1.000 10.27878 311 TYR A C 1
ATOM 2370 O O . TYR A 1 311 ? 7.07455 66.18855 75.39783 1.000 11.23937 311 TYR A O 1
ATOM 2379 N N . ASP A 1 312 ? 9.26751 66.43879 74.96059 1.000 12.01184 312 ASP A N 1
ATOM 2380 C CA . ASP A 1 312 ? 9.55832 67.03054 76.26769 1.000 10.69188 312 ASP A CA 1
ATOM 2381 C C . ASP A 1 312 ? 9.29465 68.52851 76.12845 1.000 11.50420 312 ASP A C 1
ATOM 2382 O O . ASP A 1 312 ? 10.08177 69.25916 75.50984 1.000 12.17984 312 ASP A O 1
ATOM 2387 N N . ASN A 1 313 ? 8.17690 68.97658 76.70535 1.000 11.27039 313 ASN A N 1
ATOM 2388 C CA A ASN A 1 313 ? 7.77320 70.33700 76.42006 0.710 11.94588 313 ASN A CA 1
ATOM 2389 C CA B ASN A 1 313 ? 7.70520 70.36269 76.60449 0.290 12.13042 313 ASN A CA 1
ATOM 2390 C C . ASN A 1 313 ? 8.75843 71.37540 76.97955 1.000 12.00137 313 ASN A C 1
ATOM 2391 O O . ASN A 1 313 ? 8.76502 72.50425 76.47524 1.000 15.73997 313 ASN A O 1
ATOM 2400 N N . GLU A 1 314 ? 9.60398 71.02373 77.94387 1.000 12.41932 314 GLU A N 1
ATOM 2401 C CA . GLU A 1 314 ? 10.63397 71.93653 78.42956 1.000 12.21405 314 GLU A CA 1
ATOM 2402 C C . GLU A 1 314 ? 11.92390 71.81370 77.61639 1.000 15.37900 314 GLU A C 1
ATOM 2403 O O . GLU A 1 314 ? 12.43955 72.80415 77.07621 1.000 16.30248 314 GLU A O 1
ATOM 2409 N N . THR A 1 315 ? 12.43481 70.59132 77.47557 1.000 13.39984 315 THR A N 1
ATOM 2410 C CA . THR A 1 315 ? 13.77373 70.38739 76.93683 1.000 12.91962 315 THR A CA 1
ATOM 2411 C C . THR A 1 315 ? 13.82661 70.56039 75.42582 1.000 12.25429 315 THR A C 1
ATOM 2412 O O . THR A 1 315 ? 14.75608 71.17583 74.90587 1.000 13.45871 315 THR A O 1
ATOM 2416 N N . GLY A 1 316 ? 12.87806 69.96938 74.70114 1.000 11.20878 316 GLY A N 1
ATOM 2417 C CA . GLY A 1 316 ? 12.94674 70.05924 73.24752 1.000 11.28024 316 GLY A CA 1
ATOM 2418 C C . GLY A 1 316 ? 12.82788 71.50161 72.80536 1.000 12.09086 316 GLY A C 1
ATOM 2419 O O . GLY A 1 316 ? 13.67769 72.02848 72.06946 1.000 12.08748 316 GLY A O 1
ATOM 2420 N N . TYR A 1 317 ? 11.79653 72.17415 73.31344 1.000 12.10483 317 TYR A N 1
ATOM 2421 C CA . TYR A 1 317 ? 11.56904 73.56455 72.96519 1.000 12.97982 317 TYR A CA 1
ATOM 2422 C C . TYR A 1 317 ? 12.77048 74.42862 73.31850 1.000 12.05069 317 TYR A C 1
ATOM 2423 O O . TYR A 1 317 ? 13.20543 75.24834 72.50268 1.000 12.99912 317 TYR A O 1
ATOM 2432 N N . SER A 1 318 ? 13.33775 74.24260 74.52030 1.000 12.67847 318 SER A N 1
ATOM 2433 C CA . SER A 1 318 ? 14.48193 75.05898 74.93358 1.000 12.73461 318 SER A CA 1
ATOM 2434 C C . SER A 1 318 ? 15.67763 74.84453 74.01742 1.000 14.59378 318 SER A C 1
ATOM 2435 O O . SER A 1 318 ? 16.41191 75.78719 73.69901 1.000 14.90526 318 SER A O 1
ATOM 2438 N N . ASN A 1 319 ? 15.91821 73.59393 73.61490 1.000 13.38546 319 ASN A N 1
ATOM 2439 C CA . ASN A 1 319 ? 17.01230 73.35110 72.69449 1.000 12.65460 319 ASN A CA 1
ATOM 2440 C C . ASN A 1 319 ? 16.77069 73.99976 71.34916 1.000 14.16969 319 ASN A C 1
ATOM 2441 O O . ASN A 1 319 ? 17.72097 74.46113 70.71075 1.000 13.52446 319 ASN A O 1
ATOM 2446 N N . LYS A 1 320 ? 15.51750 74.05139 70.90616 1.000 12.67037 320 LYS A N 1
ATOM 2447 C CA . LYS A 1 320 ? 15.26275 74.66535 69.61142 1.000 12.70453 320 LYS A CA 1
ATOM 2448 C C . LYS A 1 320 ? 15.25519 76.18581 69.68971 1.000 12.07320 320 LYS A C 1
ATOM 2449 O O . LYS A 1 320 ? 15.52943 76.83257 68.68162 1.000 14.47047 320 LYS A O 1
ATOM 2455 N N . VAL A 1 321 ? 14.98834 76.77219 70.85978 1.000 12.93451 321 VAL A N 1
ATOM 2456 C CA . VAL A 1 321 ? 15.27815 78.19673 71.03720 1.000 12.95229 321 VAL A CA 1
ATOM 2457 C C . VAL A 1 321 ? 16.74153 78.47046 70.73442 1.000 14.86306 321 VAL A C 1
ATOM 2458 O O . VAL A 1 321 ? 17.08901 79.40878 70.00413 1.000 14.51302 321 VAL A O 1
ATOM 2462 N N . LEU A 1 322 ? 17.62872 77.64864 71.29814 1.000 13.77221 322 LEU A N 1
ATOM 2463 C CA . LEU A 1 322 ? 19.04832 77.80588 71.01954 1.000 13.98584 322 LEU A CA 1
ATOM 2464 C C . LEU A 1 322 ? 19.35677 77.55233 69.54868 1.000 14.95970 322 LEU A C 1
ATOM 2465 O O . LEU A 1 322 ? 20.16523 78.26846 68.95029 1.000 14.52705 322 LEU A O 1
ATOM 2470 N N . ASP A 1 323 ? 18.71950 76.54643 68.94207 1.000 14.33874 323 ASP A N 1
ATOM 2471 C CA . ASP A 1 323 ? 18.91653 76.34899 67.50419 1.000 14.75329 323 ASP A CA 1
ATOM 2472 C C . ASP A 1 323 ? 18.50955 77.58358 66.70169 1.000 14.97572 323 ASP A C 1
ATOM 2473 O O . ASP A 1 323 ? 19.17069 77.92820 65.71502 1.000 15.77618 323 ASP A O 1
ATOM 2478 N N . LEU A 1 324 ? 17.39934 78.22696 67.07880 1.000 14.44522 324 LEU A N 1
ATOM 2479 C CA . LEU A 1 324 ? 16.96638 79.41830 66.35270 1.000 14.08226 324 LEU A CA 1
ATOM 2480 C C . LEU A 1 324 ? 17.94371 80.56761 66.57043 1.000 15.45054 324 LEU A C 1
ATOM 2481 O O . LEU A 1 324 ? 18.23111 81.32083 65.63620 1.000 15.13437 324 LEU A O 1
ATOM 2486 N N . ILE A 1 325 ? 18.47352 80.71362 67.79522 1.000 14.43879 325 ILE A N 1
ATOM 2487 C CA . ILE A 1 325 ? 19.49849 81.73229 68.04197 1.000 14.72754 325 ILE A CA 1
ATOM 2488 C C . ILE A 1 325 ? 20.69824 81.52355 67.11289 1.000 16.06354 325 ILE A C 1
ATOM 2489 O O . ILE A 1 325 ? 21.20829 82.46910 66.49394 1.000 16.49097 325 ILE A O 1
ATOM 2494 N N . ALA A 1 326 ? 21.16625 80.27732 67.00122 1.000 16.92360 326 ALA A N 1
ATOM 2495 C CA . ALA A 1 326 ? 22.27276 79.97777 66.09619 1.000 16.48715 326 ALA A CA 1
ATOM 2496 C C . ALA A 1 326 ? 21.88979 80.23295 64.64504 1.000 17.99821 326 ALA A C 1
ATOM 2497 O O . ALA A 1 326 ? 22.67207 80.81065 63.88372 1.000 19.03726 326 ALA A O 1
ATOM 2499 N N . HIS A 1 327 ? 20.67088 79.84720 64.25774 1.000 18.39377 327 HIS A N 1
ATOM 2500 C CA . HIS A 1 327 ? 20.25508 79.97611 62.86025 1.000 18.35053 327 HIS A CA 1
ATOM 2501 C C . HIS A 1 327 ? 20.19670 81.43419 62.41090 1.000 16.88931 327 HIS A C 1
ATOM 2502 O O . HIS A 1 327 ? 20.62099 81.76690 61.29035 1.000 19.32323 327 HIS A O 1
ATOM 2509 N N . ILE A 1 328 ? 19.65725 82.32325 63.25286 1.000 17.02404 328 ILE A N 1
ATOM 2510 C CA . ILE A 1 328 ? 19.55099 83.73022 62.85090 1.000 17.84653 328 ILE A CA 1
ATOM 2511 C C . ILE A 1 328 ? 20.88185 84.45396 62.94939 1.000 20.05330 328 ILE A C 1
ATOM 2512 O O . ILE A 1 328 ? 21.02029 85.55927 62.40701 1.000 22.92190 328 ILE A O 1
ATOM 2517 N N . SER A 1 329 ? 21.87260 83.84366 63.59963 1.000 19.29421 329 SER A N 1
ATOM 2518 C CA . SER A 1 329 ? 23.20157 84.40596 63.76612 1.000 23.47480 329 SER A CA 1
ATOM 2519 C C . SER A 1 329 ? 24.18062 83.96840 62.68900 1.000 27.54299 329 SER A C 1
ATOM 2520 O O . SER A 1 329 ? 25.30733 84.47221 62.66767 1.000 29.29994 329 SER A O 1
ATOM 2523 N N . LYS A 1 330 ? 23.79552 83.03011 61.83053 1.000 30.89774 330 LYS A N 1
ATOM 2524 C CA . LYS A 1 330 ? 24.64602 82.54951 60.74493 1.000 37.31440 330 LYS A CA 1
ATOM 2525 C C . LYS A 1 330 ? 25.05186 83.67245 59.79900 1.000 45.04930 330 LYS A C 1
ATOM 2526 O O . LYS A 1 330 ? 26.23490 83.84295 59.50576 1.000 48.13343 330 LYS A O 1
ATOM 2530 N N . THR B 1 1 ? 38.37274 41.74637 90.08877 1.000 27.61782 1 THR B N 1
ATOM 2531 C CA A THR B 1 1 ? 36.95602 42.07937 90.09755 0.465 26.16823 1 THR B CA 1
ATOM 2532 C CA B THR B 1 1 ? 36.96808 42.12799 90.22664 0.535 26.13217 1 THR B CA 1
ATOM 2533 C C . THR B 1 1 ? 36.15615 40.98963 90.80890 1.000 24.43673 1 THR B C 1
ATOM 2534 O O . THR B 1 1 ? 36.48835 39.81823 90.69189 1.000 25.59134 1 THR B O 1
ATOM 2541 N N . ILE B 1 2 ? 35.10227 41.36895 91.50885 1.000 20.53906 2 ILE B N 1
ATOM 2542 C CA . ILE B 1 2 ? 34.19893 40.40471 92.11550 1.000 19.30534 2 ILE B CA 1
ATOM 2543 C C . ILE B 1 2 ? 33.07223 40.13173 91.13224 1.000 19.36873 2 ILE B C 1
ATOM 2544 O O . ILE B 1 2 ? 32.39251 41.06162 90.69057 1.000 20.16225 2 ILE B O 1
ATOM 2549 N N . LYS B 1 3 ? 32.87356 38.86340 90.78898 1.000 18.16484 3 LYS B N 1
ATOM 2550 C CA . LYS B 1 3 ? 31.81952 38.48653 89.85616 1.000 19.23147 3 LYS B CA 1
ATOM 2551 C C . LYS B 1 3 ? 30.52895 38.22675 90.61369 1.000 18.07541 3 LYS B C 1
ATOM 2552 O O . LYS B 1 3 ? 30.51460 37.45750 91.58473 1.000 18.34445 3 LYS B O 1
ATOM 2556 N N . VAL B 1 4 ? 29.45087 38.88383 90.18734 1.000 17.46333 4 VAL B N 1
ATOM 2557 C CA . VAL B 1 4 ? 28.18939 38.85179 90.91523 1.000 15.49633 4 VAL B CA 1
ATOM 2558 C C . VAL B 1 4 ? 27.07308 38.31042 90.02936 1.000 18.15472 4 VAL B C 1
ATOM 2559 O O . VAL B 1 4 ? 26.96208 38.66802 88.85126 1.000 17.67100 4 VAL B O 1
ATOM 2563 N N . GLY B 1 5 ? 26.24928 37.43580 90.60486 1.000 16.60469 5 GLY B N 1
ATOM 2564 C CA . GLY B 1 5 ? 24.98852 37.02365 89.99388 1.000 16.86392 5 GLY B CA 1
ATOM 2565 C C . GLY B 1 5 ? 23.83954 37.66419 90.73691 1.000 16.75626 5 GLY B C 1
ATOM 2566 O O . GLY B 1 5 ? 23.82565 37.70245 91.97019 1.000 17.55114 5 GLY B O 1
ATOM 2567 N N . ILE B 1 6 ? 22.86866 38.18052 89.98877 1.000 14.43828 6 ILE B N 1
ATOM 2568 C CA . ILE B 1 6 ? 21.68475 38.79328 90.57743 1.000 14.56246 6 ILE B CA 1
ATOM 2569 C C . ILE B 1 6 ? 20.54116 37.80641 90.45119 1.000 15.84198 6 ILE B C 1
ATOM 2570 O O . ILE B 1 6 ? 20.24961 37.33547 89.34413 1.000 18.04863 6 ILE B O 1
ATOM 2575 N N . ASN B 1 7 ? 19.89987 37.47825 91.57095 1.000 15.87039 7 ASN B N 1
ATOM 2576 C CA . ASN B 1 7 ? 18.68161 36.67142 91.55306 1.000 15.41051 7 ASN B CA 1
ATOM 2577 C C . ASN B 1 7 ? 17.50466 37.59313 91.82370 1.000 16.23344 7 ASN B C 1
ATOM 2578 O O . ASN B 1 7 ? 17.36887 38.13625 92.92883 1.000 15.61490 7 ASN B O 1
ATOM 2583 N N . GLY B 1 8 ? 16.66105 37.78447 90.81151 1.000 16.93388 8 GLY B N 1
ATOM 2584 C CA . GLY B 1 8 ? 15.56189 38.71941 90.93328 1.000 16.04045 8 GLY B CA 1
ATOM 2585 C C . GLY B 1 8 ? 15.85706 40.04850 90.26342 1.000 19.36117 8 GLY B C 1
ATOM 2586 O O . GLY B 1 8 ? 16.75000 40.78186 90.69979 1.000 18.84489 8 GLY B O 1
ATOM 2587 N N . PHE B 1 9 ? 15.08914 40.38382 89.23018 1.000 16.49475 9 PHE B N 1
ATOM 2588 C CA . PHE B 1 9 ? 15.28283 41.60696 88.44540 1.000 15.94739 9 PHE B CA 1
ATOM 2589 C C . PHE B 1 9 ? 14.13339 42.59476 88.66227 1.000 17.52279 9 PHE B C 1
ATOM 2590 O O . PHE B 1 9 ? 13.63994 43.22603 87.71738 1.000 17.43941 9 PHE B O 1
ATOM 2598 N N . GLY B 1 10 ? 13.69542 42.74642 89.92557 1.000 18.75351 10 GLY B N 1
ATOM 2599 C CA . GLY B 1 10 ? 12.78123 43.79758 90.34104 1.000 20.45691 10 GLY B CA 1
ATOM 2600 C C . GLY B 1 10 ? 13.51055 45.10517 90.54751 1.000 20.56845 10 GLY B C 1
ATOM 2601 O O . GLY B 1 10 ? 14.62896 45.27961 90.06559 1.000 20.55581 10 GLY B O 1
ATOM 2602 N N . ARG B 1 11 ? 12.87430 46.05140 91.26478 1.000 17.94371 11 ARG B N 1
ATOM 2603 C CA . ARG B 1 11 ? 13.48744 47.37494 91.39592 1.000 18.35807 11 ARG B CA 1
ATOM 2604 C C . ARG B 1 11 ? 14.90186 47.27008 91.95087 1.000 18.10272 11 ARG B C 1
ATOM 2605 O O . ARG B 1 11 ? 15.82066 47.91495 91.44140 1.000 19.51765 11 ARG B O 1
ATOM 2613 N N . ILE B 1 12 ? 15.09497 46.50681 93.04067 1.000 18.18782 12 ILE B N 1
ATOM 2614 C CA . ILE B 1 12 ? 16.43342 46.46271 93.62143 1.000 17.34152 12 ILE B CA 1
ATOM 2615 C C . ILE B 1 12 ? 17.41146 45.77956 92.66756 1.000 14.90612 12 ILE B C 1
ATOM 2616 O O . ILE B 1 12 ? 18.50523 46.28778 92.42870 1.000 15.88667 12 ILE B O 1
ATOM 2621 N N . GLY B 1 13 ? 17.03444 44.62749 92.10610 1.000 15.51650 13 GLY B N 1
ATOM 2622 C CA . GLY B 1 13 ? 17.92590 43.94395 91.17791 1.000 15.01117 13 GLY B CA 1
ATOM 2623 C C . GLY B 1 13 ? 18.34767 44.82947 90.01455 1.000 14.47008 13 GLY B C 1
ATOM 2624 O O . GLY B 1 13 ? 19.51681 44.83936 89.61379 1.000 15.43563 13 GLY B O 1
ATOM 2625 N N . ARG B 1 14 ? 17.40737 45.59925 89.46868 1.000 12.49982 14 ARG B N 1
ATOM 2626 C CA . ARG B 1 14 ? 17.75109 46.44517 88.32212 1.000 11.83092 14 ARG B CA 1
ATOM 2627 C C . ARG B 1 14 ? 18.58194 47.66130 88.71677 1.000 13.62805 14 ARG B C 1
ATOM 2628 O O . ARG B 1 14 ? 19.42480 48.11404 87.92930 1.000 14.28747 14 ARG B O 1
ATOM 2636 N N . ILE B 1 15 ? 18.35224 48.22730 89.90499 1.000 13.64850 15 ILE B N 1
ATOM 2637 C CA . ILE B 1 15 ? 19.15105 49.38801 90.27568 1.000 15.18433 15 ILE B CA 1
ATOM 2638 C C . ILE B 1 15 ? 20.52494 48.94302 90.77768 1.000 15.75431 15 ILE B C 1
ATOM 2639 O O . ILE B 1 15 ? 21.52897 49.63664 90.54853 1.000 16.50644 15 ILE B O 1
ATOM 2644 N N . VAL B 1 16 ? 20.60368 47.76573 91.40837 1.000 15.91190 16 VAL B N 1
ATOM 2645 C CA . VAL B 1 16 ? 21.90966 47.16512 91.67196 1.000 14.82881 16 VAL B CA 1
ATOM 2646 C C . VAL B 1 16 ? 22.67078 46.95846 90.37052 1.000 14.12423 16 VAL B C 1
ATOM 2647 O O . VAL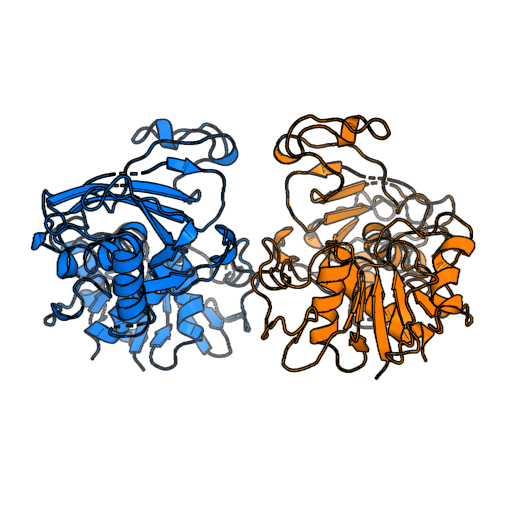 B 1 16 ? 23.86466 47.26571 90.27884 1.000 14.39651 16 VAL B O 1
ATOM 2651 N N . PHE B 1 17 ? 21.99869 46.43383 89.34325 1.000 14.75536 17 PHE B N 1
ATOM 2652 C CA . PHE B 1 17 ? 22.68115 46.25637 88.06316 1.000 14.86982 17 PHE B CA 1
ATOM 2653 C C . PHE B 1 17 ? 23.22417 47.58013 87.53153 1.000 14.00456 17 PHE B C 1
ATOM 2654 O O . PHE B 1 17 ? 24.39901 47.67126 87.14667 1.000 14.25144 17 PHE B O 1
ATOM 2662 N N . ARG B 1 18 ? 22.38512 48.62585 87.49915 1.000 14.30449 18 ARG B N 1
ATOM 2663 C CA . ARG B 1 18 ? 22.86006 49.92114 87.02236 1.000 15.79228 18 ARG B CA 1
ATOM 2664 C C . ARG B 1 18 ? 23.99659 50.45898 87.87772 1.000 16.61806 18 ARG B C 1
ATOM 2665 O O . ARG B 1 18 ? 24.97752 51.00904 87.34738 1.000 17.62296 18 ARG B O 1
ATOM 2673 N N . ALA B 1 19 ? 23.88070 50.32781 89.20295 1.000 16.93842 19 ALA B N 1
ATOM 2674 C CA . ALA B 1 19 ? 24.93606 50.85267 90.05702 1.000 16.80289 19 ALA B CA 1
ATOM 2675 C C . ALA B 1 19 ? 26.24714 50.11743 89.80474 1.000 15.98814 19 ALA B C 1
ATOM 2676 O O . ALA B 1 19 ? 27.31935 50.73406 89.77603 1.000 17.67590 19 ALA B O 1
ATOM 2678 N N . ALA B 1 20 ? 26.17606 48.80662 89.55854 1.000 15.84967 20 ALA B N 1
ATOM 2679 C CA . ALA B 1 20 ? 27.38800 48.03750 89.32527 1.000 15.65929 20 ALA B CA 1
ATOM 2680 C C . ALA B 1 20 ? 28.06892 48.43237 88.02109 1.000 16.88483 20 ALA B C 1
ATOM 2681 O O . ALA B 1 20 ? 29.28173 48.26588 87.89490 1.000 18.28480 20 ALA B O 1
ATOM 2683 N N . GLN B 1 21 ? 27.30886 48.94661 87.04173 1.000 17.58114 21 GLN B N 1
ATOM 2684 C CA . GLN B 1 21 ? 27.93000 49.40228 85.79954 1.000 22.33161 21 GLN B CA 1
ATOM 2685 C C . GLN B 1 21 ? 28.93748 50.50933 86.03365 1.000 25.39456 21 GLN B C 1
ATOM 2686 O O . GLN B 1 21 ? 29.91543 50.62027 85.28728 1.000 28.28028 21 GLN B O 1
ATOM 2692 N N . LYS B 1 22 ? 28.71743 51.34177 87.04585 1.000 25.65895 22 LYS B N 1
ATOM 2693 C CA . LYS B 1 22 ? 29.58267 52.47913 87.30041 1.000 30.71284 22 LYS B CA 1
ATOM 2694 C C . LYS B 1 22 ? 30.73178 52.15065 88.24395 1.000 34.17914 22 LYS B C 1
ATOM 2695 O O . LYS B 1 22 ? 31.49888 53.05247 88.59637 1.000 40.32229 22 LYS B O 1
ATOM 2698 N N . ARG B 1 23 ? 30.87394 50.88773 88.65316 1.000 29.55479 23 ARG B N 1
ATOM 2699 C CA A ARG B 1 23 ? 31.89567 50.46801 89.60178 0.624 29.82096 23 ARG B CA 1
ATOM 2700 C CA B ARG B 1 23 ? 31.89788 50.46809 89.59785 0.376 29.77634 23 ARG B CA 1
ATOM 2701 C C . ARG B 1 23 ? 32.85290 49.49282 88.93766 1.000 29.93554 23 ARG B C 1
ATOM 2702 O O . ARG B 1 23 ? 32.42614 48.56000 88.25099 1.000 33.46289 23 ARG B O 1
ATOM 2717 N N . SER B 1 24 ? 34.14036 49.69477 89.17095 1.000 28.12849 24 SER B N 1
ATOM 2718 C CA . SER B 1 24 ? 35.12913 48.79688 88.60331 1.000 30.28024 24 SER B CA 1
ATOM 2719 C C . SER B 1 24 ? 35.36417 47.56469 89.46019 1.000 29.71007 24 SER B C 1
ATOM 2720 O O . SER B 1 24 ? 35.85119 46.55566 88.94116 1.000 33.51158 24 SER B O 1
ATOM 2723 N N . ASP B 1 25 ? 35.00819 47.60479 90.74411 1.000 29.27357 25 ASP B N 1
ATOM 2724 C CA . ASP B 1 25 ? 35.33721 46.47853 91.61237 1.000 29.29269 25 ASP B CA 1
ATOM 2725 C C . ASP B 1 25 ? 34.35521 45.32068 91.49097 1.000 25.39171 25 ASP B C 1
ATOM 2726 O O . ASP B 1 25 ? 34.69032 44.20842 91.89887 1.000 23.74481 25 ASP B O 1
ATOM 2731 N N . ILE B 1 26 ? 33.19197 45.52264 90.87523 1.000 23.71191 26 ILE B N 1
ATOM 2732 C CA . ILE B 1 26 ? 32.16948 44.49096 90.81306 1.000 23.10901 26 ILE B CA 1
ATOM 2733 C C . ILE B 1 26 ? 31.65526 44.38077 89.39058 1.000 21.60014 26 ILE B C 1
ATOM 2734 O O . ILE B 1 26 ? 31.37175 45.39367 88.74526 1.000 21.74707 26 ILE B O 1
ATOM 2739 N N . GLU B 1 27 ? 31.51857 43.14808 88.91194 1.000 20.23361 27 GLU B N 1
ATOM 2740 C CA . GLU B 1 27 ? 31.04783 42.88563 87.56101 1.000 20.75197 27 GLU B CA 1
ATOM 2741 C C . GLU B 1 27 ? 29.86083 41.93722 87.65546 1.000 19.96360 27 GLU B C 1
ATOM 2742 O O . GLU B 1 27 ? 29.99948 40.82597 88.18003 1.000 20.76068 27 GLU B O 1
ATOM 2748 N N . ILE B 1 28 ? 28.70622 42.35924 87.13725 1.000 18.18620 28 ILE B N 1
ATOM 2749 C CA . ILE B 1 28 ? 27.55849 41.46076 87.05584 1.000 16.83445 28 ILE B CA 1
ATOM 2750 C C . ILE B 1 28 ? 27.77430 40.53470 85.87314 1.000 19.28467 28 ILE B C 1
ATOM 2751 O O . ILE B 1 28 ? 27.98811 40.99830 84.74515 1.000 21.68018 28 ILE B O 1
ATOM 2756 N N . VAL B 1 29 ? 27.69896 39.23148 86.10809 1.000 18.68028 29 VAL B N 1
ATOM 2757 C CA . VAL B 1 29 ? 27.92864 38.26461 85.04116 1.000 20.34380 29 VAL B CA 1
ATOM 2758 C C . VAL B 1 29 ? 26.70315 37.43212 84.72127 1.000 19.55423 29 VAL B C 1
ATOM 2759 O O . VAL B 1 29 ? 26.72043 36.70059 83.71620 1.000 21.27955 29 VAL B O 1
ATOM 2763 N N . ALA B 1 30 ? 25.64238 37.52009 85.51381 1.000 17.88476 30 ALA B N 1
ATOM 2764 C CA . ALA B 1 30 ? 24.48247 36.66440 85.31029 1.000 18.22252 30 ALA B CA 1
ATOM 2765 C C . ALA B 1 30 ? 23.30052 37.23860 86.07561 1.000 18.36261 30 ALA B C 1
ATOM 2766 O O . ALA B 1 30 ? 23.46368 37.84018 87.14388 1.000 18.02355 30 ALA B O 1
ATOM 2768 N N . ILE B 1 31 ? 22.10998 37.06029 85.49986 1.000 17.94374 31 ILE B N 1
ATOM 2769 C CA . ILE B 1 31 ? 20.84295 37.45787 86.10343 1.000 17.18957 31 ILE B CA 1
ATOM 2770 C C . ILE B 1 31 ? 19.88007 36.29009 85.98339 1.000 21.01206 31 ILE B C 1
ATOM 2771 O O . ILE B 1 31 ? 19.81723 35.63925 84.93853 1.000 21.49365 31 ILE B O 1
ATOM 2776 N N . ASN B 1 32 ? 19.13782 36.01350 87.04782 1.000 18.24209 32 ASN B N 1
ATOM 2777 C CA . ASN B 1 32 ? 18.11121 34.98210 87.01971 1.000 18.64762 32 ASN B CA 1
ATOM 2778 C C . ASN B 1 32 ? 16.76936 35.59863 87.38183 1.000 19.42405 32 ASN B C 1
ATOM 2779 O O . ASN B 1 32 ? 16.65886 36.28769 88.40011 1.000 19.14810 32 ASN B O 1
ATOM 2784 N N . ASP B 1 33 ? 15.75973 35.38568 86.53667 1.000 19.92069 33 ASP B N 1
ATOM 2785 C CA . ASP B 1 33 ? 14.38661 35.78317 86.84877 1.000 22.03962 33 ASP B CA 1
ATOM 2786 C C . ASP B 1 33 ? 13.48070 35.09012 85.84286 1.000 23.88564 33 ASP B C 1
ATOM 2787 O O . ASP B 1 33 ? 13.95113 34.55360 84.83325 1.000 23.03488 33 ASP B O 1
ATOM 2792 N N . LEU B 1 34 ? 12.18088 35.07688 86.14927 1.000 25.06961 34 LEU B N 1
ATOM 2793 C CA . LEU B 1 34 ? 11.18316 34.50619 85.23720 1.000 28.72659 34 LEU B CA 1
ATOM 2794 C C . LEU B 1 34 ? 10.66544 35.59745 84.29758 1.000 30.83113 34 LEU B C 1
ATOM 2795 O O . LEU B 1 34 ? 9.48905 35.96138 84.25527 1.000 36.41868 34 LEU B O 1
ATOM 2800 N N . LEU B 1 35 ? 11.60341 36.15165 83.55707 1.000 23.36846 35 LEU B N 1
ATOM 2801 C CA . LEU B 1 35 ? 11.31478 37.13793 82.53224 1.000 23.64998 35 LEU B CA 1
ATOM 2802 C C . LEU B 1 35 ? 12.15612 36.76416 81.32980 1.000 24.66839 35 LEU B C 1
ATOM 2803 O O . LEU B 1 35 ? 13.30777 36.34492 81.48504 1.000 25.04701 35 LEU B O 1
ATOM 2808 N N . ASP B 1 36 ? 11.57626 36.86934 80.13868 1.000 22.47948 36 ASP B N 1
ATOM 2809 C CA . ASP B 1 36 ? 12.37404 36.68982 78.93515 1.000 23.52290 36 ASP B CA 1
ATOM 2810 C C . ASP B 1 36 ? 13.47313 37.74568 78.87681 1.000 20.16777 36 ASP B C 1
ATOM 2811 O O . ASP B 1 36 ? 13.30644 38.87064 79.35038 1.000 19.90448 36 ASP B O 1
ATOM 2816 N N . ALA B 1 37 ? 14.58222 37.39215 78.22529 1.000 17.53696 37 ALA B N 1
ATOM 2817 C CA . ALA B 1 37 ? 15.69195 38.32555 78.08369 1.000 18.31069 37 ALA B CA 1
ATOM 2818 C C . ALA B 1 37 ? 15.27059 39.60445 77.37364 1.000 18.27287 37 ALA B C 1
ATOM 2819 O O . ALA B 1 37 ? 15.75083 40.68759 77.71475 1.000 17.30310 37 ALA B O 1
ATOM 2821 N N . ASP B 1 38 ? 14.39663 39.51616 76.35928 1.000 17.60785 38 ASP B N 1
ATOM 2822 C CA . ASP B 1 38 ? 14.04867 40.76226 75.68343 1.000 18.33330 38 ASP B CA 1
ATOM 2823 C C . ASP B 1 38 ? 13.23479 41.66557 76.59266 1.000 15.55437 38 ASP B C 1
ATOM 2824 O O . ASP B 1 38 ? 13.36342 42.88916 76.51240 1.000 16.18596 38 ASP B O 1
ATOM 2829 N N . TYR B 1 39 ? 12.44324 41.08452 77.49590 1.000 16.74122 39 TYR B N 1
ATOM 2830 C CA . TYR B 1 39 ? 11.72242 41.91475 78.45101 1.000 15.16368 39 TYR B CA 1
ATOM 2831 C C . TYR B 1 39 ? 12.67055 42.46410 79.51586 1.000 15.12762 39 TYR B C 1
ATOM 2832 O O . TYR B 1 39 ? 12.55664 43.63353 79.90161 1.000 14.05505 39 TYR B O 1
ATOM 2849 N N . ALA B 1 41 ? 15.72878 43.25348 78.97741 1.000 14.80374 41 ALA B N 1
ATOM 2850 C CA . ALA B 1 41 ? 16.40479 44.34108 78.28798 1.000 13.86265 41 ALA B CA 1
ATOM 2851 C C . ALA B 1 41 ? 15.56150 45.60378 78.29174 1.000 15.44702 41 ALA B C 1
ATOM 2852 O O . ALA B 1 41 ? 16.08087 46.69946 78.51180 1.000 15.89075 41 ALA B O 1
ATOM 2854 N N . TYR B 1 42 ? 14.25398 45.46822 78.04127 1.000 13.93150 42 TYR B N 1
ATOM 2855 C CA . TYR B 1 42 ? 13.36099 46.62114 78.07262 1.000 11.93240 42 TYR B CA 1
ATOM 2856 C C . TYR B 1 42 ? 13.30844 47.26600 79.45944 1.000 12.06273 42 TYR B C 1
ATOM 2857 O O . TYR B 1 42 ? 13.35764 48.49981 79.58032 1.000 13.67330 42 TYR B O 1
ATOM 2874 N N . LEU B 1 44 ? 15.52739 47.14827 81.78228 1.000 13.25461 44 LEU B N 1
ATOM 2875 C CA . LEU B 1 44 ? 16.81616 47.78132 82.04121 1.000 14.00217 44 LEU B CA 1
ATOM 2876 C C . LEU B 1 44 ? 16.96648 49.07879 81.25556 1.000 15.37501 44 LEU B C 1
ATOM 2877 O O . LEU B 1 44 ? 17.44939 50.08289 81.79460 1.000 15.40971 44 LEU B O 1
ATOM 2882 N N . LYS B 1 45 ? 16.55627 49.07916 79.97822 1.000 13.57337 45 LYS B N 1
ATOM 2883 C CA . LYS B 1 45 ? 16.80928 50.22770 79.11286 1.000 14.53829 45 LYS B CA 1
ATOM 2884 C C . LYS B 1 45 ? 16.03842 51.46427 79.54654 1.000 13.94403 45 LYS B C 1
ATOM 2885 O O . LYS B 1 45 ? 16.54722 52.58751 79.42851 1.000 16.51916 45 LYS B O 1
ATOM 2891 N N . TYR B 1 46 ? 14.78384 51.29414 79.96563 1.000 12.28298 46 TYR B N 1
ATOM 2892 C CA . TYR B 1 46 ? 13.88406 52.40849 80.24446 1.000 11.20600 46 TYR B CA 1
ATOM 2893 C C . TYR B 1 46 ? 13.46348 52.35911 81.70052 1.000 12.33373 46 TYR B C 1
ATOM 2894 O O . TYR B 1 46 ? 13.02002 51.31115 82.18137 1.000 14.36384 46 TYR B O 1
ATOM 2903 N N . ASP B 1 47 ? 13.60687 53.48315 82.40142 1.000 10.79927 47 ASP B N 1
ATOM 2904 C CA . ASP B 1 47 ? 13.24991 53.54799 83.81441 1.000 13.01667 47 ASP B CA 1
ATOM 2905 C C . ASP B 1 47 ? 12.52069 54.84864 84.08199 1.000 10.77889 47 ASP B C 1
ATOM 2906 O O . ASP B 1 47 ? 13.05081 55.92704 83.81129 1.000 12.05602 47 ASP B O 1
ATOM 2911 N N . SER B 1 48 ? 11.29235 54.74526 84.60717 1.000 10.41360 48 SER B N 1
ATOM 2912 C CA . SER B 1 48 ? 10.51767 55.95903 84.81057 1.000 11.13919 48 SER B CA 1
ATOM 2913 C C . SER B 1 48 ? 11.18502 56.88317 85.81661 1.000 12.12662 48 SER B C 1
ATOM 2914 O O . SER B 1 48 ? 11.07944 58.10594 85.69785 1.000 14.22693 48 SER B O 1
ATOM 2917 N N . THR B 1 49 ? 11.85052 56.31794 86.83112 1.000 12.24066 49 THR B N 1
ATOM 2918 C CA . THR B 1 49 ? 12.43164 57.12589 87.88646 1.000 11.97594 49 THR B CA 1
ATOM 2919 C C . THR B 1 49 ? 13.84246 57.58808 87.55631 1.000 13.14740 49 THR B C 1
ATOM 2920 O O . THR B 1 49 ? 14.18975 58.74111 87.81982 1.000 13.96235 49 THR B O 1
ATOM 2924 N N . HIS B 1 50 ? 14.65945 56.72258 86.96556 1.000 12.75064 50 HIS B N 1
ATOM 2925 C CA . HIS B 1 50 ? 16.07052 57.01715 86.79789 1.000 13.20863 50 HIS B CA 1
ATOM 2926 C C . HIS B 1 50 ? 16.47669 57.24169 85.35098 1.000 14.00434 50 HIS B C 1
ATOM 2927 O O . HIS B 1 50 ? 17.66674 57.41274 85.08668 1.000 15.86213 50 HIS B O 1
ATOM 2934 N N . GLY B 1 51 ? 15.52505 57.27098 84.41680 1.000 13.48542 51 GLY B N 1
ATOM 2935 C CA . GLY B 1 51 ? 15.85432 57.62092 83.04643 1.000 13.35272 51 GLY B CA 1
ATOM 2936 C C . GLY B 1 51 ? 16.44985 56.45627 82.27674 1.000 13.15248 51 GLY B C 1
ATOM 2937 O O . GLY B 1 51 ? 16.48508 55.29696 82.72093 1.000 13.94441 51 GLY B O 1
ATOM 2938 N N . ARG B 1 52 ? 16.91834 56.78238 81.07710 1.000 12.94639 52 ARG B N 1
ATOM 2939 C CA . ARG B 1 52 ? 17.39901 55.74131 80.18446 1.000 13.21635 52 ARG B CA 1
ATOM 2940 C C . ARG B 1 52 ? 18.73611 55.19243 80.65573 1.000 13.43594 52 ARG B C 1
ATOM 2941 O O . ARG B 1 52 ? 19.59198 55.92267 81.16893 1.000 16.65942 52 ARG B O 1
ATOM 2949 N N . PHE B 1 53 ? 18.92026 53.89193 80.44389 1.000 12.70243 53 PHE B N 1
ATOM 2950 C CA . PHE B 1 53 ? 20.19081 53.25977 80.76137 1.000 14.24100 53 PHE B CA 1
ATOM 2951 C C . PHE B 1 53 ? 21.33900 53.91507 79.99940 1.000 17.59059 53 PHE B C 1
ATOM 2952 O O . PHE B 1 53 ? 21.25538 54.14487 78.78954 1.000 17.95336 53 PHE B O 1
ATOM 2960 N N . ASP B 1 54 ? 22.43833 54.16414 80.71574 1.000 18.87291 54 ASP B N 1
ATOM 2961 C CA . ASP B 1 54 ? 23.63720 54.78429 80.15302 1.000 21.73767 54 ASP B CA 1
ATOM 2962 C C . ASP B 1 54 ? 24.54237 53.68257 79.60464 1.000 24.79797 54 ASP B C 1
ATOM 2963 O O . ASP B 1 54 ? 25.47520 53.21481 80.25808 1.000 26.76384 54 ASP B O 1
ATOM 2968 N N . GLY B 1 55 ? 24.26176 53.26620 78.38608 1.000 24.54047 55 GLY B N 1
ATOM 2969 C CA . GLY B 1 55 ? 24.99938 52.18299 77.77141 1.000 25.40040 55 GLY B CA 1
ATOM 2970 C C . GLY B 1 55 ? 24.13254 51.48460 76.74919 1.000 25.56830 55 GLY B C 1
ATOM 2971 O O . GLY B 1 55 ? 23.01701 51.90518 76.47529 1.000 25.48623 55 GLY B O 1
ATOM 2972 N N . THR B 1 56 ? 24.66907 50.39729 76.19996 1.000 25.82484 56 THR B N 1
ATOM 2973 C CA . THR B 1 56 ? 23.99798 49.63968 75.15313 1.000 25.13522 56 THR B CA 1
ATOM 2974 C C . THR B 1 56 ? 23.48301 48.32493 75.71322 1.000 23.27912 56 THR B C 1
ATOM 2975 O O . THR B 1 56 ? 24.13562 47.68574 76.54819 1.000 23.47336 56 THR B O 1
ATOM 2979 N N . VAL B 1 57 ? 22.30283 47.93126 75.25315 1.000 24.01188 57 VAL B N 1
ATOM 2980 C CA . VAL B 1 57 ? 21.67032 46.69554 75.68246 1.000 23.93578 57 VAL B CA 1
ATOM 2981 C C . VAL B 1 57 ? 21.22946 45.96385 74.43021 1.000 27.78542 57 VAL B C 1
ATOM 2982 O O . VAL B 1 57 ? 20.45179 46.50822 73.63612 1.000 30.91207 57 VAL B O 1
ATOM 2986 N N . GLU B 1 58 ? 21.75591 44.75989 74.23630 1.000 27.04437 58 GLU B N 1
ATOM 2987 C CA A GLU B 1 58 ? 21.40643 43.88103 73.12728 0.548 29.22672 58 GLU B CA 1
ATOM 2988 C CA B GLU B 1 58 ? 21.37048 43.89631 73.13315 0.452 29.22075 58 GLU B CA 1
ATOM 2989 C C . GLU B 1 58 ? 20.88574 42.56672 73.69699 1.000 27.15182 58 GLU B C 1
ATOM 2990 O O . GLU B 1 58 ? 21.24954 42.16985 74.80896 1.000 29.23821 58 GLU B O 1
ATOM 3001 N N . VAL B 1 59 ? 20.02233 41.89314 72.94503 1.000 22.25952 59 VAL B N 1
ATOM 3002 C CA . VAL B 1 59 ? 19.59474 40.54447 73.27827 1.000 20.55694 59 VAL B CA 1
ATOM 3003 C C . VAL B 1 59 ? 20.11934 39.62774 72.18826 1.000 20.37922 59 VAL B C 1
ATOM 3004 O O . VAL B 1 59 ? 19.92491 39.90228 70.99542 1.000 22.69632 59 VAL B O 1
ATOM 3008 N N . LYS B 1 60 ? 20.81091 38.56940 72.58967 1.000 20.63735 60 LYS B N 1
ATOM 3009 C CA . LYS B 1 60 ? 21.38603 37.64020 71.62491 1.000 23.42956 60 LYS B CA 1
ATOM 3010 C C . LYS B 1 60 ? 21.28493 36.23465 72.17892 1.000 26.13715 60 LYS B C 1
ATOM 3011 O O . LYS B 1 60 ? 21.84267 35.93619 73.23928 1.000 24.38480 60 LYS B O 1
ATOM 3017 N N . ASP B 1 61 ? 20.53777 35.38950 71.47788 1.000 30.93176 61 ASP B N 1
ATOM 3018 C CA . ASP B 1 61 ? 20.44535 33.97450 71.81133 1.000 34.06738 61 ASP B CA 1
ATOM 3019 C C . ASP B 1 61 ? 19.92835 33.77215 73.23722 1.000 29.13842 61 ASP B C 1
ATOM 3020 O O . ASP B 1 61 ? 20.40986 32.91446 73.98103 1.000 30.00052 61 ASP B O 1
ATOM 3025 N N . GLY B 1 62 ? 18.92788 34.56663 73.62226 1.000 28.00138 62 GLY B N 1
ATOM 3026 C CA . GLY B 1 62 ? 18.34097 34.46527 74.94870 1.000 25.77842 62 GLY B CA 1
ATOM 3027 C C . GLY B 1 62 ? 19.14189 35.06196 76.08612 1.000 25.42521 62 GLY B C 1
ATOM 3028 O O . GLY B 1 62 ? 18.71448 34.95305 77.24459 1.000 23.38249 62 GLY B O 1
ATOM 3029 N N . HIS B 1 63 ? 20.26577 35.71085 75.80600 1.000 25.12857 63 HIS B N 1
ATOM 3030 C CA . HIS B 1 63 ? 21.07728 36.33335 76.84165 1.000 21.46307 63 HIS B CA 1
ATOM 3031 C C . HIS B 1 63 ? 21.17279 37.82461 76.58498 1.000 19.64482 63 HIS B C 1
ATOM 3032 O O . HIS B 1 63 ? 20.79718 38.31852 75.52034 1.000 19.62773 63 HIS B O 1
ATOM 3039 N N . LEU B 1 64 ? 21.62583 38.55586 77.59476 1.000 21.16419 64 LEU B N 1
ATOM 3040 C CA . LEU B 1 64 ? 21.79565 39.99681 77.47482 1.000 22.32952 64 LEU B CA 1
ATOM 3041 C C . LEU B 1 64 ? 23.23679 40.30503 77.11402 1.000 23.79673 64 LEU B C 1
ATOM 3042 O O . LEU B 1 64 ? 24.16223 39.65180 77.60369 1.000 27.11195 64 LEU B O 1
ATOM 3047 N N . ILE B 1 65 ? 23.41905 41.28595 76.23699 1.000 21.39268 65 ILE B N 1
ATOM 3048 C CA . ILE B 1 65 ? 24.72752 41.85452 75.95739 1.000 21.77652 65 ILE B CA 1
ATOM 3049 C C . ILE B 1 65 ? 24.66998 43.32093 76.36027 1.000 19.67360 65 ILE B C 1
ATOM 3050 O O . ILE B 1 65 ? 23.95007 44.12061 75.74824 1.000 21.54467 65 ILE B O 1
ATOM 3055 N N . VAL B 1 66 ? 25.37800 43.67188 77.42544 1.000 19.98530 66 VAL B N 1
ATOM 3056 C CA . VAL B 1 66 ? 25.29458 45.00920 77.98928 1.000 19.69384 66 VAL B CA 1
ATOM 3057 C C . VAL B 1 66 ? 26.66360 45.64991 77.84858 1.000 26.22348 66 VAL B C 1
ATOM 3058 O O . VAL B 1 66 ? 27.65043 45.13526 78.38964 1.000 28.32432 66 VAL B O 1
ATOM 3062 N N . ASN B 1 67 ? 26.72333 46.76098 77.11084 1.000 28.22275 67 ASN B N 1
ATOM 3063 C CA . ASN B 1 67 ? 27.99510 47.40652 76.80521 1.000 35.22215 67 ASN B CA 1
ATOM 3064 C C . ASN B 1 67 ? 28.99433 46.38474 76.28203 1.000 39.07817 67 ASN B C 1
ATOM 3065 O O . ASN B 1 67 ? 30.15572 46.35828 76.68944 1.000 42.02025 67 ASN B O 1
ATOM 3070 N N . GLY B 1 68 ? 28.51285 45.49227 75.41559 1.000 41.01565 68 GLY B N 1
ATOM 3071 C CA . GLY B 1 68 ? 29.35157 44.49558 74.78806 1.000 45.42384 68 GLY B CA 1
ATOM 3072 C C . GLY B 1 68 ? 29.68289 43.27701 75.62539 1.000 46.73384 68 GLY B C 1
ATOM 3073 O O . GLY B 1 68 ? 30.29349 42.33676 75.09603 1.000 52.76038 68 GLY B O 1
ATOM 3074 N N . LYS B 1 69 ? 29.32327 43.25284 76.90801 1.000 40.29819 69 LYS B N 1
ATOM 3075 C CA . LYS B 1 69 ? 29.63231 42.12328 77.77505 1.000 35.58694 69 LYS B CA 1
ATOM 3076 C C . LYS B 1 69 ? 28.43118 41.19156 77.88663 1.000 31.83467 69 LYS B C 1
ATOM 3077 O O . LYS B 1 69 ? 27.29577 41.63873 78.07165 1.000 25.72280 69 LYS B O 1
ATOM 3079 N N . LYS B 1 70 ? 28.69317 39.89135 77.79431 1.000 31.21821 70 LYS B N 1
ATOM 3080 C CA . LYS B 1 70 ? 27.62833 38.90113 77.85126 1.000 29.42398 70 LYS B CA 1
ATOM 3081 C C . LYS B 1 70 ? 27.20055 38.67514 79.29722 1.000 25.20565 70 LYS B C 1
ATOM 3082 O O . LYS B 1 70 ? 28.03799 38.44437 80.17557 1.000 28.59545 70 LYS B O 1
ATOM 3085 N N . ILE B 1 71 ? 25.89556 38.76761 79.54998 1.000 20.82260 71 ILE B N 1
ATOM 3086 C CA A ILE B 1 71 ? 25.32882 38.45637 80.85638 0.384 19.43497 71 ILE B CA 1
ATOM 3087 C CA B ILE B 1 71 ? 25.30192 38.47882 80.85516 0.616 19.41860 71 ILE B CA 1
ATOM 3088 C C . ILE B 1 71 ? 24.46201 37.21742 80.70442 1.000 19.74927 71 ILE B C 1
ATOM 3089 O O . ILE B 1 71 ? 23.49853 37.20813 79.93184 1.000 21.37789 71 ILE B O 1
ATOM 3098 N N . ARG B 1 72 ? 24.80306 36.16678 81.44051 1.000 18.73335 72 ARG B N 1
ATOM 3099 C CA . ARG B 1 72 ? 24.03334 34.93492 81.32986 1.000 20.32345 72 ARG B CA 1
ATOM 3100 C C . ARG B 1 72 ? 22.65329 35.12016 81.93767 1.000 21.91871 72 ARG B C 1
ATOM 3101 O O . ARG B 1 72 ? 22.51925 35.52139 83.09851 1.000 24.08720 72 ARG B O 1
ATOM 3109 N N . VAL B 1 73 ? 21.62547 34.80427 81.15970 1.000 20.76943 73 VAL B N 1
ATOM 3110 C CA . VAL B 1 73 ? 20.23423 34.92163 81.58360 1.000 20.90904 73 VAL B CA 1
ATOM 3111 C C . VAL B 1 73 ? 19.69378 33.51604 81.79564 1.000 23.40207 73 VAL B C 1
ATOM 3112 O O . VAL B 1 73 ? 19.87045 32.64156 80.93815 1.000 24.84600 73 VAL B O 1
ATOM 3116 N N . THR B 1 74 ? 19.06000 33.29516 82.94698 1.000 22.57934 74 THR B N 1
ATOM 3117 C CA . THR B 1 74 ? 18.41563 32.03009 83.27788 1.000 22.69602 74 THR B CA 1
ATOM 3118 C C . THR B 1 74 ? 17.05255 32.32624 83.88661 1.000 22.73047 74 THR B C 1
ATOM 3119 O O . THR B 1 74 ? 16.77423 33.44522 84.33042 1.000 21.34162 74 THR B O 1
ATOM 3123 N N . ALA B 1 75 ? 16.21516 31.28573 83.95016 1.000 25.11344 75 ALA B N 1
ATOM 3124 C CA . ALA B 1 75 ? 14.86864 31.41132 84.48556 1.000 25.39947 75 ALA B CA 1
ATOM 3125 C C . ALA B 1 75 ? 14.57159 30.23488 85.41622 1.000 29.06300 75 ALA B C 1
ATOM 3126 O O . ALA B 1 75 ? 13.61971 29.48818 85.22138 1.000 33.10540 75 ALA B O 1
ATOM 3128 N N . GLU B 1 76 ? 15.41686 30.04329 86.43005 1.000 28.40073 76 GLU B N 1
ATOM 3129 C CA . GLU B 1 76 ? 15.26140 28.93236 87.36988 1.000 28.30760 76 GLU B CA 1
ATOM 3130 C C . GLU B 1 76 ? 14.42087 29.35493 88.56585 1.000 29.48407 76 GLU B C 1
ATOM 3131 O O . GLU B 1 76 ? 14.68072 30.39383 89.18487 1.000 28.18545 76 GLU B O 1
ATOM 3137 N N . ARG B 1 77 ? 13.41216 28.54591 88.88610 1.000 32.39870 77 ARG B N 1
ATOM 3138 C CA . ARG B 1 77 ? 12.59828 28.78275 90.07394 1.000 35.30612 77 ARG B CA 1
ATOM 3139 C C . ARG B 1 77 ? 13.29257 28.30453 91.34060 1.000 32.70472 77 ARG B C 1
ATOM 3140 O O . ARG B 1 77 ? 13.05094 28.85155 92.42084 1.000 33.74780 77 ARG B O 1
ATOM 3148 N N . ASP B 1 78 ? 14.11348 27.26652 91.22709 1.000 32.64965 78 ASP B N 1
ATOM 3149 C CA . ASP B 1 78 ? 14.81872 26.67758 92.35419 1.000 33.35238 78 ASP B CA 1
ATOM 3150 C C . ASP B 1 78 ? 16.27096 27.11385 92.28667 1.000 33.32815 78 ASP B C 1
ATOM 3151 O O . ASP B 1 78 ? 16.98429 26.70152 91.35955 1.000 32.16265 78 ASP B O 1
ATOM 3156 N N . PRO B 1 79 ? 16.75837 27.92893 93.22489 1.000 33.56512 79 PRO B N 1
ATOM 3157 C CA . PRO B 1 79 ? 18.13477 28.43152 93.10446 1.000 32.24490 79 PRO B CA 1
ATOM 3158 C C . PRO B 1 79 ? 19.18778 27.34227 93.13793 1.000 29.45650 79 PRO B C 1
ATOM 3159 O O . PRO B 1 79 ? 20.32259 27.58074 92.70906 1.000 27.57815 79 PRO B O 1
ATOM 3163 N N . ALA B 1 80 ? 18.85883 26.14696 93.62605 1.000 29.59447 80 ALA B N 1
ATOM 3164 C CA . ALA B 1 80 ? 19.84384 25.07515 93.64027 1.000 31.15756 80 ALA B CA 1
ATOM 3165 C C . ALA B 1 80 ? 20.28254 24.66581 92.23738 1.000 30.42352 80 ALA B C 1
ATOM 3166 O O . ALA B 1 80 ? 21.34921 24.05890 92.09339 1.000 31.97390 80 ALA B O 1
ATOM 3168 N N . ASN B 1 81 ? 19.50623 25.00144 91.20306 1.000 32.15568 81 ASN B N 1
ATOM 3169 C CA . ASN B 1 81 ? 19.83045 24.64615 89.82404 1.000 35.01508 81 ASN B CA 1
ATOM 3170 C C . ASN B 1 81 ? 20.55463 25.75255 89.06249 1.000 32.24782 81 ASN B C 1
ATOM 3171 O O . ASN B 1 81 ? 20.67473 25.66374 87.83511 1.000 31.67459 81 ASN B O 1
ATOM 3176 N N . LEU B 1 82 ? 21.03807 26.78828 89.74446 1.000 26.20150 82 LEU B N 1
ATOM 3177 C CA . LEU B 1 82 ? 21.49712 27.96620 89.02683 1.000 24.53222 82 LEU B CA 1
ATOM 3178 C C . LEU B 1 82 ? 22.89510 27.83205 88.42891 1.000 25.68059 82 LEU B C 1
ATOM 3179 O O . LEU B 1 82 ? 23.25689 28.65461 87.58149 1.000 25.75676 82 LEU B O 1
ATOM 3184 N N . LYS B 1 83 ? 23.67262 26.82454 88.81359 1.000 24.44379 83 LYS B N 1
ATOM 3185 C CA . LYS B 1 83 ? 24.99616 26.60504 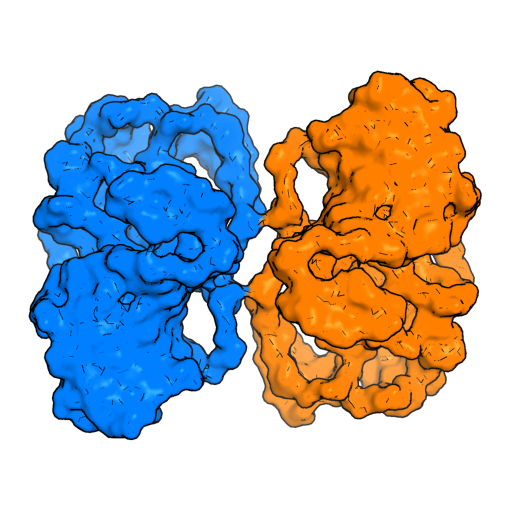88.22387 1.000 27.59038 83 LYS B CA 1
ATOM 3186 C C . LYS B 1 83 ? 25.82818 27.89024 88.22654 1.000 26.16111 83 LYS B C 1
ATOM 3187 O O . LYS B 1 83 ? 26.44646 28.25829 87.22579 1.000 26.65978 83 LYS B O 1
ATOM 3193 N N . TRP B 1 84 ? 25.82289 28.59811 89.35961 1.000 23.29334 84 TRP B N 1
ATOM 3194 C CA . TRP B 1 84 ? 26.55383 29.85713 89.44094 1.000 22.06850 84 TRP B CA 1
ATOM 3195 C C . TRP B 1 84 ? 28.03834 29.66889 89.15949 1.000 23.51923 84 TRP B C 1
ATOM 3196 O O . TRP B 1 84 ? 28.70243 30.59816 88.68771 1.000 25.48515 84 TRP B O 1
ATOM 3207 N N . ASP B 1 85 ? 28.58777 28.49967 89.48452 1.000 25.88539 85 ASP B N 1
ATOM 3208 C CA . ASP B 1 85 ? 30.00554 28.26300 89.25043 1.000 28.45168 85 ASP B CA 1
ATOM 3209 C C . ASP B 1 85 ? 30.34031 28.23014 87.76301 1.000 28.06398 85 ASP B C 1
ATOM 3210 O O . ASP B 1 85 ? 31.48832 28.49448 87.38902 1.000 29.38339 85 ASP B O 1
ATOM 3215 N N . GLU B 1 86 ? 29.36100 27.93993 86.90594 1.000 26.78907 86 GLU B N 1
ATOM 3216 C CA . GLU B 1 86 ? 29.61687 27.90827 85.47288 1.000 29.48225 86 GLU B CA 1
ATOM 3217 C C . GLU B 1 86 ? 29.90102 29.28564 84.89794 1.000 30.40556 86 GLU B C 1
ATOM 3218 O O . GLU B 1 86 ? 30.43133 29.38296 83.78783 1.000 33.27911 86 GLU B O 1
ATOM 3224 N N . VAL B 1 87 ? 29.56810 30.35039 85.61743 1.000 27.24989 87 VAL B N 1
ATOM 3225 C CA A VAL B 1 87 ? 29.91099 31.70427 85.20964 0.813 26.23725 87 VAL B CA 1
ATOM 3226 C CA B VAL B 1 87 ? 29.93006 31.69305 85.19105 0.187 26.52835 87 VAL B CA 1
ATOM 3227 C C . VAL B 1 87 ? 30.83335 32.36821 86.23041 1.000 26.59295 87 VAL B C 1
ATOM 3228 O O . VAL B 1 87 ? 30.98678 33.58811 86.23451 1.000 26.24788 87 VAL B O 1
ATOM 3235 N N . GLY B 1 88 ? 31.43626 31.56421 87.10712 1.000 25.83391 88 GLY B N 1
ATOM 3236 C CA . GLY B 1 88 ? 32.43014 32.03319 88.05326 1.000 24.91730 88 GLY B CA 1
ATOM 3237 C C . GLY B 1 88 ? 31.91907 33.02648 89.07103 1.000 24.23462 88 GLY B C 1
ATOM 3238 O O . GLY B 1 88 ? 32.68829 33.88399 89.51468 1.000 24.48877 88 GLY B O 1
ATOM 3239 N N . VAL B 1 89 ? 30.64698 32.92647 89.46641 1.000 23.49860 89 VAL B N 1
ATOM 3240 C CA . VAL B 1 89 ? 30.06531 33.89478 90.39599 1.000 21.16023 89 VAL B CA 1
ATOM 3241 C C . VAL B 1 89 ? 30.71813 33.75831 91.76524 1.000 23.33189 89 VAL B C 1
ATOM 3242 O O . VAL B 1 89 ? 30.80719 32.65912 92.32845 1.000 25.64457 89 VAL B O 1
ATOM 3246 N N . ASP B 1 90 ? 31.18946 34.88586 92.30129 1.000 21.92846 90 ASP B N 1
ATOM 3247 C CA . ASP B 1 90 ? 31.69846 34.93962 93.66450 1.000 20.66396 90 ASP B CA 1
ATOM 3248 C C . ASP B 1 90 ? 30.55688 35.12459 94.66080 1.000 18.89289 90 ASP B C 1
ATOM 3249 O O . ASP B 1 90 ? 30.43421 34.35991 95.62549 1.000 19.46345 90 ASP B O 1
ATOM 3254 N N . VAL B 1 91 ? 29.73619 36.15842 94.45328 1.000 17.07185 91 VAL B N 1
ATOM 3255 C CA . VAL B 1 91 ? 28.68561 36.54539 95.38893 1.000 16.75167 91 VAL B CA 1
ATOM 3256 C C . VAL B 1 91 ? 27.36836 36.69129 94.64466 1.000 16.27623 91 VAL B C 1
ATOM 3257 O O . VAL B 1 91 ? 27.31862 37.26905 93.55219 1.000 17.23204 91 VAL B O 1
ATOM 3261 N N . VAL B 1 92 ? 26.29205 36.19431 95.25238 1.000 16.94158 92 VAL B N 1
ATOM 3262 C CA . VAL B 1 92 ? 24.94200 36.35572 94.72314 1.000 16.38494 92 VAL B CA 1
ATOM 3263 C C . VAL B 1 92 ? 24.25065 37.50147 95.45849 1.000 15.94491 92 VAL B C 1
ATOM 3264 O O . VAL B 1 92 ? 24.20507 37.51636 96.70304 1.000 16.59085 92 VAL B O 1
ATOM 3268 N N . ALA B 1 93 ? 23.70141 38.45438 94.69285 1.000 14.89646 93 ALA B N 1
ATOM 3269 C CA . ALA B 1 93 ? 22.76638 39.45373 95.22130 1.000 14.41416 93 ALA B CA 1
ATOM 3270 C C . ALA B 1 93 ? 21.38423 38.81284 95.18272 1.000 16.58790 93 ALA B C 1
ATOM 3271 O O . ALA B 1 93 ? 20.78359 38.67176 94.11234 1.000 15.79927 93 ALA B O 1
ATOM 3273 N N . GLU B 1 94 ? 20.89202 38.39163 96.34929 1.000 14.64157 94 GLU B N 1
ATOM 3274 C CA . GLU B 1 94 ? 19.62540 37.66551 96.44280 1.000 15.42059 94 GLU B CA 1
ATOM 3275 C C . GLU B 1 94 ? 18.52637 38.70594 96.60911 1.000 16.33690 94 GLU B C 1
ATOM 3276 O O . GLU B 1 94 ? 18.29836 39.23180 97.70579 1.000 14.81437 94 GLU B O 1
ATOM 3282 N N . ALA B 1 95 ? 17.84285 39.01886 95.49613 1.000 15.37739 95 ALA B N 1
ATOM 3283 C CA . ALA B 1 95 ? 16.96656 40.18033 95.40241 1.000 15.53224 95 ALA B CA 1
ATOM 3284 C C . ALA B 1 95 ? 15.52378 39.80822 95.06975 1.000 17.96806 95 ALA B C 1
ATOM 3285 O O . ALA B 1 95 ? 14.77284 40.66495 94.59398 1.000 19.54586 95 ALA B O 1
ATOM 3287 N N . THR B 1 96 ? 15.10571 38.56457 95.32933 1.000 18.51332 96 THR B N 1
ATOM 3288 C CA . THR B 1 96 ? 13.73581 38.17343 95.01349 1.000 17.65710 96 THR B CA 1
ATOM 3289 C C . THR B 1 96 ? 12.76415 38.44394 96.14858 1.000 21.44971 96 THR B C 1
ATOM 3290 O O . THR B 1 96 ? 11.55105 38.46272 95.90963 1.000 23.37511 96 THR B O 1
ATOM 3294 N N . GLY B 1 97 ? 13.25974 38.67794 97.36267 1.000 19.87027 97 GLY B N 1
ATOM 3295 C CA . GLY B 1 97 ? 12.41325 38.76338 98.53392 1.000 21.80529 97 GLY B CA 1
ATOM 3296 C C . GLY B 1 97 ? 11.90200 37.43362 99.02485 1.000 23.03681 97 GLY B C 1
ATOM 3297 O O . GLY B 1 97 ? 11.20036 37.40175 100.04564 1.000 25.74503 97 GLY B O 1
ATOM 3298 N N . LEU B 1 98 ? 12.25732 36.33058 98.35799 1.000 22.10939 98 LEU B N 1
ATOM 3299 C CA . LEU B 1 98 ? 11.70841 35.01789 98.67069 1.000 23.50403 98 LEU B CA 1
ATOM 3300 C C . LEU B 1 98 ? 12.64502 34.12204 99.46829 1.000 25.44098 98 LEU B C 1
ATOM 3301 O O . LEU B 1 98 ? 12.20857 33.06452 99.92892 1.000 28.51149 98 LEU B O 1
ATOM 3306 N N . PHE B 1 99 ? 13.91539 34.47714 99.60723 1.000 21.70312 99 PHE B N 1
ATOM 3307 C CA . PHE B 1 99 ? 14.90889 33.56541 100.16216 1.000 20.56503 99 PHE B CA 1
ATOM 3308 C C . PHE B 1 99 ? 15.67944 34.30596 101.24976 1.000 22.84835 99 PHE B C 1
ATOM 3309 O O . PHE B 1 99 ? 16.87759 34.55245 101.12896 1.000 24.97206 99 PHE B O 1
ATOM 3317 N N . LEU B 1 100 ? 14.96899 34.66534 102.31989 1.000 22.07083 100 LEU B N 1
ATOM 3318 C CA . LEU B 1 100 ? 15.51321 35.50727 103.37625 1.000 20.56132 100 LEU B CA 1
ATOM 3319 C C . LEU B 1 100 ? 15.80886 34.70871 104.63757 1.000 20.11684 100 LEU B C 1
ATOM 3320 O O . LEU B 1 100 ? 15.80172 35.25009 105.74498 1.000 21.23137 100 LEU B O 1
ATOM 3325 N N . THR B 1 101 ? 16.08944 33.42202 104.47943 1.000 19.78878 101 THR B N 1
ATOM 3326 C CA . THR B 1 101 ? 16.56234 32.58603 105.56855 1.000 20.29495 101 THR B CA 1
ATOM 3327 C C . THR B 1 101 ? 17.82539 31.86620 105.12083 1.000 21.69951 101 THR B C 1
ATOM 3328 O O . THR B 1 101 ? 18.12369 31.76778 103.92330 1.000 22.50094 101 THR B O 1
ATOM 3332 N N . ASP B 1 102 ? 18.57097 31.35768 106.09913 1.000 20.95885 102 ASP B N 1
ATOM 3333 C CA . ASP B 1 102 ? 19.79049 30.63269 105.77037 1.000 21.21529 102 ASP B CA 1
ATOM 3334 C C . ASP B 1 102 ? 19.49404 29.46714 104.83677 1.000 23.59849 102 ASP B C 1
ATOM 3335 O O . ASP B 1 102 ? 20.19421 29.27218 103.83932 1.000 22.87002 102 ASP B O 1
ATOM 3340 N N . GLU B 1 103 ? 18.44730 28.68620 105.14336 1.000 25.80547 103 GLU B N 1
ATOM 3341 C CA . GLU B 1 103 ? 18.17559 27.46780 104.38300 1.000 31.72058 103 GLU B CA 1
ATOM 3342 C C . GLU B 1 103 ? 17.84693 27.76706 102.92495 1.000 28.21406 103 GLU B C 1
ATOM 3343 O O . GLU B 1 103 ? 18.27524 27.03835 102.02061 1.000 29.63949 103 GLU B O 1
ATOM 3349 N N . THR B 1 104 ? 17.07756 28.82279 102.67226 1.000 25.54824 104 THR B N 1
ATOM 3350 C CA . THR B 1 104 ? 16.72799 29.13799 101.29246 1.000 23.50174 104 THR B CA 1
ATOM 3351 C C . THR B 1 104 ? 17.89429 29.79500 100.56065 1.000 23.42176 104 THR B C 1
ATOM 3352 O O . THR B 1 104 ? 18.22089 29.40970 99.43260 1.000 22.75846 104 THR B O 1
ATOM 3356 N N . ALA B 1 105 ? 18.54629 30.77750 101.19426 1.000 21.55919 105 ALA B N 1
ATOM 3357 C CA . ALA B 1 105 ? 19.64508 31.47261 100.52766 1.000 20.88948 105 ALA B CA 1
ATOM 3358 C C . ALA B 1 105 ? 20.84264 30.56097 100.30707 1.000 21.00601 105 ALA B C 1
ATOM 3359 O O . ALA B 1 105 ? 21.60556 30.76163 99.35105 1.000 21.00213 105 ALA B O 1
ATOM 3361 N N . ARG B 1 106 ? 21.02428 29.55444 101.16465 1.000 20.81064 106 ARG B N 1
ATOM 3362 C CA . ARG B 1 106 ? 22.17276 28.67319 101.02473 1.000 19.72536 106 ARG B CA 1
ATOM 3363 C C . ARG B 1 106 ? 22.11932 27.85112 99.73789 1.000 18.14326 106 ARG B C 1
ATOM 3364 O O . ARG B 1 106 ? 23.15846 27.35374 99.29221 1.000 19.87174 106 ARG B O 1
ATOM 3372 N N . LYS B 1 107 ? 20.94462 27.72536 99.11585 1.000 21.19007 107 LYS B N 1
ATOM 3373 C CA . LYS B 1 107 ? 20.87345 27.02632 97.83190 1.000 24.44193 107 LYS B CA 1
ATOM 3374 C C . LYS B 1 107 ? 21.80051 27.64961 96.79670 1.000 23.28405 107 LYS B C 1
ATOM 3375 O O . LYS B 1 107 ? 22.31806 26.94376 95.92349 1.000 24.22182 107 LYS B O 1
ATOM 3381 N N . HIS B 1 108 ? 22.03969 28.96175 96.89078 1.000 21.06346 108 HIS B N 1
ATOM 3382 C CA . HIS B 1 108 ? 22.98414 29.59320 95.97524 1.000 19.86435 108 HIS B CA 1
ATOM 3383 C C . HIS B 1 108 ? 24.38963 29.06086 96.17164 1.000 19.45746 108 HIS B C 1
ATOM 3384 O O . HIS B 1 108 ? 25.16795 28.98733 95.21440 1.000 21.44896 108 HIS B O 1
ATOM 3391 N N . ILE B 1 109 ? 24.75373 28.72720 97.41455 1.000 20.09099 109 ILE B N 1
ATOM 3392 C CA . ILE B 1 109 ? 26.09146 28.20881 97.65358 1.000 20.00099 109 ILE B CA 1
ATOM 3393 C C . ILE B 1 109 ? 26.18826 26.76374 97.18512 1.000 22.93306 109 ILE B C 1
ATOM 3394 O O . ILE B 1 109 ? 27.18797 26.35810 96.58466 1.000 24.78056 109 ILE B O 1
ATOM 3399 N N . THR B 1 110 ? 25.13647 25.98239 97.42211 1.000 23.10339 110 THR B N 1
ATOM 3400 C CA . THR B 1 110 ? 25.05477 24.64711 96.83887 1.000 25.08031 110 THR B CA 1
ATOM 3401 C C . THR B 1 110 ? 25.19318 24.71101 95.32077 1.000 25.50049 110 THR B C 1
ATOM 3402 O O . THR B 1 110 ? 25.84445 23.85105 94.70611 1.000 28.61156 110 THR B O 1
ATOM 3406 N N . ALA B 1 111 ? 24.63467 25.75369 94.71127 1.000 24.23791 111 ALA B N 1
ATOM 3407 C CA . ALA B 1 111 ? 24.69854 25.96558 93.27136 1.000 23.57322 111 ALA B CA 1
ATOM 3408 C C . ALA B 1 111 ? 26.01767 26.57489 92.81303 1.000 23.93407 111 ALA B C 1
ATOM 3409 O O . ALA B 1 111 ? 26.16626 26.85480 91.62241 1.000 26.53466 111 ALA B O 1
ATOM 3411 N N . GLY B 1 112 ? 26.98107 26.78884 93.70432 1.000 22.03597 112 GLY B N 1
ATOM 3412 C CA . GLY B 1 112 ? 28.32574 27.12097 93.27873 1.000 24.20923 112 GLY B CA 1
ATOM 3413 C C . GLY B 1 112 ? 28.81141 28.50866 93.62984 1.000 25.05857 112 GLY B C 1
ATOM 3414 O O . GLY B 1 112 ? 30.00318 28.78665 93.42784 1.000 27.06590 112 GLY B O 1
ATOM 3415 N N . ALA B 1 113 ? 27.94523 29.38657 94.13694 1.000 21.42639 113 ALA B N 1
ATOM 3416 C CA . ALA B 1 113 ? 28.39016 30.68815 94.60387 1.000 20.86992 113 ALA B CA 1
ATOM 3417 C C . ALA B 1 113 ? 29.14304 30.52522 95.91938 1.000 22.12500 113 ALA B C 1
ATOM 3418 O O . ALA B 1 113 ? 28.98438 29.52927 96.63691 1.000 22.74397 113 ALA B O 1
ATOM 3420 N N . LYS B 1 114 ? 29.98405 31.50916 96.23314 1.000 20.64407 114 LYS B N 1
ATOM 3421 C CA . LYS B 1 114 ? 30.71041 31.43669 97.49916 1.000 20.45083 114 LYS B CA 1
ATOM 3422 C C . LYS B 1 114 ? 29.96050 32.10260 98.64355 1.000 18.24277 114 LYS B C 1
ATOM 3423 O O . LYS B 1 114 ? 29.99253 31.59223 99.76488 1.000 20.65607 114 LYS B O 1
ATOM 3429 N N . LYS B 1 115 ? 29.30788 33.23038 98.39276 1.000 17.86137 115 LYS B N 1
ATOM 3430 C CA . LYS B 1 115 ? 28.61389 33.97195 99.43905 1.000 17.49907 115 LYS B CA 1
ATOM 3431 C C . LYS B 1 115 ? 27.34117 34.56611 98.85875 1.000 17.49449 115 LYS B C 1
ATOM 3432 O O . LYS B 1 115 ? 27.16937 34.65727 97.64345 1.000 17.42061 115 LYS B O 1
ATOM 3438 N N . VAL B 1 116 ? 26.43063 34.95118 99.74418 1.000 16.19585 116 VAL B N 1
ATOM 3439 C CA . VAL B 1 116 ? 25.14287 35.51180 99.36047 1.000 14.42999 116 VAL B CA 1
ATOM 3440 C C . VAL B 1 116 ? 24.91168 36.77460 100.17346 1.000 14.79719 116 VAL B C 1
ATOM 3441 O O . VAL B 1 116 ? 25.10531 36.76410 101.39288 1.000 16.36889 116 VAL B O 1
ATOM 3445 N N . VAL B 1 117 ? 24.47150 37.84145 99.51195 1.000 14.38348 117 VAL B N 1
ATOM 3446 C CA . VAL B 1 117 ? 23.97654 39.04040 100.18317 1.000 13.53694 117 VAL B CA 1
ATOM 3447 C C . VAL B 1 117 ? 22.47912 39.13136 99.90654 1.000 15.24473 117 VAL B C 1
ATOM 3448 O O . VAL B 1 117 ? 22.06222 39.31087 98.75865 1.000 15.60102 117 VAL B O 1
ATOM 3460 N N . THR B 1 119 ? 19.16919 41.19704 99.75516 1.000 15.13696 119 THR B N 1
ATOM 3461 C CA . THR B 1 119 ? 18.81291 42.61020 99.60514 1.000 13.96820 119 THR B CA 1
ATOM 3462 C C . THR B 1 119 ? 17.54716 42.96283 100.36388 1.000 17.21441 119 THR B C 1
ATOM 3463 O O . THR B 1 119 ? 16.69692 43.72375 99.88516 1.000 19.30999 119 THR B O 1
ATOM 3467 N N . GLY B 1 120 ? 17.41057 42.42641 101.56549 1.000 15.78402 120 GLY B N 1
ATOM 3468 C CA . GLY B 1 120 ? 16.32243 42.77533 102.44889 1.000 15.97139 120 GLY B CA 1
ATOM 3469 C C . GLY B 1 120 ? 16.62237 42.19887 103.80969 1.000 17.78596 120 GLY B C 1
ATOM 3470 O O . GLY B 1 120 ? 17.55498 41.39982 103.96491 1.000 19.38228 120 GLY B O 1
ATOM 3471 N N . PRO B 1 121 ? 15.86036 42.59592 104.82972 1.000 16.82744 121 PRO B N 1
ATOM 3472 C CA . PRO B 1 121 ? 16.12842 42.08674 106.18313 1.000 17.37950 121 PRO B CA 1
ATOM 3473 C C . PRO B 1 121 ? 15.91554 40.58447 106.27138 1.000 18.58720 121 PRO B C 1
ATOM 3474 O O . PRO B 1 121 ? 14.97035 40.03282 105.70051 1.000 19.41307 121 PRO B O 1
ATOM 3478 N N . SER B 1 122 ? 16.81728 39.90975 106.97652 1.000 20.15566 122 SER B N 1
ATOM 3479 C CA . SER B 1 122 ? 16.67191 38.46849 107.08849 1.000 19.77473 122 SER B CA 1
ATOM 3480 C C . SER B 1 122 ? 15.45448 38.13118 107.94505 1.000 18.86249 122 SER B C 1
ATOM 3481 O O . SER B 1 122 ? 15.03425 38.91126 108.80570 1.000 22.66234 122 SER B O 1
ATOM 3484 N N . LYS B 1 123 ? 14.85741 36.97655 107.66686 1.000 19.19396 123 LYS B N 1
ATOM 3485 C CA . LYS B 1 123 ? 13.72718 36.50101 108.45902 1.000 20.84713 123 LYS B CA 1
ATOM 3486 C C . LYS B 1 123 ? 14.14072 35.52471 109.54808 1.000 23.65499 123 LYS B C 1
ATOM 3487 O O . LYS B 1 123 ? 13.32009 35.19260 110.40867 1.000 28.40437 123 LYS B O 1
ATOM 3493 N N . ASP B 1 124 ? 15.39106 35.08296 109.54833 1.000 21.70417 124 ASP B N 1
ATOM 3494 C CA . ASP B 1 124 ? 15.92598 34.31708 110.66160 1.000 20.54209 124 ASP B CA 1
ATOM 3495 C C . ASP B 1 124 ? 17.06385 35.11074 111.28599 1.000 22.24687 124 ASP B C 1
ATOM 3496 O O . ASP B 1 124 ? 17.07108 36.34662 111.20641 1.000 24.99853 124 ASP B O 1
ATOM 3501 N N . ASN B 1 125 ? 18.03715 34.44066 111.89672 1.000 20.73197 125 ASN B N 1
ATOM 3502 C CA A ASN B 1 125 ? 19.14743 35.12025 112.54361 0.570 21.27939 125 ASN B CA 1
ATOM 3503 C CA B ASN B 1 125 ? 19.12819 35.16015 112.53360 0.430 21.23160 125 ASN B CA 1
ATOM 3504 C C . ASN B 1 125 ? 20.30771 35.39836 111.59899 1.000 20.24148 125 ASN B C 1
ATOM 3505 O O . ASN B 1 125 ? 21.40591 35.69941 112.06941 1.000 21.86326 125 ASN B O 1
ATOM 3514 N N . THR B 1 126 ? 20.10097 35.29441 110.28705 1.000 18.27800 126 THR B N 1
ATOM 3515 C CA . THR B 1 126 ? 21.15476 35.69468 109.36151 1.000 17.78383 126 THR B CA 1
ATOM 3516 C C . THR B 1 126 ? 21.57202 37.12168 109.70760 1.000 16.52675 126 THR B C 1
ATOM 3517 O O . THR B 1 126 ? 20.69782 37.98627 109.88056 1.000 18.33632 126 THR B O 1
ATOM 3521 N N . PRO B 1 127 ? 22.86690 37.39628 109.87717 1.000 16.01666 127 PRO B N 1
ATOM 3522 C CA . PRO B 1 127 ? 23.29624 38.71991 110.36423 1.000 16.14813 127 PRO B CA 1
ATOM 3523 C C . PRO B 1 127 ? 23.06923 39.82730 109.35299 1.000 16.92007 127 PRO B C 1
ATOM 3524 O O . PRO B 1 127 ? 23.31692 39.66125 108.15812 1.000 15.07552 127 PRO B O 1
ATOM 3536 N N . PHE B 1 129 ? 23.95332 43.83175 108.12201 1.000 13.61476 129 PHE B N 1
ATOM 3537 C CA . PHE B 1 129 ? 25.03393 44.80455 108.13854 1.000 14.68992 129 PHE B CA 1
ATOM 3538 C C . PHE B 1 129 ? 24.59119 46.07492 107.43955 1.000 15.29233 129 PHE B C 1
ATOM 3539 O O . PHE B 1 129 ? 23.88141 46.02815 106.42869 1.000 17.05128 129 PHE B O 1
ATOM 3547 N N . VAL B 1 130 ? 24.97075 47.20796 108.02225 1.000 15.28754 130 VAL B N 1
ATOM 3548 C CA . VAL B 1 130 ? 24.63135 48.52833 107.50559 1.000 14.89675 130 VAL B CA 1
ATOM 3549 C C . VAL B 1 130 ? 25.90964 49.35244 107.48385 1.000 15.13439 130 VAL B C 1
ATOM 3550 O O . VAL B 1 130 ? 26.53850 49.55559 108.52864 1.000 16.38977 130 VAL B O 1
ATOM 3554 N N . LYS B 1 131 ? 26.29629 49.82850 106.30343 1.000 15.17706 131 LYS B N 1
ATOM 3555 C CA . LYS B 1 131 ? 27.52899 50.59348 106.21568 1.000 13.86649 131 LYS B CA 1
ATOM 3556 C C . LYS B 1 131 ? 27.39516 51.86201 107.04526 1.000 17.69201 131 LYS B C 1
ATOM 3557 O O . LYS B 1 131 ? 26.36614 52.54274 107.00867 1.000 18.34300 131 LYS B O 1
ATOM 3563 N N . GLY B 1 132 ? 28.43846 52.16623 107.80604 1.000 20.45635 132 GLY B N 1
ATOM 3564 C CA . GLY B 1 132 ? 28.38287 53.26314 108.74432 1.000 23.78275 132 GLY B CA 1
ATOM 3565 C C . GLY B 1 132 ? 27.80722 52.90612 110.09368 1.000 28.69574 132 GLY B C 1
ATOM 3566 O O . GLY B 1 132 ? 27.85607 53.73746 111.00828 1.000 36.15398 132 GLY B O 1
ATOM 3567 N N . ALA B 1 133 ? 27.33589 51.67653 110.27859 1.000 21.85682 133 ALA B N 1
ATOM 3568 C CA . ALA B 1 133 ? 26.88919 51.21662 111.58169 1.000 18.84747 133 ALA B CA 1
ATOM 3569 C C . ALA B 1 133 ? 27.67859 50.00846 112.05187 1.000 19.11751 133 ALA B C 1
ATOM 3570 O O . ALA B 1 133 ? 28.21963 50.02627 113.16688 1.000 20.58515 133 ALA B O 1
ATOM 3572 N N . ASN B 1 134 ? 27.82323 48.96366 111.21366 1.000 15.85901 134 ASN B N 1
ATOM 3573 C CA . ASN B 1 134 ? 28.45909 47.76607 111.75793 1.000 15.17177 134 ASN B CA 1
ATOM 3574 C C . ASN B 1 134 ? 29.17099 46.89471 110.72678 1.000 15.22425 134 ASN B C 1
ATOM 3575 O O . ASN B 1 134 ? 29.35775 45.70372 110.99251 1.000 16.38934 134 ASN B O 1
ATOM 3580 N N . PHE B 1 135 ? 29.57407 47.43122 109.56749 1.000 16.49271 135 PHE B N 1
ATOM 3581 C CA . PHE B 1 135 ? 30.37136 46.61645 108.65001 1.000 16.66985 135 PHE B CA 1
ATOM 3582 C C . PHE B 1 135 ? 31.59441 46.05166 109.35250 1.000 18.52568 135 PHE B C 1
ATOM 3583 O O . PHE B 1 135 ? 32.01099 44.92567 109.06388 1.000 17.19534 135 PHE B O 1
ATOM 3591 N N . ASP B 1 136 ? 32.17683 46.79552 110.30486 1.000 19.13674 136 ASP B N 1
ATOM 3592 C CA . ASP B 1 136 ? 33.39465 46.29555 110.93707 1.000 22.16928 136 ASP B CA 1
ATOM 3593 C C . ASP B 1 136 ? 33.14405 45.09842 111.84291 1.000 19.48829 136 ASP B C 1
ATOM 3594 O O . ASP B 1 136 ? 34.11180 44.49111 112.30617 1.000 21.02855 136 ASP B O 1
ATOM 3599 N N . LYS B 1 137 ? 31.88187 44.74910 112.10494 1.000 17.54567 137 LYS B N 1
ATOM 3600 C CA . LYS B 1 137 ? 31.56990 43.53362 112.84976 1.000 18.59257 137 LYS B CA 1
ATOM 3601 C C . LYS B 1 137 ? 31.50977 42.28488 111.98001 1.000 18.49129 137 LYS B C 1
ATOM 3602 O O . LYS B 1 137 ? 31.46408 41.17836 112.52242 1.000 17.62638 137 LYS B O 1
ATOM 3608 N N . TYR B 1 138 ? 31.52865 42.42588 110.65898 1.000 18.40813 138 TYR B N 1
ATOM 3609 C CA . TYR B 1 138 ? 31.43885 41.25952 109.79719 1.000 18.55235 138 TYR B CA 1
ATOM 3610 C C . TYR B 1 138 ? 32.57923 40.30479 110.09175 1.000 18.35581 138 TYR B C 1
ATOM 3611 O O . TYR B 1 138 ? 33.74171 40.71280 110.19105 1.000 17.64168 138 TYR B O 1
ATOM 3620 N N . ALA B 1 139 ? 32.24723 39.01914 110.19586 1.000 17.60520 139 ALA B N 1
ATOM 3621 C CA . ALA B 1 139 ? 33.16437 38.03046 110.73299 1.000 17.77460 139 ALA B CA 1
ATOM 3622 C C . ALA B 1 139 ? 33.25248 36.81790 109.82136 1.000 19.53754 139 ALA B C 1
ATOM 3623 O O . ALA B 1 139 ? 33.50897 35.70005 110.27178 1.000 21.84258 139 ALA B O 1
ATOM 3625 N N . GLY B 1 140 ? 33.14756 37.03678 108.50919 1.000 17.60056 140 GLY B N 1
ATOM 3626 C CA . GLY B 1 140 ? 33.42649 35.98175 107.55366 1.000 18.55938 140 GLY B CA 1
ATOM 3627 C C . GLY B 1 140 ? 32.23715 35.13348 107.16352 1.000 19.69213 140 GLY B C 1
ATOM 3628 O O . GLY B 1 140 ? 32.41773 34.14628 106.42584 1.000 19.96555 140 GLY B O 1
ATOM 3629 N N . GLN B 1 141 ? 31.04086 35.46194 107.64608 1.000 16.36142 141 GLN B N 1
ATOM 3630 C CA . GLN B 1 141 ? 29.85840 34.65470 107.35966 1.000 17.84698 141 GLN B CA 1
ATOM 3631 C C . GLN B 1 141 ? 29.61260 34.56598 105.85663 1.000 15.97418 141 GLN B C 1
ATOM 3632 O O . GLN B 1 141 ? 29.80549 35.53646 105.11920 1.000 17.90043 141 GLN B O 1
ATOM 3638 N N . ASP B 1 142 ? 29.16418 33.39483 105.39928 1.000 16.74432 142 ASP B N 1
ATOM 3639 C CA . ASP B 1 142 ? 28.95821 33.22508 103.96191 1.000 17.31479 142 ASP B CA 1
ATOM 3640 C C . ASP B 1 142 ? 27.59033 33.69094 103.48898 1.000 18.99647 142 ASP B C 1
ATOM 3641 O O . ASP B 1 142 ? 27.38125 33.79439 102.27659 1.000 17.57505 142 ASP B O 1
ATOM 3646 N N . ILE B 1 143 ? 26.66459 33.99334 104.39828 1.000 16.94923 143 ILE B N 1
ATOM 3647 C CA . ILE B 1 143 ? 25.36123 34.54540 104.04649 1.000 15.50097 143 ILE B CA 1
ATOM 3648 C C . ILE B 1 143 ? 25.09282 35.72789 104.95862 1.000 14.86591 143 ILE B C 1
ATOM 3649 O O . ILE B 1 143 ? 25.20204 35.59757 106.18108 1.000 16.32857 143 ILE B O 1
ATOM 3654 N N . VAL B 1 144 ? 24.75344 36.87890 104.37745 1.000 14.89078 144 VAL B N 1
ATOM 3655 C CA . VAL B 1 144 ? 24.51349 38.10247 105.13878 1.000 14.89400 144 VAL B CA 1
ATOM 3656 C C . VAL B 1 144 ? 23.33677 38.84250 104.51852 1.000 15.69425 144 VAL B C 1
ATOM 3657 O O . VAL B 1 144 ? 22.88792 38.53331 103.41292 1.000 14.65652 144 VAL B O 1
ATOM 3661 N N . SER B 1 145 ? 22.84401 39.84543 105.24806 1.000 14.63467 145 SER B N 1
ATOM 3662 C CA . SER B 1 145 ? 21.74328 40.69691 104.81090 1.000 14.77485 145 SER B CA 1
ATOM 3663 C C . SER B 1 145 ? 22.18693 42.14978 104.90745 1.000 14.49996 145 SER B C 1
ATOM 3664 O O . SER B 1 145 ? 22.90270 42.50420 105.84952 1.000 14.80816 145 SER B O 1
ATOM 3667 N N . ASN B 1 146 ? 21.77042 42.98413 103.94026 1.000 13.05681 146 ASN B N 1
ATOM 3668 C CA . ASN B 1 146 ? 22.04887 44.41770 103.98980 1.000 13.06905 146 ASN B CA 1
ATOM 3669 C C . ASN B 1 146 ? 20.94980 45.21326 104.69070 1.000 12.91398 146 ASN B C 1
ATOM 3670 O O . ASN B 1 146 ? 20.88240 46.43803 104.51163 1.000 14.51201 146 ASN B O 1
ATOM 3675 N N . ALA B 1 147 ? 20.09593 44.55556 105.47179 1.000 15.15605 147 ALA B N 1
ATOM 3676 C CA . ALA B 1 147 ? 18.95902 45.21044 106.15498 1.000 15.19005 147 ALA B CA 1
ATOM 3677 C C . ALA B 1 147 ? 18.05697 45.81109 105.07410 1.000 14.44875 147 ALA B C 1
ATOM 3678 O O . ALA B 1 147 ? 17.83717 45.17200 104.03686 1.000 15.71720 147 ALA B O 1
ATOM 3680 N N . SER B 1 148 ? 17.52080 47.01002 105.28759 1.000 16.86772 148 SER B N 1
ATOM 3681 C CA . SER B 1 148 ? 16.56419 47.63091 104.37901 1.000 17.36067 148 SER B CA 1
ATOM 3682 C C . SER B 1 148 ? 16.96422 49.08257 104.19678 1.000 15.57678 148 SER B C 1
ATOM 3683 O O . SER B 1 148 ? 17.81851 49.59872 104.91573 1.000 14.31879 148 SER B O 1
ATOM 3686 N N . CYS B 1 149 ? 16.31123 49.75568 103.24369 1.000 16.41356 149 CYS B N 1
ATOM 3687 C CA . CYS B 1 149 ? 16.66915 51.14037 102.95620 1.000 16.78188 149 CYS B CA 1
ATOM 3688 C C . CYS B 1 149 ? 16.46127 52.04357 104.16867 1.000 13.82435 149 CYS B C 1
ATOM 3689 O O . CYS B 1 149 ? 17.32666 52.87097 104.49017 1.000 13.03365 149 CYS B O 1
ATOM 3692 N N . THR B 1 150 ? 15.35044 51.89344 104.87202 1.000 13.06472 150 THR B N 1
ATOM 3693 C CA . THR B 1 150 ? 15.11633 52.78355 105.99092 1.000 14.74612 150 THR B CA 1
ATOM 3694 C C . THR B 1 150 ? 16.13690 52.54427 107.09124 1.000 13.21416 150 THR B C 1
ATOM 3695 O O . THR B 1 150 ? 16.60140 53.49549 107.73691 1.000 12.97110 150 THR B O 1
ATOM 3699 N N . THR B 1 151 ? 16.50627 51.28202 107.32577 1.000 13.26835 151 THR B N 1
ATOM 3700 C CA . THR B 1 151 ? 17.53648 51.03740 108.32807 1.000 16.37864 151 THR B CA 1
ATOM 3701 C C . THR B 1 151 ? 18.87050 51.64122 107.90069 1.000 14.38891 151 THR B C 1
ATOM 3702 O O . THR B 1 151 ? 19.63346 52.11622 108.74701 1.000 13.73248 151 THR B O 1
ATOM 3706 N N . ASN B 1 152 ? 19.16063 51.64079 106.59620 1.000 13.78912 152 ASN B N 1
ATOM 3707 C CA . ASN B 1 152 ? 20.39077 52.24661 106.10783 1.000 14.27859 152 ASN B CA 1
ATOM 3708 C C . ASN B 1 152 ? 20.38125 53.75902 106.25032 1.000 12.39283 152 ASN B C 1
ATOM 3709 O O . ASN B 1 152 ? 21.45173 54.36398 106.32642 1.000 13.04464 152 ASN B O 1
ATOM 3714 N N . CYS B 1 153 ? 19.20394 54.37822 106.31968 1.000 11.97227 153 CYS B N 1
ATOM 3715 C CA . CYS B 1 153 ? 19.15969 55.81019 106.60307 1.000 11.21378 153 CYS B CA 1
ATOM 3716 C C . CYS B 1 153 ? 19.25068 56.07655 108.09831 1.000 13.07020 153 CYS B C 1
ATOM 3717 O O . CYS B 1 153 ? 20.01633 56.94312 108.54196 1.000 14.14555 153 CYS B O 1
ATOM 3720 N N . LEU B 1 154 ? 18.45837 55.34684 108.88905 1.000 12.42598 154 LEU B N 1
ATOM 3721 C CA . LEU B 1 154 ? 18.35883 55.63255 110.31513 1.000 12.51152 154 LEU B CA 1
ATOM 3722 C C . LEU B 1 154 ? 19.64330 55.29331 111.06061 1.000 14.01861 154 LEU B C 1
ATOM 3723 O O . LEU B 1 154 ? 20.10106 56.07851 111.88895 1.000 14.67919 154 LEU B O 1
ATOM 3728 N N . ALA B 1 155 ? 20.24266 54.13988 110.78309 1.000 13.50608 155 ALA B N 1
ATOM 3729 C CA . ALA B 1 155 ? 21.32090 53.67541 111.64992 1.000 15.93600 155 ALA B CA 1
ATOM 3730 C C . ALA B 1 155 ? 22.56858 54.56079 111.61747 1.000 15.63168 155 ALA B C 1
ATOM 3731 O O . ALA B 1 155 ? 23.14622 54.83841 112.67351 1.000 15.47254 155 ALA B O 1
ATOM 3733 N N . PRO B 1 156 ? 23.04998 55.01451 110.45399 1.000 15.46861 156 PRO B N 1
ATOM 3734 C CA . PRO B 1 156 ? 24.24318 55.87218 110.48641 1.000 15.05391 156 PRO B CA 1
ATOM 3735 C C . PRO B 1 156 ? 24.01499 57.16177 111.25709 1.000 15.73850 156 PRO B C 1
ATOM 3736 O O . PRO B 1 156 ? 24.89345 57.60153 112.01294 1.000 16.45305 156 PRO B O 1
ATOM 3740 N N . LEU B 1 157 ? 22.83404 57.75999 111.11279 1.000 15.67043 157 LEU B N 1
ATOM 3741 C CA . LEU B 1 157 ? 22.52494 58.98176 111.85024 1.000 14.71795 157 LEU B CA 1
ATOM 3742 C C . LEU B 1 157 ? 22.39549 58.70038 113.33649 1.000 14.63404 157 LEU B C 1
ATOM 3743 O O . LEU B 1 157 ? 22.91834 59.44958 114.16884 1.000 16.68040 157 LEU B O 1
ATOM 3748 N N . ALA B 1 158 ? 21.66853 57.63431 113.68793 1.000 14.68342 158 ALA B N 1
ATOM 3749 C CA . ALA B 1 158 ? 21.50280 57.29239 115.09892 1.000 15.85554 158 ALA B CA 1
ATOM 3750 C C . ALA B 1 158 ? 22.84646 57.01361 115.74899 1.000 17.31670 158 ALA B C 1
ATOM 3751 O O . ALA B 1 158 ? 23.06152 57.35738 116.90949 1.000 17.28212 158 ALA B O 1
ATOM 3753 N N . LYS B 1 159 ? 23.77618 56.41120 115.00606 1.000 16.61571 159 LYS B N 1
ATOM 3754 C CA . LYS B 1 159 ? 25.08427 56.12449 115.57723 1.000 18.21194 159 LYS B CA 1
ATOM 3755 C C . LYS B 1 159 ? 25.86253 57.40225 115.88813 1.000 17.70023 159 LYS B C 1
ATOM 3756 O O . LYS B 1 159 ? 26.42976 57.53022 116.97118 1.000 17.26627 159 LYS B O 1
ATOM 3762 N N . VAL B 1 160 ? 25.89160 58.37564 114.97134 1.000 18.29206 160 VAL B N 1
ATOM 3763 C CA A VAL B 1 160 ? 26.58657 59.63675 115.24639 0.700 19.33425 160 VAL B CA 1
ATOM 3764 C CA B VAL B 1 160 ? 26.62470 59.59523 115.28324 0.300 19.39651 160 VAL B CA 1
ATOM 3765 C C . VAL B 1 160 ? 25.96797 60.33357 116.44716 1.000 19.69509 160 VAL B C 1
ATOM 3766 O O . VAL B 1 160 ? 26.66229 60.83693 117.33454 1.000 20.03867 160 VAL B O 1
ATOM 3773 N N . ILE B 1 161 ? 24.63321 60.38996 116.48028 1.000 18.07929 161 ILE B N 1
ATOM 3774 C CA . ILE B 1 161 ? 23.96947 61.10492 117.56617 1.000 16.59141 161 ILE B CA 1
ATOM 3775 C C . ILE B 1 161 ? 24.22901 60.39770 118.88982 1.000 17.40258 161 ILE B C 1
ATOM 3776 O O . ILE B 1 161 ? 24.56845 61.02692 119.90140 1.000 18.09770 161 ILE B O 1
ATOM 3781 N N . ASN B 1 162 ? 24.09731 59.07354 118.89874 1.000 16.76437 162 ASN B N 1
ATOM 3782 C CA . ASN B 1 162 ? 24.31722 58.34122 120.13685 1.000 17.22616 162 ASN B CA 1
ATOM 3783 C C . ASN B 1 162 ? 25.77130 58.43844 120.59194 1.000 18.28759 162 ASN B C 1
ATOM 3784 O O . ASN B 1 162 ? 26.04537 58.66613 121.77944 1.000 20.05745 162 ASN B O 1
ATOM 3789 N N . ASP B 1 163 ? 26.72144 58.27812 119.66119 1.000 21.26253 163 ASP B N 1
ATOM 3790 C CA . ASP B 1 163 ? 28.13179 58.30267 120.03928 1.000 21.76017 163 ASP B CA 1
ATOM 3791 C C . ASP B 1 163 ? 28.51712 59.64133 120.64479 1.000 22.82837 163 ASP B C 1
ATOM 3792 O O . ASP B 1 163 ? 29.31394 59.69750 121.59005 1.000 26.18067 163 ASP B O 1
ATOM 3797 N N . ASN B 1 164 ? 27.94604 60.73058 120.13131 1.000 20.03181 164 ASN B N 1
ATOM 3798 C CA . ASN B 1 164 ? 28.28620 62.06688 120.59348 1.000 20.83584 164 ASN B CA 1
ATOM 3799 C C . ASN B 1 164 ? 27.48637 62.51686 121.80962 1.000 22.45310 164 ASN B C 1
ATOM 3800 O O . ASN B 1 164 ? 28.03616 63.18745 122.68607 1.000 22.86311 164 ASN B O 1
ATOM 3805 N N . PHE B 1 165 ? 26.19850 62.18380 121.88598 1.000 20.98066 165 PHE B N 1
ATOM 3806 C CA . PHE B 1 165 ? 25.32769 62.80699 122.87051 1.000 19.74275 165 PHE B CA 1
ATOM 3807 C C . PHE B 1 165 ? 24.54732 61.80976 123.71429 1.000 20.20956 165 PHE B C 1
ATOM 3808 O O . PHE B 1 165 ? 23.98370 62.20523 124.73764 1.000 22.06212 165 PHE B O 1
ATOM 3816 N N . GLY B 1 166 ? 24.49505 60.54160 123.32356 1.000 19.08600 166 GLY B N 1
ATOM 3817 C CA . GLY B 1 166 ? 23.77783 59.53815 124.09267 1.000 19.62073 166 GLY B CA 1
ATOM 3818 C C . GLY B 1 166 ? 22.27960 59.58368 123.85637 1.000 19.34530 166 GLY B C 1
ATOM 3819 O O . GLY B 1 166 ? 21.58368 60.42844 124.41961 1.000 21.11055 166 GLY B O 1
ATOM 3820 N N . ILE B 1 167 ? 21.75029 58.67339 123.04858 1.000 16.58186 167 ILE B N 1
ATOM 3821 C CA . ILE B 1 167 ? 20.30468 58.59375 122.86425 1.000 14.95049 167 ILE B CA 1
ATOM 3822 C C . ILE B 1 167 ? 19.68957 57.89126 124.06973 1.000 17.42733 167 ILE B C 1
ATOM 3823 O O . ILE B 1 167 ? 19.97118 56.71634 124.32134 1.000 20.88550 167 ILE B O 1
ATOM 3828 N N . ILE B 1 168 ? 18.88132 58.62237 124.84256 1.000 14.49828 168 ILE B N 1
ATOM 3829 C CA . ILE B 1 168 ? 18.12314 57.99159 125.91990 1.000 16.07391 168 ILE B CA 1
ATOM 3830 C C . ILE B 1 168 ? 17.02142 57.13304 125.33442 1.000 16.11151 168 ILE B C 1
ATOM 3831 O O . ILE B 1 168 ? 16.83163 55.97021 125.72094 1.000 17.18419 168 ILE B O 1
ATOM 3836 N N . GLU B 1 169 ? 16.25541 57.71816 124.41899 1.000 15.34101 169 GLU B N 1
ATOM 3837 C CA . GLU B 1 169 ? 15.13012 57.04910 123.79520 1.000 16.56503 169 GLU B CA 1
ATOM 3838 C C . GLU B 1 169 ? 14.80149 57.85024 122.55361 1.000 15.25350 169 GLU B C 1
ATOM 3839 O O . GLU B 1 169 ? 15.06766 59.05370 122.49528 1.000 15.14215 169 GLU B O 1
ATOM 3845 N N . GLY B 1 170 ? 14.23455 57.19211 121.56192 1.000 13.95586 170 GLY B N 1
ATOM 3846 C CA . GLY B 1 170 ? 13.88282 57.89596 120.33891 1.000 13.82592 170 GLY B CA 1
ATOM 3847 C C . GLY B 1 170 ? 12.74750 57.20854 119.62341 1.000 14.84851 170 GLY B C 1
ATOM 3848 O O . GLY B 1 170 ? 12.54222 55.99950 119.75902 1.000 15.62302 170 GLY B O 1
ATOM 3849 N N . LEU B 1 171 ? 12.00365 57.98522 118.85382 1.000 12.07737 171 LEU B N 1
ATOM 3850 C CA . LEU B 1 171 ? 10.95937 57.43765 118.01147 1.000 12.04128 171 LEU B CA 1
ATOM 3851 C C . LEU B 1 171 ? 11.12235 58.04024 116.63032 1.000 12.74301 171 LEU B C 1
ATOM 3852 O O . LEU B 1 171 ? 11.46336 59.21866 116.49910 1.000 14.37958 171 LEU B O 1
ATOM 3870 N N . THR B 1 173 ? 9.73579 58.37739 112.39080 1.000 12.63655 173 THR B N 1
ATOM 3871 C CA . THR B 1 173 ? 8.76883 58.19703 111.31656 1.000 12.63283 173 THR B CA 1
ATOM 3872 C C . THR B 1 173 ? 9.56516 58.26116 110.03156 1.000 14.16417 173 THR B C 1
ATOM 3873 O O . THR B 1 173 ? 10.46164 59.09737 109.91624 1.000 15.05399 173 THR B O 1
ATOM 3877 N N . THR B 1 174 ? 9.27564 57.38935 109.06528 1.000 12.19624 174 THR B N 1
ATOM 3878 C CA . THR B 1 174 ? 9.73552 57.64983 107.70836 1.000 10.84313 174 THR B CA 1
ATOM 3879 C C . THR B 1 174 ? 8.53435 58.03465 106.85512 1.000 11.01483 174 THR B C 1
ATOM 3880 O O . THR B 1 174 ? 7.50537 57.35380 106.88061 1.000 12.55326 174 THR B O 1
ATOM 3884 N N . VAL B 1 175 ? 8.65252 59.17152 106.17369 1.000 11.71644 175 VAL B N 1
ATOM 3885 C CA . VAL B 1 175 ? 7.69272 59.57572 105.15805 1.000 11.65905 175 VAL B CA 1
ATOM 3886 C C . VAL B 1 175 ? 8.25988 59.01131 103.87079 1.000 10.98522 175 VAL B C 1
ATOM 3887 O O . VAL B 1 175 ? 9.33229 59.43046 103.42431 1.000 10.44513 175 VAL B O 1
ATOM 3891 N N . HIS B 1 176 ? 7.58849 58.00281 103.32320 1.000 10.02635 176 HIS B N 1
ATOM 3892 C CA . HIS B 1 176 ? 8.21920 57.03741 102.43991 1.000 11.08125 176 HIS B CA 1
ATOM 3893 C C . HIS B 1 176 ? 7.52399 57.02790 101.09174 1.000 11.38541 176 HIS B C 1
ATOM 3894 O O . HIS B 1 176 ? 6.29027 57.05820 101.01740 1.000 10.27561 176 HIS B O 1
ATOM 3901 N N . ALA B 1 177 ? 8.32935 56.98973 100.03320 1.000 10.25375 177 ALA B N 1
ATOM 3902 C CA . ALA B 1 177 ? 7.80453 56.89437 98.67906 1.000 10.34070 177 ALA B CA 1
ATOM 3903 C C . ALA B 1 177 ? 6.94604 55.64277 98.50864 1.000 10.28400 177 ALA B C 1
ATOM 3904 O O . ALA B 1 177 ? 7.11079 54.63795 99.19582 1.000 11.41372 177 ALA B O 1
ATOM 3906 N N . THR B 1 178 ? 6.03933 55.70951 97.53598 1.000 11.41049 178 THR B N 1
ATOM 3907 C CA . THR B 1 178 ? 5.29259 54.52838 97.11133 1.000 10.40870 178 THR B CA 1
ATOM 3908 C C . THR B 1 178 ? 6.24469 53.44196 96.61275 1.000 13.64336 178 THR B C 1
ATOM 3909 O O . THR B 1 178 ? 7.25649 53.73381 95.97007 1.000 14.42096 178 THR B O 1
ATOM 3913 N N . THR B 1 179 ? 5.93514 52.17112 96.90517 1.000 14.69896 179 THR B N 1
ATOM 3914 C CA . THR B 1 179 ? 6.77225 51.09610 96.38017 1.000 14.84739 179 THR B CA 1
ATOM 3915 C C . THR B 1 179 ? 5.93212 50.05288 95.66134 1.000 13.10459 179 THR B C 1
ATOM 3916 O O . THR B 1 179 ? 4.69810 50.11189 95.62503 1.000 12.20636 179 THR B O 1
ATOM 3920 N N . ALA B 1 180 ? 6.64390 49.06595 95.11423 1.000 13.00385 180 ALA B N 1
ATOM 3921 C CA . ALA B 1 180 ? 6.02001 48.03787 94.28344 1.000 12.40284 180 ALA B CA 1
ATOM 3922 C C . ALA B 1 180 ? 5.01466 47.16999 95.04462 1.000 13.39172 180 ALA B C 1
ATOM 3923 O O . ALA B 1 180 ? 4.16533 46.54315 94.40656 1.000 14.73333 180 ALA B O 1
ATOM 3925 N N . THR B 1 181 ? 5.08816 47.10193 96.37388 1.000 14.10187 181 THR B N 1
ATOM 3926 C CA . THR B 1 181 ? 4.09249 46.30536 97.09042 1.000 15.06023 181 THR B CA 1
ATOM 3927 C C . THR B 1 181 ? 2.71857 46.96993 97.14839 1.000 14.51847 181 THR B C 1
ATOM 3928 O O . THR B 1 181 ? 1.73920 46.29363 97.49793 1.000 16.91597 181 THR B O 1
ATOM 3932 N N . GLN B 1 182 ? 2.61199 48.24880 96.78865 1.000 11.98514 182 GLN B N 1
ATOM 3933 C CA . GLN B 1 182 ? 1.36073 48.97594 96.88082 1.000 11.86943 182 GLN B CA 1
ATOM 3934 C C . GLN B 1 182 ? 0.49697 48.76000 95.64074 1.000 11.97538 182 GLN B C 1
ATOM 3935 O O . GLN B 1 182 ? 0.89928 48.10004 94.67957 1.000 12.92905 182 GLN B O 1
ATOM 3941 N N . LYS B 1 183 ? -0.71562 49.32666 95.67129 1.000 11.97340 183 LYS B N 1
ATOM 3942 C CA A LYS B 1 183 ? -1.70679 49.15201 94.61592 0.581 11.29139 183 LYS B CA 1
ATOM 3943 C CA B LYS B 1 183 ? -1.70133 49.15075 94.61239 0.419 11.37546 183 LYS B CA 1
ATOM 3944 C C . LYS B 1 183 ? -2.05496 50.49027 93.98837 1.000 12.26168 183 LYS B C 1
ATOM 3945 O O . LYS B 1 183 ? -2.07914 51.51418 94.66593 1.000 12.18250 183 LYS B O 1
ATOM 3956 N N . THR B 1 184 ? -2.34168 50.46749 92.67626 1.000 10.21238 184 THR B N 1
ATOM 3957 C CA . THR B 1 184 ? -2.66782 51.70681 91.97526 1.000 11.22514 184 THR B CA 1
ATOM 3958 C C . THR B 1 184 ? -4.04770 52.24193 92.34318 1.000 12.06445 184 THR B C 1
ATOM 3959 O O . THR B 1 184 ? -4.26933 53.46095 92.30389 1.000 13.70776 184 THR B O 1
ATOM 3963 N N . VAL B 1 185 ? -4.99952 51.35623 92.61310 1.000 13.06054 185 VAL B N 1
ATOM 3964 C CA . VAL B 1 185 ? -6.32104 51.71135 93.11888 1.000 12.93360 185 VAL B CA 1
ATOM 3965 C C . VAL B 1 185 ? -6.62727 50.69379 94.21239 1.000 12.07972 185 VAL B C 1
ATOM 3966 O O . VAL B 1 185 ? -5.97767 49.65259 94.30269 1.000 12.76937 185 VAL B O 1
ATOM 3970 N N . ASP B 1 186 ? -7.62485 50.99390 95.05262 1.000 10.84539 186 ASP B N 1
ATOM 3971 C CA . ASP B 1 186 ? -7.90556 50.11916 96.19007 1.000 11.74304 186 ASP B CA 1
ATOM 3972 C C . ASP B 1 186 ? -7.99961 48.66527 95.74537 1.000 12.41720 186 ASP B C 1
ATOM 3973 O O . ASP B 1 186 ? -8.89212 48.31408 94.97290 1.000 12.82019 186 ASP B O 1
ATOM 3978 N N . GLY B 1 187 ? -7.10639 47.81889 96.25231 1.000 11.22109 187 GLY B N 1
ATOM 3979 C CA . GLY B 1 187 ? -7.07703 46.42665 95.83876 1.000 12.95278 187 GLY B CA 1
ATOM 3980 C C . GLY B 1 187 ? -6.64971 45.48790 96.93913 1.000 14.12056 187 GLY B C 1
ATOM 3981 O O . GLY B 1 187 ? -6.39665 45.89276 98.07934 1.000 13.13906 187 GLY B O 1
ATOM 3982 N N . PRO B 1 188 ? -6.54870 44.19755 96.61891 1.000 16.29140 188 PRO B N 1
ATOM 3983 C CA . PRO B 1 188 ? -6.37726 43.18930 97.67443 1.000 16.50574 188 PRO B CA 1
ATOM 3984 C C . PRO B 1 188 ? -4.95832 43.15682 98.23169 1.000 16.70189 188 PRO B C 1
ATOM 3985 O O . PRO B 1 188 ? -3.97105 43.06855 97.49715 1.000 18.12427 188 PRO B O 1
ATOM 3989 N N . SER B 1 189 ? -4.86950 43.18371 99.55561 1.000 15.77623 189 SER B N 1
ATOM 3990 C CA . SER B 1 189 ? -3.62838 43.19493 100.28292 1.000 17.73512 189 SER B CA 1
ATOM 3991 C C . SER B 1 189 ? -3.95928 42.56021 101.63549 1.000 18.60408 189 SER B C 1
ATOM 3992 O O . SER B 1 189 ? -4.01527 43.20390 102.67411 1.000 17.71674 189 SER B O 1
ATOM 3995 N N . HIS B 1 190 ? -4.25061 41.25049 101.62457 1.000 18.42720 190 HIS B N 1
ATOM 3996 C CA . HIS B 1 190 ? -4.93051 40.66861 102.78126 1.000 21.08988 190 HIS B CA 1
ATOM 3997 C C . HIS B 1 190 ? -4.06257 40.63457 104.02824 1.000 20.97736 190 HIS B C 1
ATOM 3998 O O . HIS B 1 190 ? -4.61077 40.53418 105.13212 1.000 21.54197 190 HIS B O 1
ATOM 4005 N N . LYS B 1 191 ? -2.74194 40.74818 103.89039 1.000 21.30344 191 LYS B N 1
ATOM 4006 C CA . LYS B 1 191 ? -1.85261 40.75781 105.04573 1.000 25.78666 191 LYS B CA 1
ATOM 4007 C C . LYS B 1 191 ? -1.48046 42.16440 105.50123 1.000 22.46833 191 LYS B C 1
ATOM 4008 O O . LYS B 1 191 ? -0.77465 42.31417 106.50591 1.000 23.22765 191 LYS B O 1
ATOM 4014 N N . ASP B 1 192 ? -1.94118 43.19106 104.78948 1.000 20.07901 192 ASP B N 1
ATOM 4015 C CA . ASP B 1 192 ? -1.62933 44.57896 105.13816 1.000 19.92248 192 ASP B CA 1
ATOM 4016 C C . ASP B 1 192 ? -2.74953 45.42005 104.50599 1.000 16.30875 192 ASP B C 1
ATOM 4017 O O . ASP B 1 192 ? -2.61287 45.87960 103.38336 1.000 16.51660 192 ASP B O 1
ATOM 4022 N N . TRP B 1 193 ? -3.86152 45.54235 105.23832 1.000 15.42785 193 TRP B N 1
ATOM 4023 C CA . TRP B 1 193 ? -5.05828 46.12128 104.62289 1.000 12.76241 193 TRP B CA 1
ATOM 4024 C C . TRP B 1 193 ? -4.82056 47.55501 104.17115 1.000 12.36174 193 TRP B C 1
ATOM 4025 O O . TRP B 1 193 ? -5.23929 47.94209 103.08033 1.000 13.94282 193 TRP B O 1
ATOM 4036 N N . ARG B 1 194 ? -4.19561 48.38229 105.02180 1.000 13.64579 194 ARG B N 1
ATOM 4037 C CA . ARG B 1 194 ? -3.96574 49.76297 104.60573 1.000 10.31625 194 ARG B CA 1
ATOM 4038 C C . ARG B 1 194 ? -3.14171 49.82098 103.32712 1.000 10.01610 194 ARG B C 1
ATOM 4039 O O . ARG B 1 194 ? -3.35085 50.70574 102.49441 1.000 11.69167 194 ARG B O 1
ATOM 4047 N N . GLY B 1 195 ? -2.20061 48.88791 103.16689 1.000 12.35035 195 GLY B N 1
ATOM 4048 C CA . GLY B 1 195 ? -1.29946 48.86599 102.04211 1.000 14.26385 195 GLY B CA 1
ATOM 4049 C C . GLY B 1 195 ? -1.93976 48.49386 100.73638 1.000 13.85469 195 GLY B C 1
ATOM 4050 O O . GLY B 1 195 ? -1.26544 48.58068 99.70743 1.000 16.10091 195 GLY B O 1
ATOM 4051 N N . GLY B 1 196 ? -3.20618 48.05808 100.74799 1.000 12.29309 196 GLY B N 1
ATOM 4052 C CA . GLY B 1 196 ? -3.89515 47.84199 99.49349 1.000 12.06180 196 GLY B CA 1
ATOM 4053 C C . GLY B 1 196 ? -4.57897 49.06458 98.95164 1.000 11.24110 196 GLY B C 1
ATOM 4054 O O . GLY B 1 196 ? -5.03086 49.05890 97.80742 1.000 11.26689 196 GLY B O 1
ATOM 4055 N N . ARG B 1 197 ? -4.68186 50.12332 99.75078 1.000 11.15809 197 ARG B N 1
ATOM 4056 C CA . ARG B 1 197 ? -5.45139 51.28871 99.33391 1.000 9.50406 197 ARG B CA 1
ATOM 4057 C C . ARG B 1 197 ? -4.67483 52.08668 98.29151 1.000 10.55956 197 ARG B C 1
ATOM 4058 O O . ARG B 1 197 ? -3.44089 52.09788 98.29028 1.000 12.03933 197 ARG B O 1
ATOM 4066 N N . GLY B 1 198 ? -5.41632 52.75962 97.39678 1.000 9.64238 198 GLY B N 1
ATOM 4067 C CA . GLY B 1 198 ? -4.82271 53.41882 96.22703 1.000 12.03152 198 GLY B CA 1
ATOM 4068 C C . GLY B 1 198 ? -3.63823 54.29767 96.58183 1.000 11.26821 198 GLY B C 1
ATOM 4069 O O . GLY B 1 198 ? -3.77851 55.27625 97.33398 1.000 11.30254 198 GLY B O 1
ATOM 4070 N N . ALA B 1 199 ? -2.45628 53.97169 96.04540 1.000 11.23072 199 ALA B N 1
ATOM 4071 C CA . ALA B 1 199 ? -1.23204 54.62861 96.52344 1.000 9.57313 199 ALA B CA 1
ATOM 4072 C C . ALA B 1 199 ? -1.17633 56.09906 96.14316 1.000 10.85358 199 ALA B C 1
ATOM 4073 O O . ALA B 1 199 ? -0.69228 56.92011 96.93318 1.000 14.83913 199 ALA B O 1
ATOM 4075 N N . SER B 1 200 ? -1.64894 56.45418 94.93928 1.000 10.97062 200 SER B N 1
ATOM 4076 C CA . SER B 1 200 ? -1.56228 57.84644 94.49915 1.000 12.29537 200 SER B CA 1
ATOM 4077 C C . SER B 1 200 ? -2.56191 58.74964 95.20902 1.000 12.88982 200 SER B C 1
ATOM 4078 O O . SER B 1 200 ? -2.42685 59.98057 95.13293 1.000 14.20001 200 SER B O 1
ATOM 4081 N N . GLN B 1 201 ? -3.54880 58.17813 95.90593 1.000 9.87177 201 GLN B N 1
ATOM 4082 C CA . GLN B 1 201 ? -4.62067 58.94305 96.52384 1.000 8.24027 201 GLN B CA 1
ATOM 4083 C C . GLN B 1 201 ? -4.40187 59.23016 97.99805 1.000 8.87430 201 GLN B C 1
ATOM 4084 O O . GLN B 1 201 ? -5.11075 60.08208 98.54286 1.000 10.99460 201 GLN B O 1
ATOM 4090 N N . ASN B 1 202 ? -3.45623 58.54384 98.63713 1.000 8.99975 202 ASN B N 1
ATOM 4091 C CA . ASN B 1 202 ? -3.48066 58.39096 100.09005 1.000 9.04988 202 ASN B CA 1
ATOM 4092 C C . ASN B 1 202 ? -2.13831 58.63339 100.75609 1.000 9.15225 202 ASN B C 1
ATOM 4093 O O . ASN B 1 202 ? -1.07802 58.30228 100.21728 1.000 10.74334 202 ASN B O 1
ATOM 4098 N N . ILE B 1 203 ? -2.21890 59.16736 101.97206 1.000 9.31280 203 ILE B N 1
ATOM 4099 C CA . ILE B 1 203 ? -1.19837 58.96826 103.00413 1.000 9.97428 203 ILE B CA 1
ATOM 4100 C C . ILE B 1 203 ? -1.55866 57.67588 103.72811 1.000 10.35930 203 ILE B C 1
ATOM 4101 O O . ILE B 1 203 ? -2.68791 57.53402 104.21590 1.000 10.98626 203 ILE B O 1
ATOM 4106 N N . ILE B 1 204 ? -0.62190 56.72936 103.77680 1.000 9.27369 204 ILE B N 1
ATOM 4107 C CA . ILE B 1 204 ? -0.93294 55.37318 104.26196 1.000 8.89808 204 ILE B CA 1
ATOM 4108 C C . ILE B 1 204 ? -0.01919 55.00104 105.42322 1.000 9.47935 204 ILE B C 1
ATOM 4109 O O . ILE B 1 204 ? 1.17147 54.72537 105.20403 1.000 11.14478 204 ILE B O 1
ATOM 4114 N N . PRO B 1 205 ? -0.52892 54.92144 106.65196 1.000 10.21028 205 PRO B N 1
ATOM 4115 C CA . PRO B 1 205 ? 0.31528 54.44461 107.75879 1.000 11.90096 205 PRO B CA 1
ATOM 4116 C C . PRO B 1 205 ? 0.76421 53.01358 107.49863 1.000 13.68182 205 PRO B C 1
ATOM 4117 O O . PRO B 1 205 ? 0.00075 52.18395 106.99697 1.000 13.40495 205 PRO B O 1
ATOM 4121 N N . SER B 1 206 ? 2.00153 52.71684 107.89549 1.000 13.12048 206 SER B N 1
ATOM 4122 C CA A SER B 1 206 ? 2.55697 51.40045 107.65840 0.671 16.02661 206 SER B CA 1
ATOM 4123 C CA B SER B 1 206 ? 2.67910 51.46165 107.56814 0.329 15.93354 206 SER B CA 1
ATOM 4124 C C . SER B 1 206 ? 3.59096 51.08484 108.73015 1.000 16.37405 206 SER B C 1
ATOM 4125 O O . SER B 1 206 ? 4.15205 51.97112 109.37235 1.000 16.46281 206 SER B O 1
ATOM 4130 N N A SER B 1 207 ? 4.02772 49.82127 108.72879 0.554 20.32546 207 SER B N 1
ATOM 4131 N N B SER B 1 207 ? 3.51617 49.83112 109.16836 0.446 19.86365 207 SER B N 1
ATOM 4132 C CA A SER B 1 207 ? 5.18344 49.38163 109.50707 0.554 21.18130 207 SER B CA 1
ATOM 4133 C CA B SER B 1 207 ? 4.27278 49.40218 110.33731 0.446 22.05336 207 SER B CA 1
ATOM 4134 C C A SER B 1 207 ? 6.48451 49.55054 108.72277 0.554 20.85309 207 SER B C 1
ATOM 4135 C C B SER B 1 207 ? 5.62269 48.90633 109.85946 0.446 22.21097 207 SER B C 1
ATOM 4136 O O A SER B 1 207 ? 6.51504 49.42120 107.49880 0.554 22.60372 207 SER B O 1
ATOM 4137 O O B SER B 1 207 ? 5.69145 48.05704 108.96131 0.446 23.05428 207 SER B O 1
ATOM 4142 N N A THR B 1 208 ? 7.58160 49.82221 109.44057 0.554 20.43659 208 THR B N 1
ATOM 4143 N N B THR B 1 208 ? 6.68980 49.42747 110.45518 0.446 21.47645 208 THR B N 1
ATOM 4144 C CA A THR B 1 208 ? 8.88603 49.97763 108.80547 0.554 20.14969 208 THR B CA 1
ATOM 4145 C CA B THR B 1 208 ? 8.03244 49.05544 110.04214 0.446 20.09846 208 THR B CA 1
ATOM 4146 C C A THR B 1 208 ? 9.84198 48.87457 109.24398 0.554 19.02681 208 THR B C 1
ATOM 4147 C C B THR B 1 208 ? 8.86087 48.69203 111.26233 0.446 18.99052 208 THR B C 1
ATOM 4148 O O A THR B 1 208 ? 9.88954 48.50609 110.42445 0.554 19.12878 208 THR B O 1
ATOM 4149 O O B THR B 1 208 ? 8.82173 49.38774 112.28224 0.446 20.05146 208 THR B O 1
ATOM 4156 N N A GLY B 1 209 ? 10.61644 48.35691 108.28287 0.554 17.86197 209 GLY B N 1
ATOM 4157 N N B GLY B 1 209 ? 9.57594 47.58087 111.15941 0.446 20.18727 209 GLY B N 1
ATOM 4158 C CA A GLY B 1 209 ? 11.61806 47.35901 108.60938 0.554 18.21190 209 GLY B CA 1
ATOM 4159 C CA B GLY B 1 209 ? 10.54818 47.19351 112.14828 0.446 17.97001 209 GLY B CA 1
ATOM 4160 C C A GLY B 1 209 ? 12.63721 47.84581 109.61797 0.554 17.30378 209 GLY B C 1
ATOM 4161 C C B GLY B 1 209 ? 11.90142 47.83125 111.95743 0.446 16.95117 209 GLY B C 1
ATOM 4162 O O A GLY B 1 209 ? 13.25321 47.02919 110.31307 0.554 18.43024 209 GLY B O 1
ATOM 4163 O O B GLY B 1 209 ? 12.85402 47.45277 112.63981 0.446 17.21079 209 GLY B O 1
ATOM 4164 N N A ALA B 1 210 ? 12.82924 49.16607 109.71462 0.554 17.32379 210 ALA B N 1
ATOM 4165 N N B ALA B 1 210 ? 12.01955 48.80549 111.04773 0.446 16.50372 210 ALA B N 1
ATOM 4166 C CA A ALA B 1 210 ? 13.84363 49.71723 110.61241 0.554 16.63286 210 ALA B CA 1
ATOM 4167 C CA B ALA B 1 210 ? 13.34051 49.27224 110.64897 0.446 16.80502 210 ALA B CA 1
ATOM 4168 C C A ALA B 1 210 ? 13.50799 49.52001 112.08104 0.554 17.21757 210 ALA B C 1
ATOM 4169 C C B ALA B 1 210 ? 14.01040 50.09334 111.73497 0.446 16.66411 210 ALA B C 1
ATOM 4170 O O A ALA B 1 210 ? 14.42334 49.48839 112.91647 0.554 16.78197 210 ALA B O 1
ATOM 4171 O O B ALA B 1 210 ? 15.24247 50.12946 111.80712 0.446 17.38367 210 ALA B O 1
ATOM 4174 N N A ALA B 1 211 ? 12.22704 49.39828 112.43199 0.554 17.00314 211 ALA B N 1
ATOM 4175 N N B ALA B 1 211 ? 13.23479 50.74143 112.60457 0.446 17.02254 211 ALA B N 1
ATOM 4176 C CA A ALA B 1 211 ? 11.89257 49.27409 113.84587 0.554 18.06419 211 ALA B CA 1
ATOM 4177 C CA B ALA B 1 211 ? 13.86945 51.46513 113.69351 0.446 17.80330 211 ALA B CA 1
ATOM 4178 C C A ALA B 1 211 ? 12.48593 47.99844 114.43962 0.554 18.93055 211 ALA B C 1
ATOM 4179 C C B ALA B 1 211 ? 14.29236 50.52452 114.81546 0.446 18.48036 211 ALA B C 1
ATOM 4180 O O A ALA B 1 211 ? 12.98757 48.00826 115.56886 0.554 20.16987 211 ALA B O 1
ATOM 4181 O O B ALA B 1 211 ? 15.40948 50.63831 115.33332 0.446 18.36579 211 ALA B O 1
ATOM 4184 N N A LYS B 1 212 ? 12.48247 46.90422 113.68085 0.554 16.78957 212 LYS B N 1
ATOM 4185 N N B LYS B 1 212 ? 13.41943 49.58514 115.19564 0.446 19.03815 212 LYS B N 1
ATOM 4186 C CA A LYS B 1 212 ? 13.07674 45.65278 114.14546 0.554 18.37806 212 LYS B CA 1
ATOM 4187 C CA B LYS B 1 212 ? 13.78206 48.61314 116.21817 0.446 21.05749 212 LYS B CA 1
ATOM 4188 C C A LYS B 1 212 ? 14.57360 45.54186 113.86845 0.554 18.65426 212 LYS B C 1
ATOM 4189 C C B LYS B 1 212 ? 14.94135 47.74574 115.76676 0.446 20.42319 212 LYS B C 1
ATOM 4190 O O A LYS B 1 212 ? 15.26617 44.80393 114.58248 0.554 19.35146 212 LYS B O 1
ATOM 4191 O O B LYS B 1 212 ? 15.70404 47.25783 116.61337 0.446 18.40732 212 LYS B O 1
ATOM 4194 N N A ALA B 1 213 ? 15.10402 46.25270 112.86837 0.554 18.76150 213 ALA B N 1
ATOM 4195 N N B ALA B 1 213 ? 15.07412 47.54845 114.44017 0.446 19.21112 213 ALA B N 1
ATOM 4196 C CA A ALA B 1 213 ? 16.49113 46.03451 112.46556 0.554 18.77701 213 ALA B CA 1
ATOM 4197 C CA B ALA B 1 213 ? 16.12208 46.77155 113.78441 0.446 19.18851 213 ALA B CA 1
ATOM 4198 C C A ALA B 1 213 ? 17.52196 46.91695 113.16920 0.554 19.53916 213 ALA B C 1
ATOM 4199 C C B ALA B 1 213 ? 17.44383 47.50763 113.71362 0.446 19.75399 213 ALA B C 1
ATOM 4200 O O A ALA B 1 213 ? 18.68566 46.51249 113.25224 0.554 20.41215 213 ALA B O 1
ATOM 4201 O O B ALA B 1 213 ? 18.48560 46.86487 113.51388 0.446 20.04747 213 ALA B O 1
ATOM 4204 N N A VAL B 1 214 ? 17.15205 48.08416 113.70789 0.554 19.12869 214 VAL B N 1
ATOM 4205 N N B VAL B 1 214 ? 17.43657 48.82918 113.89724 0.446 18.53152 214 VAL B N 1
ATOM 4206 C CA A VAL B 1 214 ? 18.17136 49.08517 114.04734 0.554 18.90500 214 VAL B CA 1
ATOM 4207 C CA B VAL B 1 214 ? 18.66900 49.48106 114.28067 0.446 19.50759 214 VAL B CA 1
ATOM 4208 C C A VAL B 1 214 ? 18.99616 48.67696 115.28143 0.554 20.06580 214 VAL B C 1
ATOM 4209 C C B VAL B 1 214 ? 19.20658 48.79679 115.51779 0.446 19.78736 214 VAL B C 1
ATOM 4210 O O A VAL B 1 214 ? 20.21383 48.89035 115.33195 0.554 19.52007 214 VAL B O 1
ATOM 4211 O O B VAL B 1 214 ? 20.42252 48.80659 115.74333 0.446 20.21096 214 VAL B O 1
ATOM 4218 N N . GLY B 1 215 ? 18.33837 48.12146 116.29622 1.000 24.47594 215 GLY B N 1
ATOM 4219 C CA . GLY B 1 215 ? 18.91312 47.50963 117.48072 1.000 26.43435 215 GLY B CA 1
ATOM 4220 C C . GLY B 1 215 ? 19.69891 46.24663 117.19864 1.000 28.56157 215 GLY B C 1
ATOM 4221 O O . GLY B 1 215 ? 20.44192 45.78612 118.06960 1.000 28.50108 215 GLY B O 1
ATOM 4222 N N . LYS B 1 216 ? 19.53077 45.65798 116.01150 1.000 24.55080 216 LYS B N 1
ATOM 4223 C CA . LYS B 1 216 ? 20.37625 44.52717 115.63692 1.000 23.36941 216 LYS B CA 1
ATOM 4224 C C . LYS B 1 216 ? 21.71787 45.00295 115.08354 1.000 20.81169 216 LYS B C 1
ATOM 4225 O O . LYS B 1 216 ? 22.76539 44.42189 115.39785 1.000 22.01615 216 LYS B O 1
ATOM 4231 N N . VAL B 1 217 ? 21.71792 46.07277 114.28352 1.000 19.66760 217 VAL B N 1
ATOM 4232 C CA A VAL B 1 217 ? 22.99032 46.56882 113.77372 0.802 20.35192 217 VAL B CA 1
ATOM 4233 C CA B VAL B 1 217 ? 22.94106 46.63876 113.73092 0.198 20.53219 217 VAL B CA 1
ATOM 4234 C C . VAL B 1 217 ? 23.68003 47.51319 114.74170 1.000 21.47412 217 VAL B C 1
ATOM 4235 O O . VAL B 1 217 ? 24.89197 47.72580 114.61694 1.000 21.88996 217 VAL B O 1
ATOM 4242 N N . LEU B 1 218 ? 22.96537 48.05083 115.72500 1.000 23.00042 218 LEU B N 1
ATOM 4243 C CA . LEU B 1 218 ? 23.54704 48.88813 116.76764 1.000 22.59334 218 LEU B CA 1
ATOM 4244 C C . LEU B 1 218 ? 22.99335 48.36170 118.08317 1.000 24.75416 218 LEU B C 1
ATOM 4245 O O . LEU B 1 218 ? 21.99212 48.87868 118.60191 1.000 24.74383 218 LEU B O 1
ATOM 4250 N N . PRO B 1 219 ? 23.60180 47.30879 118.63509 1.000 25.83479 219 PRO B N 1
ATOM 4251 C CA . PRO B 1 219 ? 23.03841 46.68973 119.84699 1.000 24.69706 219 PRO B CA 1
ATOM 4252 C C . PRO B 1 219 ? 22.92437 47.64944 121.01750 1.000 26.03899 219 PRO B C 1
ATOM 4253 O O . PRO B 1 219 ? 22.02572 47.48964 121.85555 1.000 26.61073 219 PRO B O 1
ATOM 4257 N N . GLU B 1 220 ? 23.81166 48.63940 121.10225 1.000 24.27483 220 GLU B N 1
ATOM 4258 C CA . GLU B 1 220 ? 23.71016 49.62932 122.16839 1.000 23.84411 220 GLU B CA 1
ATOM 4259 C C . GLU B 1 220 ? 22.39339 50.40784 122.12800 1.000 21.69441 220 GLU B C 1
ATOM 4260 O O . GLU B 1 220 ? 22.00919 51.00069 123.14436 1.000 22.43814 220 GLU B O 1
ATOM 4266 N N . LEU B 1 221 ? 21.67101 50.39785 121.00864 1.000 20.70483 221 LEU B N 1
ATOM 4267 C CA . LEU B 1 221 ? 20.38315 51.07798 120.90606 1.000 16.25739 221 LEU B CA 1
ATOM 4268 C C . LEU B 1 221 ? 19.20019 50.12018 120.93728 1.000 18.34833 221 LEU B C 1
ATOM 4269 O O . LEU B 1 221 ? 18.06212 50.55331 120.75479 1.000 18.70406 221 LEU B O 1
ATOM 4274 N N . ASN B 1 222 ? 19.41888 48.82684 121.16989 1.000 22.76385 222 ASN B N 1
ATOM 4275 C CA . ASN B 1 222 ? 18.27103 47.92859 121.17877 1.000 24.93932 222 ASN B CA 1
ATOM 4276 C C . ASN B 1 222 ? 17.31197 48.31207 122.29803 1.000 21.31551 222 ASN B C 1
ATOM 4277 O O . ASN B 1 222 ? 17.73662 48.57684 123.42534 1.000 23.20224 222 ASN B O 1
ATOM 4282 N N . GLY B 1 223 ? 16.02355 48.36334 121.97278 1.000 21.19156 223 GLY B N 1
ATOM 4283 C CA . GLY B 1 223 ? 15.01414 48.76135 122.93540 1.000 22.22443 223 GLY B CA 1
ATOM 4284 C C . GLY B 1 223 ? 14.90089 50.25156 123.16447 1.000 19.74477 223 GLY B C 1
ATOM 4285 O O . GLY B 1 223 ? 14.01890 50.67730 123.92471 1.000 20.02715 223 GLY B O 1
ATOM 4286 N N . LYS B 1 224 ? 15.76653 51.05221 122.54382 1.000 16.96709 224 LYS B N 1
ATOM 4287 C CA . LYS B 1 224 ? 15.77574 52.50215 122.70734 1.000 14.87422 224 LYS B CA 1
ATOM 4288 C C . LYS B 1 224 ? 15.18365 53.25405 121.52413 1.000 14.27404 224 LYS B C 1
ATOM 4289 O O . LYS B 1 224 ? 15.02727 54.47741 121.61187 1.000 15.30929 224 LYS B O 1
ATOM 4295 N N . LEU B 1 225 ? 14.87257 52.56629 120.42540 1.000 14.53195 225 LEU B N 1
ATOM 4296 C CA A LEU B 1 225 ? 14.39057 53.20540 119.20296 0.527 14.44338 225 LEU B CA 1
ATOM 4297 C CA B LEU B 1 225 ? 14.37576 53.21950 119.22680 0.473 14.50431 225 LEU B CA 1
ATOM 4298 C C . LEU B 1 225 ? 13.33884 52.32348 118.56820 1.000 15.98992 225 LEU B C 1
ATOM 4299 O O . LEU B 1 225 ? 13.53941 51.11095 118.46013 1.000 18.53154 225 LEU B O 1
ATOM 4308 N N . THR B 1 226 ? 12.24291 52.92171 118.13032 1.000 13.68963 226 THR B N 1
ATOM 4309 C CA . THR B 1 226 ? 11.34281 52.22896 117.21699 1.000 14.72468 226 THR B CA 1
ATOM 4310 C C . THR B 1 226 ? 10.63753 53.29760 116.39767 1.000 15.18584 226 THR B C 1
ATOM 4311 O O . THR B 1 226 ? 10.99090 54.47441 116.46066 1.000 13.62390 226 THR B O 1
ATOM 4315 N N . GLY B 1 227 ? 9.71029 52.88337 115.54903 1.000 15.72688 227 GLY B N 1
ATOM 4316 C CA . GLY B 1 227 ? 9.02554 53.89221 114.76241 1.000 13.25583 227 GLY B CA 1
ATOM 4317 C C . GLY B 1 227 ? 8.02380 53.27523 113.82072 1.000 15.02589 227 GLY B C 1
ATOM 4318 O O . GLY B 1 227 ? 7.63394 52.10905 113.95958 1.000 17.34352 227 GLY B O 1
ATOM 4332 N N . ALA B 1 229 ? 5.91209 54.21017 109.60921 1.000 12.41161 229 ALA B N 1
ATOM 4333 C CA . ALA B 1 229 ? 6.03054 54.86724 108.31093 1.000 12.29857 229 ALA B CA 1
ATOM 4334 C C . ALA B 1 229 ? 4.70383 55.47679 107.87610 1.000 11.98752 229 ALA B C 1
ATOM 4335 O O . ALA B 1 229 ? 3.62760 55.02802 108.27551 1.000 13.26162 229 ALA B O 1
ATOM 4337 N N . PHE B 1 230 ? 4.78940 56.49040 107.00634 1.000 11.35594 230 PHE B N 1
ATOM 4338 C CA . PHE B 1 230 ? 3.65083 56.91952 106.19698 1.000 10.19361 230 PHE B CA 1
ATOM 4339 C C . PHE B 1 230 ? 4.07334 56.81266 104.74621 1.000 9.89848 230 PHE B C 1
ATOM 4340 O O . PHE B 1 230 ? 5.02738 57.48148 104.33519 1.000 11.39893 230 PHE B O 1
ATOM 4348 N N . ARG B 1 231 ? 3.37913 55.97755 103.97706 1.000 10.96602 231 ARG B N 1
ATOM 4349 C CA . ARG B 1 231 ? 3.61728 55.92970 102.53814 1.000 10.77780 231 ARG B CA 1
ATOM 4350 C C . ARG B 1 231 ? 2.84739 57.05688 101.87188 1.000 10.48104 231 ARG B C 1
ATOM 4351 O O . ARG B 1 231 ? 1.67534 57.27171 102.19532 1.000 11.88869 231 ARG B O 1
ATOM 4359 N N . VAL B 1 232 ? 3.49958 57.76213 100.95046 1.000 9.78114 232 VAL B N 1
ATOM 4360 C CA . VAL B 1 232 ? 2.87154 58.93372 100.30888 1.000 10.44993 232 VAL B CA 1
ATOM 4361 C C . VAL B 1 232 ? 3.05256 58.81830 98.79754 1.000 10.62445 232 VAL B C 1
ATOM 4362 O O . VAL B 1 232 ? 3.85482 58.01100 98.31449 1.000 10.39748 232 VAL B O 1
ATOM 4366 N N . PRO B 1 233 ? 2.28671 59.62626 98.02236 1.000 10.86473 233 PRO B N 1
ATOM 4367 C CA . PRO B 1 233 ? 2.30187 59.48990 96.53716 1.000 9.99893 233 PRO B CA 1
ATOM 4368 C C . PRO B 1 233 ? 3.48385 60.16803 95.85295 1.000 13.61613 233 PRO B C 1
ATOM 4369 O O . PRO B 1 233 ? 3.32836 61.09341 95.04019 1.000 18.86601 233 PRO B O 1
ATOM 4373 N N . THR B 1 234 ? 4.67590 59.71001 96.15630 1.000 11.81802 234 THR B N 1
ATOM 4374 C CA . THR B 1 234 ? 5.83762 60.02171 95.33442 1.000 10.00836 234 THR B CA 1
ATOM 4375 C C . THR B 1 234 ? 6.45546 58.70488 94.88045 1.000 10.96980 234 THR B C 1
ATOM 4376 O O . THR B 1 234 ? 6.27153 57.66174 95.52328 1.000 12.46432 234 THR B O 1
ATOM 4380 N N . PRO B 1 235 ? 7.17063 58.69599 93.76010 1.000 11.08506 235 PRO B N 1
ATOM 4381 C CA . PRO B 1 235 ? 7.63683 57.42623 93.20723 1.000 11.57373 235 PRO B CA 1
ATOM 4382 C C . PRO B 1 235 ? 8.97554 56.94343 93.74748 1.000 9.79215 235 PRO B C 1
ATOM 4383 O O . PRO B 1 235 ? 9.32152 55.77597 93.53684 1.000 12.41036 235 PRO B O 1
ATOM 4387 N N . ASN B 1 236 ? 9.72757 57.79667 94.43017 1.000 10.90700 236 ASN B N 1
ATOM 4388 C CA . ASN B 1 236 ? 11.03912 57.45260 94.94218 1.000 11.11655 236 ASN B CA 1
ATOM 4389 C C . ASN B 1 236 ? 11.51627 58.59911 95.81509 1.000 10.46791 236 ASN B C 1
ATOM 4390 O O . ASN B 1 236 ? 11.10425 59.74672 95.61116 1.000 11.50759 236 ASN B O 1
ATOM 4395 N N . VAL B 1 237 ? 12.40350 58.26132 96.75759 1.000 10.90227 237 VAL B N 1
ATOM 4396 C CA . VAL B 1 237 ? 13.04379 59.11277 97.76942 1.000 11.59291 237 VAL B CA 1
ATOM 4397 C C . VAL B 1 237 ? 12.13411 59.19912 98.99112 1.000 10.15291 237 VAL B C 1
ATOM 4398 O O . VAL B 1 237 ? 10.90837 59.38735 98.87727 1.000 13.13973 237 VAL B O 1
ATOM 4402 N N . SER B 1 238 ? 12.73444 59.01494 100.16593 1.000 10.07521 238 SER B N 1
ATOM 4403 C CA . SER B 1 238 ? 12.01326 58.97182 101.42235 1.000 9.21300 238 SER B CA 1
ATOM 4404 C C . SER B 1 238 ? 12.78335 59.80049 102.44048 1.000 10.23668 238 SER B C 1
ATOM 4405 O O . SER B 1 238 ? 13.89360 60.25131 102.17369 1.000 10.91796 238 SER B O 1
ATOM 4408 N N . VAL B 1 239 ? 12.20081 60.02506 103.61595 1.000 9.84936 239 VAL B N 1
ATOM 4409 C CA . VAL B 1 239 ? 12.86285 60.87111 104.60265 1.000 10.27881 239 V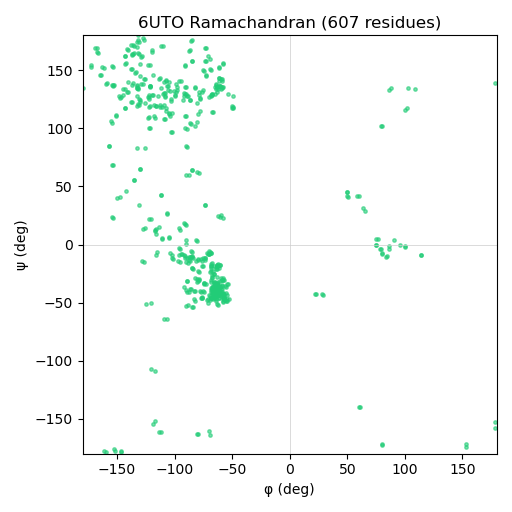AL B CA 1
ATOM 4410 C C . VAL B 1 239 ? 12.57635 60.34813 105.99955 1.000 11.92127 239 VAL B C 1
ATOM 4411 O O . VAL B 1 239 ? 11.43766 59.98935 106.31582 1.000 12.81209 239 VAL B O 1
ATOM 4415 N N . VAL B 1 240 ? 13.63319 60.25884 106.81467 1.000 11.34215 240 VAL B N 1
ATOM 4416 C CA . VAL B 1 240 ? 13.53323 59.89410 108.22561 1.000 11.67289 240 VAL B CA 1
ATOM 4417 C C . VAL B 1 240 ? 13.35748 61.14831 109.07062 1.000 11.43623 240 VAL B C 1
ATOM 4418 O O . VAL B 1 240 ? 14.06812 62.15133 108.89907 1.000 12.32841 240 VAL B O 1
ATOM 4422 N N . ASP B 1 241 ? 12.42173 61.06466 110.01232 1.000 11.46529 241 ASP B N 1
ATOM 4423 C CA . ASP B 1 241 ? 12.06362 62.12137 110.95484 1.000 12.59577 241 ASP B CA 1
ATOM 4424 C C . ASP B 1 241 ? 12.30285 61.47755 112.32070 1.000 12.48879 241 ASP B C 1
ATOM 4425 O O . ASP B 1 241 ? 11.49663 60.66710 112.78073 1.000 14.24150 241 ASP B O 1
ATOM 4430 N N . LEU B 1 242 ? 13.43463 61.78451 112.95121 1.000 10.58942 242 LEU B N 1
ATOM 4431 C CA . LEU B 1 242 ? 13.88219 61.08736 114.15267 1.000 12.61315 242 LEU B CA 1
ATOM 4432 C C . LEU B 1 242 ? 13.75140 62.01818 115.34744 1.000 13.19380 242 LEU B C 1
ATOM 4433 O O . LEU B 1 242 ? 14.38655 63.06861 115.37708 1.000 13.96707 242 LEU B O 1
ATOM 4438 N N . THR B 1 243 ? 12.95233 61.62476 116.34381 1.000 12.12235 243 THR B N 1
ATOM 4439 C CA . THR B 1 243 ? 12.74178 62.44026 117.54315 1.000 12.44147 243 THR B CA 1
ATOM 4440 C C . THR B 1 243 ? 13.48836 61.75437 118.67366 1.000 12.99706 243 THR B C 1
ATOM 4441 O O . THR B 1 243 ? 13.14533 60.63007 119.03398 1.000 14.58116 243 THR B O 1
ATOM 4445 N N . VAL B 1 244 ? 14.52491 62.40014 119.21745 1.000 12.93656 244 VAL B N 1
ATOM 4446 C CA A VAL B 1 244 ? 15.37335 61.75552 120.22085 1.000 13.95291 244 VAL B CA 1
ATOM 4447 C CA B VAL B 1 244 ? 15.37333 61.75311 120.21076 0.000 14.79896 244 VAL B CA 1
ATOM 4448 C C . VAL B 1 244 ? 15.54897 62.63960 121.43581 1.000 16.03898 244 VAL B C 1
ATOM 4449 O O . VAL B 1 244 ? 15.61201 63.86911 121.34009 1.000 15.63554 244 VAL B O 1
ATOM 4456 N N . ARG B 1 245 ? 15.63656 61.98797 122.59453 1.000 13.66495 245 ARG B N 1
ATOM 4457 C CA . ARG B 1 245 ? 16.05275 62.58430 123.85718 1.000 15.18756 245 ARG B CA 1
ATOM 4458 C C . ARG B 1 245 ? 17.52188 62.25996 124.06666 1.000 14.75223 245 ARG B C 1
ATOM 4459 O O . ARG B 1 245 ? 17.93230 61.10963 123.88028 1.000 15.70001 245 ARG B O 1
ATOM 4467 N N . LEU B 1 246 ? 18.30436 63.27009 124.44063 1.000 16.21069 246 LEU B N 1
ATOM 4468 C CA . LEU B 1 246 ? 19.74987 63.16586 124.56258 1.000 16.84421 246 LEU B CA 1
ATOM 4469 C C . LEU B 1 246 ? 20.19148 63.20494 126.01207 1.000 18.50993 246 LEU B C 1
ATOM 4470 O O . LEU B 1 246 ? 19.67958 63.99828 126.80573 1.000 19.34176 246 LEU B O 1
ATOM 4475 N N . GLU B 1 247 ? 21.17226 62.36175 126.32952 1.000 15.98192 247 GLU B N 1
ATOM 4476 C CA . GLU B 1 247 ? 21.76142 62.36194 127.66399 1.000 21.32094 247 GLU B CA 1
ATOM 4477 C C . GLU B 1 247 ? 22.61196 63.61002 127.87935 1.000 21.02800 247 GLU B C 1
ATOM 4478 O O . GLU B 1 247 ? 22.51088 64.27858 128.91627 1.000 25.11963 247 GLU B O 1
ATOM 4484 N N . LYS B 1 248 ? 23.46099 63.93291 126.91561 1.000 21.89917 248 LYS B N 1
ATOM 4485 C CA A LYS B 1 248 ? 24.31156 65.11391 126.97892 0.483 25.22651 248 LYS B CA 1
ATOM 4486 C CA B LYS B 1 248 ? 24.30639 65.11452 126.98765 0.517 25.22904 248 LYS B CA 1
ATOM 4487 C C . LYS B 1 248 ? 23.62517 66.28300 126.28369 1.000 24.55043 248 LYS B C 1
ATOM 4488 O O . LYS B 1 248 ? 23.15424 66.14799 125.14949 1.000 24.40066 248 LYS B O 1
ATOM 4499 N N . ALA B 1 249 ? 23.58077 67.43130 126.95714 1.000 24.20131 249 ALA B N 1
ATOM 4500 C CA . ALA B 1 249 ? 22.98051 68.61063 126.34909 1.000 24.91722 249 ALA B CA 1
ATOM 4501 C C . ALA B 1 249 ? 23.77448 69.01126 125.11524 1.000 27.05831 249 ALA B C 1
ATOM 4502 O O . ALA B 1 249 ? 25.00930 69.03475 125.12877 1.000 28.80998 249 ALA B O 1
ATOM 4504 N N . ALA B 1 250 ? 23.06050 69.32655 124.03990 1.000 24.35227 250 ALA B N 1
ATOM 4505 C CA . ALA B 1 250 ? 23.71843 69.72595 122.80483 1.000 25.67016 250 ALA B CA 1
ATOM 4506 C C . ALA B 1 250 ? 22.85469 70.75302 122.10267 1.000 26.19459 250 ALA B C 1
ATOM 4507 O O . ALA B 1 250 ? 21.66402 70.51263 121.87310 1.000 27.27010 250 ALA B O 1
ATOM 4509 N N . THR B 1 251 ? 23.45837 71.88840 121.76757 1.000 24.69104 251 THR B N 1
ATOM 4510 C CA . THR B 1 251 ? 22.77388 72.87944 120.95863 1.000 24.51210 251 THR B CA 1
ATOM 4511 C C . THR B 1 251 ? 22.59692 72.34718 119.54710 1.000 22.79603 251 THR B C 1
ATOM 4512 O O . THR B 1 251 ? 23.31143 71.44830 119.09553 1.000 24.40078 251 THR B O 1
ATOM 4516 N N . TYR B 1 252 ? 21.64722 72.93272 118.82603 1.000 22.97755 252 TYR B N 1
ATOM 4517 C CA . TYR B 1 252 ? 21.44549 72.46084 117.46862 1.000 22.79447 252 TYR B CA 1
ATOM 4518 C C . TYR B 1 252 ? 22.69590 72.68825 116.62470 1.000 23.49423 252 TYR B C 1
ATOM 4519 O O . TYR B 1 252 ? 23.01829 71.86070 115.77444 1.000 22.83587 252 TYR B O 1
ATOM 4528 N N . GLU B 1 253 ? 23.45480 73.75719 116.89221 1.000 27.71673 253 GLU B N 1
ATOM 4529 C CA . GLU B 1 253 ? 24.70939 73.95342 116.16585 1.000 26.98482 253 GLU B CA 1
ATOM 4530 C C . GLU B 1 253 ? 25.71407 72.85673 116.48067 1.000 23.51749 253 GLU B C 1
ATOM 4531 O O . GLU B 1 253 ? 26.43658 72.40057 115.58821 1.000 24.20683 253 GLU B O 1
ATOM 4537 N N . GLN B 1 254 ? 25.76059 72.39660 117.73924 1.000 23.45859 254 GLN B N 1
ATOM 4538 C CA . GLN B 1 254 ? 26.65855 71.29895 118.07945 1.000 22.91177 254 GLN B CA 1
ATOM 4539 C C . GLN B 1 254 ? 26.24150 70.00256 117.40066 1.000 22.00040 254 GLN B C 1
ATOM 4540 O O . GLN B 1 254 ? 27.09929 69.20464 117.00156 1.000 21.86751 254 GLN B O 1
ATOM 4546 N N . ILE B 1 255 ? 24.93394 69.76254 117.27900 1.000 21.88763 255 ILE B N 1
ATOM 4547 C CA . ILE B 1 255 ? 24.47007 68.57307 116.56776 1.000 21.41168 255 ILE B CA 1
ATOM 4548 C C . ILE B 1 255 ? 24.86889 68.64657 115.09898 1.000 19.81608 255 ILE B C 1
ATOM 4549 O O . ILE B 1 255 ? 25.43109 67.69692 114.54401 1.000 19.52416 255 ILE B O 1
ATOM 4554 N N . LYS B 1 256 ? 24.60355 69.78752 114.45010 1.000 21.09349 256 LYS B N 1
ATOM 4555 C CA . LYS B 1 256 ? 25.02406 69.96597 113.06361 1.000 23.38296 256 LYS B CA 1
ATOM 4556 C C . LYS B 1 256 ? 26.51389 69.68564 112.89343 1.000 22.17366 256 LYS B C 1
ATOM 4557 O O . LYS B 1 256 ? 26.92454 68.95762 111.98358 1.000 23.77417 256 LYS B O 1
ATOM 4563 N N . ALA B 1 257 ? 27.33785 70.24529 113.78099 1.000 23.22670 257 ALA B N 1
ATOM 4564 C CA . ALA B 1 257 ? 28.78101 70.08810 113.65422 1.000 23.19020 257 ALA B CA 1
ATOM 4565 C C . ALA B 1 257 ? 29.20015 68.62945 113.77040 1.000 22.10292 257 ALA B C 1
ATOM 4566 O O . ALA B 1 257 ? 30.08854 68.17504 113.04128 1.000 23.05897 257 ALA B O 1
ATOM 4568 N N . ALA B 1 258 ? 28.57376 67.87294 114.68323 1.000 20.18197 258 ALA B N 1
ATOM 4569 C CA . ALA B 1 258 ? 28.92315 66.46000 114.80904 1.000 19.72375 258 ALA B CA 1
ATOM 4570 C C . ALA B 1 258 ? 28.52716 65.67303 113.57031 1.000 20.06931 258 ALA B C 1
ATOM 4571 O O . ALA B 1 258 ? 29.28604 64.81353 113.10344 1.000 20.39539 258 ALA B O 1
ATOM 4573 N N . VAL B 1 259 ? 27.33694 65.94013 113.02532 1.000 19.57450 259 VAL B N 1
ATOM 4574 C CA . VAL B 1 259 ? 26.91132 65.21954 111.83113 1.000 19.58149 259 VAL B CA 1
ATOM 4575 C C . VAL B 1 259 ? 27.81419 65.57524 110.66081 1.000 20.00525 259 VAL B C 1
ATOM 4576 O O . VAL B 1 259 ? 28.28042 64.69639 109.92282 1.000 20.84137 259 VAL B O 1
ATOM 4580 N N . LYS B 1 260 ? 28.08809 66.86941 110.49369 1.000 22.05857 260 LYS B N 1
ATOM 4581 C CA . LYS B 1 260 ? 28.94776 67.31853 109.40697 1.000 23.71679 260 LYS B CA 1
ATOM 4582 C C . LYS B 1 260 ? 30.32549 66.68372 109.50853 1.000 23.45060 260 LYS B C 1
ATOM 4583 O O . LYS B 1 260 ? 30.89199 66.23855 108.50461 1.000 24.26651 260 LYS B O 1
ATOM 4589 N N . ALA B 1 261 ? 30.87044 66.61210 110.72251 1.000 23.10491 261 ALA B N 1
ATOM 4590 C CA . ALA B 1 261 ? 32.19103 66.01849 110.90092 1.000 23.60322 261 ALA B CA 1
ATOM 4591 C C . ALA B 1 261 ? 32.19313 64.54380 110.51136 1.000 24.89765 261 ALA B C 1
ATOM 4592 O O . ALA B 1 261 ? 33.15089 64.05948 109.90082 1.000 26.66338 261 ALA B O 1
ATOM 4594 N N . ALA B 1 262 ? 31.12742 63.80909 110.84646 1.000 22.94264 262 ALA B N 1
ATOM 4595 C CA . ALA B 1 262 ? 31.06557 62.41126 110.43459 1.000 21.17725 262 ALA B CA 1
ATOM 4596 C C . ALA B 1 262 ? 30.91593 62.29076 108.92196 1.000 22.17485 262 ALA B C 1
ATOM 4597 O O . ALA B 1 262 ? 31.51245 61.40085 108.30499 1.000 23.09243 262 ALA B O 1
ATOM 4599 N N . ALA B 1 263 ? 30.11564 63.17654 108.31339 1.000 19.75791 263 ALA B N 1
ATOM 4600 C CA . ALA B 1 263 ? 29.87601 63.12739 106.87560 1.000 20.13310 263 ALA B CA 1
ATOM 4601 C C . ALA B 1 263 ? 31.14119 63.42168 106.08257 1.000 23.13651 263 ALA B C 1
ATOM 4602 O O . ALA B 1 263 ? 31.33755 62.87061 104.99167 1.000 24.26197 263 ALA B O 1
ATOM 4604 N N . GLU B 1 264 ? 32.00579 64.27272 106.61341 1.000 24.86725 264 GLU B N 1
ATOM 4605 C CA . GLU B 1 264 ? 33.23951 64.64044 105.93428 1.000 29.34400 264 GLU B CA 1
ATOM 4606 C C . GLU B 1 264 ? 34.40915 63.74281 106.30046 1.000 30.86213 264 GLU B C 1
ATOM 4607 O O . GLU B 1 264 ? 35.46074 63.82587 105.65701 1.000 33.79581 264 GLU B O 1
ATOM 4613 N N . GLY B 1 265 ? 34.25329 62.89898 107.30907 1.000 27.71406 265 GLY B N 1
ATOM 4614 C CA . GLY B 1 265 ? 35.31106 62.00944 107.73699 1.000 27.78916 265 GLY B CA 1
ATOM 4615 C C . GLY B 1 265 ? 34.93461 60.54673 107.66404 1.000 26.68336 265 GLY B C 1
ATOM 4616 O O . GLY B 1 265 ? 34.80306 59.97533 106.57626 1.000 28.10130 265 GLY B O 1
ATOM 4617 N N . GLU B 1 266 ? 34.70974 59.95557 108.83660 1.000 27.50568 266 GLU B N 1
ATOM 4618 C CA . GLU B 1 266 ? 34.57148 58.50713 108.97020 1.000 32.51916 266 GLU B CA 1
ATOM 4619 C C . GLU B 1 266 ? 33.44119 57.94465 108.10558 1.000 31.26482 266 GLU B C 1
ATOM 4620 O O . GLU B 1 266 ? 33.58186 56.87085 107.50440 1.000 33.66193 266 GLU B O 1
ATOM 4639 N N . LYS B 1 268 ? 32.07297 59.28534 105.37584 1.000 23.61454 268 LYS B N 1
ATOM 4640 C CA . LYS B 1 268 ? 32.02041 59.90775 104.05930 1.000 24.16221 268 LYS B CA 1
ATOM 4641 C C . LYS B 1 268 ? 31.48487 58.91427 103.03475 1.000 22.84361 268 LYS B C 1
ATOM 4642 O O . LYS B 1 268 ? 31.89745 57.74836 103.01061 1.000 24.45869 268 LYS B O 1
ATOM 4648 N N . GLY B 1 269 ? 30.54379 59.36727 102.20244 1.000 21.66321 269 GLY B N 1
ATOM 4649 C CA . GLY B 1 269 ? 29.89339 58.49997 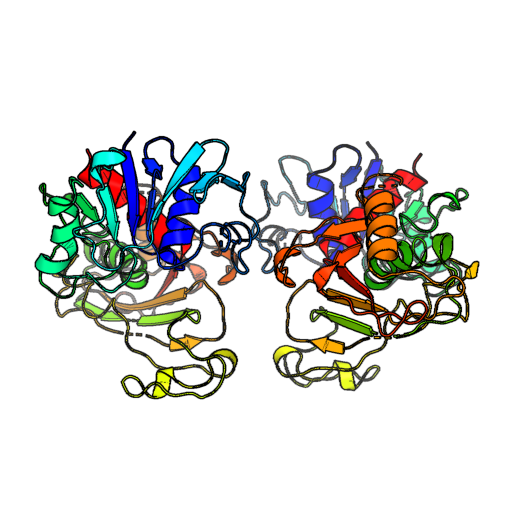101.23424 1.000 23.15958 269 GLY B CA 1
ATOM 4650 C C . GLY B 1 269 ? 28.72984 57.68897 101.77812 1.000 20.06999 269 GLY B C 1
ATOM 4651 O O . GLY B 1 269 ? 27.99806 57.07463 100.98906 1.000 21.93940 269 GLY B O 1
ATOM 4652 N N . VAL B 1 270 ? 28.54752 57.65851 103.09459 1.000 17.94878 270 VAL B N 1
ATOM 4653 C CA . VAL B 1 270 ? 27.39770 57.02492 103.73677 1.000 17.44317 270 VAL B CA 1
ATOM 4654 C C . VAL B 1 270 ? 26.44690 58.08243 104.26394 1.000 16.61488 270 VAL B C 1
ATOM 4655 O O . VAL B 1 270 ? 25.30569 58.18661 103.81178 1.000 15.61808 270 VAL B O 1
ATOM 4659 N N . LEU B 1 271 ? 26.90973 58.88039 105.22543 1.000 16.55856 271 LEU B N 1
ATOM 4660 C CA . LEU B 1 271 ? 26.19401 60.02333 105.76196 1.000 16.57247 271 LEU B CA 1
ATOM 4661 C C . LEU B 1 271 ? 26.58267 61.26629 104.97603 1.000 18.59414 271 LEU B C 1
ATOM 4662 O O . LEU B 1 271 ? 27.77060 61.55805 104.82728 1.000 20.05501 271 LEU B O 1
ATOM 4667 N N . GLY B 1 272 ? 25.58089 61.99937 104.48767 1.000 17.34221 272 GLY B N 1
ATOM 4668 C CA . GLY B 1 272 ? 25.78410 63.28323 103.85449 1.000 18.28855 272 GLY B CA 1
ATOM 4669 C C . GLY B 1 272 ? 25.23141 64.39272 104.73695 1.000 17.93919 272 GLY B C 1
ATOM 4670 O O . GLY B 1 272 ? 24.57502 64.15804 105.75062 1.000 15.93334 272 GLY B O 1
ATOM 4671 N N . TYR B 1 273 ? 25.53579 65.62862 104.34308 1.000 16.41420 273 TYR B N 1
ATOM 4672 C CA . TYR B 1 273 ? 25.16028 66.78127 105.15097 1.000 17.02195 273 TYR B CA 1
ATOM 4673 C C . TYR B 1 273 ? 24.81946 67.92712 104.21277 1.000 17.93078 273 TYR B C 1
ATOM 4674 O O . TYR B 1 273 ? 25.61092 68.23704 103.31922 1.000 19.88446 273 TYR B O 1
ATOM 4683 N N . THR B 1 274 ? 23.65177 68.54471 104.39907 1.000 15.20631 274 THR B N 1
ATOM 4684 C CA . THR B 1 274 ? 23.31585 69.72271 103.60427 1.000 16.12562 274 THR B CA 1
ATOM 4685 C C . THR B 1 274 ? 22.69136 70.78662 104.49576 1.000 16.29951 274 THR B C 1
ATOM 4686 O O . THR B 1 274 ? 22.05962 70.47608 105.50884 1.000 16.57673 274 THR B O 1
ATOM 4690 N N . GLU B 1 275 ? 22.89272 72.05188 104.10245 1.000 14.49487 275 GLU B N 1
ATOM 4691 C CA . GLU B 1 275 ? 22.20234 73.19721 104.67950 1.000 16.11722 275 GLU B CA 1
ATOM 4692 C C . GLU B 1 275 ? 21.33392 73.89643 103.64318 1.000 15.64790 275 GLU B C 1
ATOM 4693 O O . GLU B 1 275 ? 20.85589 75.01029 103.89142 1.000 17.87456 275 GLU B O 1
ATOM 4699 N N . ASP B 1 276 ? 21.11075 73.26086 102.50463 1.000 15.93915 276 ASP B N 1
ATOM 4700 C CA . ASP B 1 276 ? 20.35570 73.85996 101.41665 1.000 16.39952 276 ASP B CA 1
ATOM 4701 C C . ASP B 1 276 ? 18.85295 73.61150 101.57230 1.000 15.69769 276 ASP B C 1
ATOM 4702 O O . ASP B 1 276 ? 18.40174 72.76717 102.35828 1.000 15.88978 276 ASP B O 1
ATOM 4707 N N . ASP B 1 277 ? 18.07598 74.35017 100.77740 1.000 14.19003 277 ASP B N 1
ATOM 4708 C CA . ASP B 1 277 ? 16.61138 74.30235 100.83252 1.000 14.69942 277 ASP B CA 1
ATOM 4709 C C . ASP B 1 277 ? 16.07534 73.15319 99.98536 1.000 13.30553 277 ASP B C 1
ATOM 4710 O O . ASP B 1 277 ? 15.32552 73.33097 99.02535 1.000 13.59958 277 ASP B O 1
ATOM 4715 N N . VAL B 1 278 ? 16.42965 71.93440 100.39833 1.000 12.85069 278 VAL B N 1
ATOM 4716 C CA . VAL B 1 278 ? 16.20591 70.77397 99.53578 1.000 11.26801 278 VAL B CA 1
ATOM 4717 C C . VAL B 1 278 ? 14.78919 70.22058 99.68386 1.000 11.75768 278 VAL B C 1
ATOM 4718 O O . VAL B 1 278 ? 14.10705 70.39047 100.69468 1.000 13.15796 278 VAL B O 1
ATOM 4722 N N . VAL B 1 279 ? 14.36760 69.50133 98.65199 1.000 11.01845 279 VAL B N 1
ATOM 4723 C CA . VAL B 1 279 ? 13.14588 68.70705 98.68014 1.000 10.27361 279 VAL B CA 1
ATOM 4724 C C . VAL B 1 279 ? 13.48011 67.31496 98.15392 1.000 10.51623 279 VAL B C 1
ATOM 4725 O O . VAL B 1 279 ? 14.59762 67.05040 97.70666 1.000 12.06442 279 VAL B O 1
ATOM 4729 N N . SER B 1 280 ? 12.49915 66.40202 98.22533 1.000 10.95679 280 SER B N 1
ATOM 4730 C CA . SER B 1 280 ? 12.80176 64.98961 97.97257 1.000 8.97896 280 SER B CA 1
ATOM 4731 C C . SER B 1 280 ? 13.43864 64.75170 96.59346 1.000 11.24693 280 SER B C 1
ATOM 4732 O O . SER B 1 280 ? 14.42039 64.00449 96.48623 1.000 11.07980 280 SER B O 1
ATOM 4735 N N . THR B 1 281 ? 12.93704 65.39894 95.52884 1.000 11.64804 281 THR B N 1
ATOM 4736 C CA . THR B 1 281 ? 13.53153 65.11455 94.21574 1.000 12.08028 281 THR B CA 1
ATOM 4737 C C . THR B 1 281 ? 15.01028 65.49147 94.14036 1.000 12.23025 281 THR B C 1
ATOM 4738 O O . THR B 1 281 ? 15.71028 65.02026 93.23041 1.000 11.87606 281 THR B O 1
ATOM 4742 N N . ASP B 1 282 ? 15.50717 66.31595 95.06926 1.000 11.63528 282 ASP B N 1
ATOM 4743 C CA . ASP B 1 282 ? 16.91877 66.65956 95.05726 1.000 11.42563 282 ASP B CA 1
ATOM 4744 C C . ASP B 1 282 ? 17.79744 65.48411 95.45072 1.000 11.38085 282 ASP B C 1
ATOM 4745 O O . ASP B 1 282 ? 19.02126 65.59034 95.35055 1.000 13.46823 282 ASP B O 1
ATOM 4750 N N . PHE B 1 283 ? 17.19923 64.36839 95.86231 1.000 12.02266 283 PHE B N 1
ATOM 4751 C CA . PHE B 1 283 ? 17.95600 63.16877 96.20215 1.000 12.23584 283 PHE B CA 1
ATOM 4752 C C . PHE B 1 283 ? 17.61445 62.00627 95.29768 1.000 11.55662 283 PHE B C 1
ATOM 4753 O O . PHE B 1 283 ? 18.03801 60.88126 95.57002 1.000 13.23873 283 PHE B O 1
ATOM 4761 N N . ASN B 1 284 ? 16.89156 62.24259 94.20736 1.000 11.62025 284 ASN B N 1
ATOM 4762 C CA . ASN B 1 284 ? 16.71326 61.18301 93.23054 1.000 13.83624 284 ASN B CA 1
ATOM 4763 C C . ASN B 1 284 ? 18.06520 60.90700 92.57749 1.000 15.04791 284 ASN B C 1
ATOM 4764 O O . ASN B 1 284 ? 18.63328 61.77403 91.89811 1.000 17.67816 284 ASN B O 1
ATOM 4769 N N . GLY B 1 285 ? 18.60135 59.70685 92.81586 1.000 13.35621 285 GLY B N 1
ATOM 4770 C CA . GLY B 1 285 ? 19.93367 59.34348 92.38805 1.000 14.55365 285 GLY B CA 1
ATOM 4771 C C . GLY B 1 285 ? 20.99355 59.41741 93.46025 1.000 16.37298 285 GLY B C 1
ATOM 4772 O O . GLY B 1 285 ? 22.15462 59.08283 93.17779 1.000 17.88376 285 GLY B O 1
ATOM 4773 N N . GLU B 1 286 ? 20.62800 59.82751 94.68311 1.000 13.20472 286 GLU B N 1
ATOM 4774 C CA . GLU B 1 286 ? 21.58559 59.98457 95.77970 1.000 15.10214 286 GLU B CA 1
ATOM 4775 C C . GLU B 1 286 ? 22.19731 58.64551 96.19124 1.000 15.07571 286 GLU B C 1
ATOM 4776 O O . GLU B 1 286 ? 21.47690 57.68444 96.46947 1.000 15.06483 286 GLU B O 1
ATOM 4782 N N . VAL B 1 287 ? 23.52995 58.60667 96.27439 1.000 14.45916 287 VAL B N 1
ATOM 4783 C CA . VAL B 1 287 ? 24.24285 57.39284 96.68004 1.000 14.39901 287 VAL B CA 1
ATOM 4784 C C . VAL B 1 287 ? 24.43545 57.31140 98.19371 1.000 15.34605 287 VAL B C 1
ATOM 4785 O O . VAL B 1 287 ? 24.44990 56.20428 98.75646 1.000 14.98770 287 VAL B O 1
ATOM 4789 N N . CYS B 1 288 ? 24.58075 58.44968 98.87408 1.000 14.36034 288 CYS B N 1
ATOM 4790 C CA . CYS B 1 288 ? 24.62458 58.42858 100.34303 1.000 15.79723 288 CYS B CA 1
ATOM 4791 C C . CYS B 1 288 ? 23.32344 57.85789 100.87001 1.000 14.70148 288 CYS B C 1
ATOM 4792 O O . CYS B 1 288 ? 22.25137 58.20903 100.37841 1.000 15.29354 288 CYS B O 1
ATOM 4795 N N . THR B 1 289 ? 23.41093 56.98013 101.87559 1.000 12.17256 289 THR B N 1
ATOM 4796 C CA . THR B 1 289 ? 22.20842 56.35441 102.42589 1.000 13.03277 289 THR B CA 1
ATOM 4797 C C . THR B 1 289 ? 21.53126 57.18060 103.50173 1.000 13.54247 289 THR B C 1
ATOM 4798 O O . THR B 1 289 ? 20.41591 56.83659 103.89996 1.000 13.44155 289 THR B O 1
ATOM 4802 N N . SER B 1 290 ? 22.12054 58.29997 103.91502 1.000 14.58165 290 SER B N 1
ATOM 4803 C CA . SER B 1 290 ? 21.50682 59.13023 104.94392 1.000 14.58269 290 SER B CA 1
ATOM 4804 C C . SER B 1 290 ? 22.03976 60.54341 104.73385 1.000 15.77565 290 SER B C 1
ATOM 4805 O O . SER B 1 290 ? 23.21192 60.79308 105.02545 1.000 17.87451 290 SER B O 1
ATOM 4808 N N . VAL B 1 291 ? 21.22263 61.45636 104.20763 1.000 13.54491 291 VAL B N 1
ATOM 4809 C CA . VAL B 1 291 ? 21.66840 62.84356 104.01900 1.000 12.41050 291 VAL B CA 1
ATOM 4810 C C . VAL B 1 291 ? 20.95284 63.74148 105.02329 1.000 12.58235 291 VAL B C 1
ATOM 4811 O O . VAL B 1 291 ? 19.76699 64.05653 104.85792 1.000 13.74781 291 VAL B O 1
ATOM 4815 N N . PHE B 1 292 ? 21.69850 64.20819 106.02604 1.000 13.11925 292 PHE B N 1
ATOM 4816 C CA . PHE B 1 292 ? 21.15468 65.05908 107.07887 1.000 13.23962 292 PHE B CA 1
ATOM 4817 C C . PHE B 1 292 ? 20.75102 66.42814 106.54208 1.000 13.33528 292 PHE B C 1
ATOM 4818 O O . PHE B 1 292 ? 21.53899 67.10049 105.86244 1.000 15.14485 292 PHE B O 1
ATOM 4826 N N . ASP B 1 293 ? 19.52004 66.83649 106.85163 1.000 11.91445 293 ASP B N 1
ATOM 4827 C CA . ASP B 1 293 ? 18.94604 68.10090 106.38718 1.000 13.20486 293 ASP B CA 1
ATOM 4828 C C . ASP B 1 293 ? 18.99390 69.08243 107.55340 1.000 14.92288 293 ASP B C 1
ATOM 4829 O O . ASP B 1 293 ? 18.11322 69.07562 108.41767 1.000 13.47904 293 ASP B O 1
ATOM 4834 N N . ALA B 1 294 ? 20.02767 69.93001 107.58248 1.000 13.16349 294 ALA B N 1
ATOM 4835 C CA . ALA B 1 294 ? 20.25277 70.75899 108.76409 1.000 15.42517 294 ALA B CA 1
ATOM 4836 C C . ALA B 1 294 ? 19.11003 71.74595 108.99011 1.000 15.83165 294 ALA B C 1
ATOM 4837 O O . ALA B 1 294 ? 18.64752 71.92340 110.12380 1.000 17.21013 294 ALA B O 1
ATOM 4839 N N . LYS B 1 295 ? 18.62756 72.39237 107.93079 1.000 15.01657 295 LYS B N 1
ATOM 4840 C CA . LYS B 1 295 ? 17.62574 73.42832 108.15254 1.000 15.72038 295 LYS B CA 1
ATOM 4841 C C . LYS B 1 295 ? 16.24872 72.85732 108.46505 1.000 18.41066 295 LYS B C 1
ATOM 4842 O O . LYS B 1 295 ? 15.41342 73.57332 109.02715 1.000 19.24759 295 LYS B O 1
ATOM 4846 N N . ALA B 1 296 ? 15.99947 71.58492 108.14224 1.000 16.22586 296 ALA B N 1
ATOM 4847 C CA . ALA B 1 296 ? 14.66317 71.02536 108.32898 1.000 17.02985 296 ALA B CA 1
ATOM 4848 C C . ALA B 1 296 ? 14.39192 70.61569 109.76987 1.000 18.54533 296 ALA B C 1
ATOM 4849 O O . ALA B 1 296 ? 13.23283 70.64831 110.19168 1.000 20.72106 296 ALA B O 1
ATOM 4851 N N . GLY B 1 297 ? 15.43054 70.22492 110.52341 1.000 18.23837 297 GLY B N 1
ATOM 4852 C CA . GLY B 1 297 ? 15.25663 69.74845 111.88643 1.000 18.36962 297 GLY B CA 1
ATOM 4853 C C . GLY B 1 297 ? 14.92014 70.87411 112.83922 1.000 18.83279 297 GLY B C 1
ATOM 4854 O O . GLY B 1 297 ? 14.99402 72.05383 112.50796 1.000 21.13041 297 GLY B O 1
ATOM 4855 N N . ILE B 1 298 ? 14.53110 70.50793 114.05680 1.000 16.63994 298 ILE B N 1
ATOM 4856 C CA . ILE B 1 298 ? 14.11193 71.52448 115.01565 1.000 19.27771 298 ILE B CA 1
ATOM 4857 C C . ILE B 1 298 ? 14.37578 70.98506 116.41184 1.000 20.74028 298 ILE B C 1
ATOM 4858 O O . ILE B 1 298 ? 14.17494 69.79745 116.67852 1.000 22.17138 298 ILE B O 1
ATOM 4863 N N . ALA B 1 299 ? 14.89954 71.83806 117.28283 1.000 17.78212 299 ALA B N 1
ATOM 4864 C CA . ALA B 1 299 ? 15.14989 71.46301 118.66533 1.000 18.49665 299 ALA B CA 1
ATOM 4865 C C . ALA B 1 299 ? 14.10102 72.12445 119.53964 1.000 21.74703 299 ALA B C 1
ATOM 4866 O O . ALA B 1 299 ? 13.80358 73.30784 119.35970 1.000 22.59748 299 ALA B O 1
ATOM 4868 N N . LEU B 1 300 ? 13.50746 71.35471 120.45083 1.000 16.91109 300 LEU B N 1
ATOM 4869 C CA . LEU B 1 300 ? 12.71958 71.99110 121.49661 1.000 17.22542 300 LEU B CA 1
ATOM 4870 C C . LEU B 1 300 ? 13.63575 72.56910 122.56094 1.000 17.78663 300 LEU B C 1
ATOM 4871 O O . LEU B 1 300 ? 13.40169 73.66885 123.06664 1.000 18.61800 300 LEU B O 1
ATOM 4876 N N . ASN B 1 301 ? 14.69138 71.84075 122.88821 1.000 17.43925 301 ASN B N 1
ATOM 4877 C CA . ASN B 1 301 ? 15.64933 72.24729 123.89982 1.000 17.86400 301 ASN B CA 1
ATOM 4878 C C . ASN B 1 301 ? 16.92454 71.44542 123.67312 1.000 18.20308 301 ASN B C 1
ATOM 4879 O O . ASN B 1 301 ? 17.02370 70.64912 122.73524 1.000 18.68776 301 ASN B O 1
ATOM 4884 N N . ASP B 1 302 ? 17.90278 71.65289 124.55342 1.000 21.95624 302 ASP B N 1
ATOM 4885 C CA . ASP B 1 302 ? 19.21011 71.04025 124.37075 1.000 22.57486 302 ASP B CA 1
ATOM 4886 C C . ASP B 1 302 ? 19.20453 69.52973 124.53901 1.000 21.36634 302 ASP B C 1
ATOM 4887 O O . ASP B 1 302 ? 20.23510 68.90228 124.28681 1.000 23.94765 302 ASP B O 1
ATOM 4892 N N . ASN B 1 303 ? 18.09747 68.92894 124.96587 1.000 17.99494 303 ASN B N 1
ATOM 4893 C CA . ASN B 1 303 ? 18.06578 67.48060 125.12759 1.000 17.12102 303 ASN B CA 1
ATOM 4894 C C . ASN B 1 303 ? 16.90720 66.81478 124.40329 1.000 17.03163 303 ASN B C 1
ATOM 4895 O O . ASN B 1 303 ? 16.63864 65.64104 124.66274 1.000 19.10250 303 ASN B O 1
ATOM 4900 N N . PHE B 1 304 ? 16.21701 67.51511 123.50447 1.000 14.97738 304 PHE B N 1
ATOM 4901 C CA . PHE B 1 304 ? 15.04832 66.93649 122.83618 1.000 15.12681 304 PHE B CA 1
ATOM 4902 C C . PHE B 1 304 ? 14.93561 67.57895 121.46272 1.000 15.56375 304 PHE B C 1
ATOM 4903 O O . PHE B 1 304 ? 14.65427 68.78183 121.34529 1.000 15.08782 304 PHE B O 1
ATOM 4911 N N . VAL B 1 305 ? 15.17582 66.78405 120.41532 1.000 13.55479 305 VAL B N 1
ATOM 4912 C CA A VAL B 1 305 ? 15.35929 67.33077 119.07857 0.723 13.45089 305 VAL B CA 1
ATOM 4913 C CA B VAL B 1 305 ? 15.38559 67.31927 119.07460 0.277 13.34519 305 VAL B CA 1
ATOM 4914 C C . VAL B 1 305 ? 14.71927 66.40866 118.05474 1.000 12.82834 305 VAL B C 1
ATOM 4915 O O . VAL B 1 305 ? 14.56477 65.20443 118.27491 1.000 15.25256 305 VAL B O 1
ATOM 4922 N N . LYS B 1 306 ? 14.35355 67.00067 116.91214 1.000 12.45480 306 LYS B N 1
ATOM 4923 C CA . LYS B 1 306 ? 13.80456 66.28842 115.76656 1.000 14.04125 306 LYS B CA 1
ATOM 4924 C C . LYS B 1 306 ? 14.79599 66.46368 114.62368 1.000 14.45637 306 LYS B C 1
ATOM 4925 O O . LYS B 1 306 ? 15.09499 67.59750 114.23025 1.000 16.30606 306 LYS B O 1
ATOM 4931 N N . LEU B 1 307 ? 15.33960 65.35296 114.13086 1.000 13.20817 307 LEU B N 1
ATOM 4932 C CA . LEU B 1 307 ? 16.36393 65.35578 113.09009 1.000 13.43548 307 LEU B CA 1
ATOM 4933 C C . LEU B 1 307 ? 15.81048 64.75075 111.80802 1.000 12.56232 307 LEU B C 1
ATOM 4934 O O . LEU B 1 307 ? 15.06078 63.76706 111.85406 1.000 14.94967 307 LEU B O 1
ATOM 4939 N N . VAL B 1 308 ? 16.22299 65.30389 110.65808 1.000 11.27489 308 VAL B N 1
ATOM 4940 C CA . VAL B 1 308 ? 15.65819 64.96303 109.35137 1.000 11.56856 308 VAL B CA 1
ATOM 4941 C C . VAL B 1 308 ? 16.77711 64.47897 108.44382 1.000 12.57913 308 VAL B C 1
ATOM 4942 O O . VAL B 1 308 ? 17.79917 65.16483 108.30232 1.000 13.55537 308 VAL B O 1
ATOM 4946 N N . SER B 1 309 ? 16.59336 63.30077 107.84760 1.000 11.28228 309 SER B N 1
ATOM 4947 C CA . SER B 1 309 ? 17.60410 62.74981 106.94938 1.000 12.11070 309 SER B CA 1
ATOM 4948 C C . SER B 1 309 ? 16.96245 62.07716 105.74160 1.000 11.81682 309 SER B C 1
ATOM 4949 O O . SER B 1 309 ? 16.05074 61.25925 105.87955 1.000 12.79020 309 SER B O 1
ATOM 4952 N N . TRP B 1 310 ? 17.45469 62.42417 104.55567 1.000 10.84863 310 TRP B N 1
ATOM 4953 C CA . TRP B 1 310 ? 16.91450 61.95715 103.28709 1.000 9.99179 310 TRP B CA 1
ATOM 4954 C C . TRP B 1 310 ? 17.58370 60.67725 102.81914 1.000 11.25470 310 TRP B C 1
ATOM 4955 O O . TRP B 1 310 ? 18.75863 60.43541 103.10826 1.000 13.75277 310 TRP B O 1
ATOM 4966 N N . TYR B 1 311 ? 16.85671 59.90179 102.00883 1.000 10.65643 311 TYR B N 1
ATOM 4967 C CA . TYR B 1 311 ? 17.46896 58.75068 101.35504 1.000 11.84559 311 TYR B CA 1
ATOM 4968 C C . TYR B 1 311 ? 16.73096 58.40759 100.07184 1.000 11.06294 311 TYR B C 1
ATOM 4969 O O . TYR B 1 311 ? 15.50024 58.44791 100.02264 1.000 12.22008 311 TYR B O 1
ATOM 4978 N N . ASP B 1 312 ? 17.49585 58.10086 99.02940 1.000 11.60847 312 ASP B N 1
ATOM 4979 C CA . ASP B 1 312 ? 16.92242 57.52465 97.81690 1.000 11.60722 312 ASP B CA 1
ATOM 4980 C C . ASP B 1 312 ? 16.78119 56.04186 98.11176 1.000 11.94737 312 ASP B C 1
ATOM 4981 O O . ASP B 1 312 ? 17.77248 55.30086 98.13187 1.000 13.26441 312 ASP B O 1
ATOM 4986 N N . ASN B 1 313 ? 15.55221 55.62061 98.42127 1.000 11.84014 313 ASN B N 1
ATOM 4987 C CA . ASN B 1 313 ? 15.34311 54.25106 98.88595 1.000 12.94170 313 ASN B CA 1
ATOM 4988 C C . ASN B 1 313 ? 15.71709 53.21654 97.82913 1.000 14.05825 313 ASN B C 1
ATOM 4989 O O . ASN B 1 313 ? 15.95887 52.05393 98.18190 1.000 16.11447 313 ASN B O 1
ATOM 4994 N N . GLU B 1 314 ? 15.82453 53.60665 96.55389 1.000 13.33147 314 GLU B N 1
ATOM 4995 C CA . GLU B 1 314 ? 16.33419 52.68079 95.54183 1.000 12.60696 314 GLU B CA 1
ATOM 4996 C C . GLU B 1 314 ? 17.85505 52.76880 95.37699 1.000 15.14253 314 GLU B C 1
ATOM 4997 O O . GLU B 1 314 ? 18.56866 51.75918 95.48549 1.000 14.76589 314 GLU B O 1
ATOM 5003 N N . THR B 1 315 ? 18.37922 53.97423 95.14681 1.000 13.42226 315 THR B N 1
ATOM 5004 C CA . THR B 1 315 ? 19.77517 54.11080 94.74363 1.000 12.61763 315 THR B CA 1
ATOM 5005 C C . THR B 1 315 ? 20.73598 53.91324 95.90592 1.000 12.42518 315 THR B C 1
ATOM 5006 O O . THR B 1 315 ? 21.76491 53.24150 95.75930 1.000 14.38837 315 THR B O 1
ATOM 5010 N N . GLY B 1 316 ? 20.44495 54.52118 97.05802 1.000 13.93286 316 GLY B N 1
ATOM 5011 C CA . GLY B 1 316 ? 21.38320 54.40955 98.16828 1.000 13.71104 316 GLY B CA 1
ATOM 5012 C C . GLY B 1 316 ? 21.54116 52.97143 98.61788 1.000 13.09292 316 GLY B C 1
ATOM 5013 O O . GLY B 1 316 ? 22.65450 52.43372 98.67670 1.000 13.54393 316 GLY B O 1
ATOM 5014 N N . TYR B 1 317 ? 20.41457 52.31602 98.88955 1.000 11.87123 317 TYR B N 1
ATOM 5015 C CA . TYR B 1 317 ? 20.42911 50.92433 99.31563 1.000 11.83184 317 TYR B CA 1
ATOM 5016 C C . TYR B 1 317 ? 21.11773 50.02818 98.28790 1.000 12.54428 317 TYR B C 1
ATOM 5017 O O . TYR B 1 317 ? 21.91329 49.16555 98.66605 1.000 13.30695 317 TYR B O 1
ATOM 5026 N N . SER B 1 318 ? 20.81923 50.20426 96.99261 1.000 13.86184 318 SER B N 1
ATOM 5027 C CA . SER B 1 318 ? 21.45580 49.36036 95.98139 1.000 11.93181 318 SER B CA 1
ATOM 5028 C C . SER B 1 318 ? 22.96879 49.53268 95.97929 1.000 11.82821 318 SER B C 1
ATOM 5029 O O . SER B 1 318 ? 23.71502 48.56570 95.78842 1.000 13.50178 318 SER B O 1
ATOM 5032 N N . ASN B 1 319 ? 23.44010 50.77276 96.10817 1.000 11.72409 319 ASN B N 1
ATOM 5033 C CA . ASN B 1 319 ? 24.87651 50.97979 96.16718 1.000 14.25302 319 ASN B CA 1
ATOM 5034 C C . ASN B 1 319 ? 25.48179 50.33872 97.40514 1.000 14.45754 319 ASN B C 1
ATOM 5035 O O . ASN B 1 319 ? 26.61989 49.86161 97.35683 1.000 15.19091 319 ASN B O 1
ATOM 5040 N N . LYS B 1 320 ? 24.75246 50.31916 98.52194 1.000 12.63989 320 LYS B N 1
ATOM 5041 C CA . LYS B 1 320 ? 25.33662 49.71394 99.71105 1.000 14.60729 320 LYS B CA 1
ATOM 5042 C C . LYS B 1 320 ? 25.25010 48.19412 99.68526 1.000 15.09293 320 LYS B C 1
ATOM 5043 O O . LYS B 1 320 ? 26.05761 47.54205 100.35366 1.000 15.16093 320 LYS B O 1
ATOM 5049 N N . VAL B 1 321 ? 24.30989 47.61914 98.92157 1.000 14.37004 321 VAL B N 1
ATOM 5050 C CA . VAL B 1 321 ? 24.38044 46.18804 98.61710 1.000 13.77131 321 VAL B CA 1
ATOM 5051 C C . VAL B 1 321 ? 25.70965 45.87142 97.95542 1.000 13.54696 321 VAL B C 1
ATOM 5052 O O . VAL B 1 321 ? 26.40629 44.92100 98.33585 1.000 13.90440 321 VAL B O 1
ATOM 5056 N N . LEU B 1 322 ? 26.09194 46.68139 96.96095 1.000 13.37778 322 LEU B N 1
ATOM 5057 C CA . LEU B 1 322 ? 27.38347 46.45985 96.32739 1.000 14.18026 322 LEU B CA 1
ATOM 5058 C C . LEU B 1 322 ? 28.52578 46.67398 97.31400 1.000 13.98048 322 LEU B C 1
ATOM 5059 O O . LEU B 1 322 ? 29.51778 45.94517 97.28114 1.000 14.01592 322 LEU B O 1
ATOM 5064 N N . ASP B 1 323 ? 28.41790 47.68378 98.18665 1.000 14.59220 323 ASP B N 1
ATOM 5065 C CA . ASP B 1 323 ? 29.45815 47.88059 99.18995 1.000 14.84556 323 ASP B CA 1
ATOM 5066 C C . ASP B 1 323 ? 29.58635 46.66856 100.09960 1.000 13.17896 323 ASP B C 1
ATOM 5067 O O . ASP B 1 323 ? 30.70255 46.29786 100.49788 1.000 13.94784 323 ASP B O 1
ATOM 5072 N N . LEU B 1 324 ? 28.45347 46.07467 100.48753 1.000 12.89488 324 LEU B N 1
ATOM 5073 C CA . LEU B 1 324 ? 28.51780 44.88784 101.33728 1.000 13.57920 324 LEU B CA 1
ATOM 5074 C C . LEU B 1 324 ? 29.13601 43.71525 100.58005 1.000 14.32598 324 LEU B C 1
ATOM 5075 O O . LEU B 1 324 ? 29.93495 42.95857 101.14254 1.000 15.02336 324 LEU B O 1
ATOM 5080 N N . ILE B 1 325 ? 28.81180 43.57666 99.29445 1.000 14.05827 325 ILE B N 1
ATOM 5081 C CA . ILE B 1 325 ? 29.44252 42.53213 98.48913 1.000 13.70431 325 ILE B CA 1
ATOM 5082 C C . ILE B 1 325 ? 30.95633 42.69864 98.49186 1.000 14.77109 325 ILE B C 1
ATOM 5083 O O . ILE B 1 325 ? 31.70940 41.73670 98.68884 1.000 16.68161 325 ILE B O 1
ATOM 5088 N N . ALA B 1 326 ? 31.42427 43.92732 98.26690 1.000 15.03063 326 ALA B N 1
ATOM 5089 C CA . ALA B 1 326 ? 32.86235 44.18115 98.28046 1.000 14.66500 326 ALA B CA 1
ATOM 5090 C C . ALA B 1 326 ? 33.45696 43.91747 99.66069 1.000 17.41493 326 ALA B C 1
ATOM 5091 O O . ALA B 1 326 ? 34.54983 43.34512 99.78656 1.000 18.30563 326 ALA B O 1
ATOM 5093 N N . HIS B 1 327 ? 32.74985 44.33147 100.71435 1.000 15.78757 327 HIS B N 1
ATOM 5094 C CA . HIS B 1 327 ? 33.29593 44.18449 102.06010 1.000 15.85676 327 HIS B CA 1
ATOM 5095 C C . HIS B 1 327 ? 33.48213 42.71811 102.44062 1.000 15.30791 327 HIS B C 1
ATOM 5096 O O . HIS B 1 327 ? 34.50676 42.33553 103.03656 1.000 16.70103 327 HIS B O 1
ATOM 5103 N N . ILE B 1 328 ? 32.48929 41.87404 102.13977 1.000 15.06127 328 ILE B N 1
ATOM 5104 C CA . ILE B 1 328 ? 32.59767 40.47601 102.55273 1.000 16.96078 328 ILE B CA 1
ATOM 5105 C C . ILE B 1 328 ? 33.57041 39.71666 101.67093 1.000 18.36252 328 ILE B C 1
ATOM 5106 O O . ILE B 1 328 ? 34.01770 38.62430 102.05290 1.000 19.38160 328 ILE B O 1
ATOM 5111 N N . SER B 1 329 ? 33.98606 40.31027 100.55152 1.000 17.41889 329 SER B N 1
ATOM 5112 C CA . SER B 1 329 ? 34.94546 39.67445 99.66649 1.000 21.79799 329 SER B CA 1
ATOM 5113 C C . SER B 1 329 ? 36.38878 40.04100 99.97860 1.000 25.73635 329 SER B C 1
ATOM 5114 O O . SER B 1 329 ? 37.29741 39.45034 99.38123 1.000 26.98208 329 SER B O 1
ATOM 5117 N N . LYS B 1 330 ? 36.62409 41.00303 100.87099 1.000 28.22729 330 LYS B N 1
ATOM 5118 C CA . LYS B 1 330 ? 37.98673 41.39285 101.24479 1.000 33.40618 330 LYS B CA 1
ATOM 5119 C C . LYS B 1 330 ? 38.76240 40.21477 101.81311 1.000 37.93635 330 LYS B C 1
ATOM 5120 O O . LYS B 1 330 ? 38.23644 39.42878 102.60046 1.000 38.53245 330 LYS B O 1
#

Sequence (646 aa):
TIKVGINGFGRIGRIVFRAAQKRSDIEIVAINDLLDADYAYLKYDSTHGRFDGTVEVKDGHLIVNGKKIRVTAERDPANLKWDEVGVDVVAEATGLFLTDETARKHITAGAKKVVTGPSKDNTPFVKGANFDKYAGQDIVSNASCTTNCLAPLAKVVINDNFGIIEGLTTVHATTATQKTVDGPSHKDWRGGRGASQNIIPSSSSTTGGAAAAKKAAVVGKVLPELNGKLTGAFRVPTPNVSVVDLTVRLEKAATYEQIKAAVKAAAEGEKGVLGYTEDDVVSTDFNGEVCTSVFDAKAGIALNDNFVVKLVSWYDNNETGYSNKVLDLIAHISKTTIKVGINGFGRIGRIVFRAAQKRRSDIEIVAINDLLDADYAYLKYDSTHGRFDGTVEEVKDGHLIVNGKKIIRVTAERDPANLKWDEVVGVDVVAEATGLFLTDETARKHITAGAKKVVTGPSKDNNTPFVKGANFDKYAGQDIVSNASCTTNCLAPLAKVVINDNFGIIEGLTTVHATTATQKKTVDGPSHKDWRGGRGASQNIIPSSSSTTGGAAAAKKAAVVGKVVLPELNGKLLTGAFRVPTPNVSVVDLTVVRLEKKAATYEQIKAAVKAAAEGEKGVLGYTEDDVVSTDFNGEVCTSVFDAKAGIALNDNFVVKLVSWYDNETGYSNKVLDLIAHISK